Protein 5NDX (pdb70)

Nearest PDB structures (foldseek):
  5ndx-assembly1_A  TM=1.002E+00  e=0.000E+00  Rhizobium leguminosarum bv. trifolii
  4obr-assembly1_A  TM=8.827E-01  e=1.283E-56  Homo sapiens
  3w82-assembly1_A  TM=8.785E-01  e=1.145E-56  Homo sapiens
  4obr-assembly2_B  TM=8.800E-01  e=7.925E-56  Homo sapiens
  4kgl-assembly2_B  TM=8.768E-01  e=6.681E-56  Homo sapiens

Sequence (606 aa):
MRERTRINVDASEAVRPFNRFWRGTGFSPAELLLEPEMRQMMLAYIGGLPNEGIKFLRVHYLYNLLSAKGGAGYDWSLLDRALDVMIEHRLKPFFELMGNPSGLFTDYEDMDQVRRWRDLVTATVDRYGARYGMDELRTWYFETTNQADSGWWTYGIKGYTNYYDACVAGLDAIDPSLPMGGPGTARTLSPIFRALMAHCDSGTSCLTGDGPPRIDYISIHEKGVNGSKEDLTPKTNAIVDRTLLVVDYLKEHHPRLAGLPIVNDECDPQLGWSDHHSWHGKAYYAGIIARIIEQHDRRIIAPKAANFTFLSSDHAFIGGWSQRTIFAYFGSRNFTDVDRTPPFDIIKKPGLTSMELLATLGDTVCKVTAEPPLDPDQDGLAILPTRLPGGGVSISLIHSVDAINNRSGRTAVRLEVSGLVPGRHAICLLRIDEEFTNPMEVWEAQRDESNPRGPFEPVGAPPAPTEAQFAELRRAQEPALLHPISVVACDEGRISVDLDVPLPSLTQVLVVPDVGVPPAAPTGLVVERYLGLGGREERMLFWAAGDIISPAIFYDVLVSTDGGTFEKVSSAPLISTAFLHMMSPPEGVRYAVCARDAFGRRSELCLLSRS

Structure (mmCIF, N/CA/C/O backbone):
data_5NDX
#
_entry.id   5NDX
#
_cell.length_a   173.028
_cell.length_b   173.028
_cell.length_c   156.687
_cell.angle_alpha   90.00
_cell.angle_beta   90.00
_cell.angle_gamma   120.00
#
_symmetry.space_group_name_H-M   'P 62 2 2'
#
loop_
_entity.id
_entity.type
_entity.pdbx_description
1 polymer 'Glycosyl hydrolase'
2 non-polymer 'SULFATE ION'
3 non-polymer '(2~{R},3~{S},4~{S},5~{R},6~{S})-6-(4-methyl-2-oxidanylidene-chromen-7-yl)oxy-3,4,5-tris(oxidanyl)oxane-2-carboxylic acid'
4 water water
#
loop_
_atom_site.group_PDB
_atom_site.id
_atom_site.type_symbol
_atom_site.label_atom_id
_atom_site.label_alt_id
_atom_site.label_comp_id
_atom_site.label_asym_id
_atom_site.label_entity_id
_atom_site.label_seq_id
_atom_site.pdbx_PDB_ins_code
_atom_site.Cartn_x
_atom_site.Cartn_y
_atom_site.Cartn_z
_atom_site.occupancy
_atom_site.B_iso_or_equiv
_atom_site.auth_seq_id
_atom_site.auth_comp_id
_atom_site.auth_asym_id
_atom_site.auth_atom_id
_atom_site.pdbx_PDB_model_num
ATOM 1 N N . MET A 1 1 ? 38.632 68.929 -21.390 1.00 106.59 1 MET A N 1
ATOM 2 C CA . MET A 1 1 ? 38.696 67.925 -22.486 1.00 104.69 1 MET A CA 1
ATOM 3 C C . MET A 1 1 ? 37.514 68.048 -23.523 1.00 100.91 1 MET A C 1
ATOM 4 O O . MET A 1 1 ? 37.135 67.048 -24.141 1.00 106.18 1 MET A O 1
ATOM 9 N N . ARG A 1 2 ? 36.940 69.255 -23.712 1.00 90.69 2 ARG A N 1
ATOM 10 C CA . ARG A 1 2 ? 36.069 69.591 -24.906 1.00 82.90 2 ARG A CA 1
ATOM 11 C C . ARG A 1 2 ? 36.212 71.091 -25.318 1.00 80.63 2 ARG A C 1
ATOM 12 O O . ARG A 1 2 ? 36.403 71.953 -24.440 1.00 74.50 2 ARG A O 1
ATOM 20 N N . GLU A 1 3 ? 36.179 71.429 -26.620 1.00 74.01 3 GLU A N 1
ATOM 21 C CA . GLU A 1 3 ? 36.290 72.879 -26.995 1.00 67.71 3 GLU A CA 1
ATOM 22 C C . GLU A 1 3 ? 34.968 73.628 -27.222 1.00 56.87 3 GLU A C 1
ATOM 23 O O . GLU A 1 3 ? 34.844 74.771 -26.748 1.00 48.40 3 GLU A O 1
ATOM 29 N N . ARG A 1 4 ? 34.042 73.022 -27.972 1.00 47.70 4 ARG A N 1
ATOM 30 C CA . ARG A 1 4 ? 32.729 73.616 -28.207 1.00 46.19 4 ARG A CA 1
ATOM 31 C C . ARG A 1 4 ? 31.684 72.544 -28.287 1.00 41.27 4 ARG A C 1
ATOM 32 O O . ARG A 1 4 ? 31.861 71.597 -28.989 1.00 43.74 4 ARG A O 1
ATOM 40 N N . THR A 1 5 ? 30.597 72.721 -27.583 1.00 36.73 5 THR A N 1
ATOM 41 C CA . THR A 1 5 ? 29.494 71.797 -27.644 1.00 36.90 5 THR A CA 1
ATOM 42 C C . THR A 1 5 ? 28.214 72.500 -28.054 1.00 36.19 5 THR A C 1
ATOM 43 O O . THR A 1 5 ? 27.884 73.539 -27.478 1.00 34.53 5 THR A O 1
ATOM 47 N N . ARG A 1 6 ? 27.500 71.940 -29.028 1.00 36.02 6 ARG A N 1
ATOM 48 C CA . ARG A 1 6 ? 26.165 72.443 -29.410 1.00 39.72 6 ARG A CA 1
ATOM 49 C C . ARG A 1 6 ? 25.183 71.614 -28.603 1.00 38.21 6 ARG A C 1
ATOM 50 O O . ARG A 1 6 ? 25.237 70.385 -28.643 1.00 38.49 6 ARG A O 1
ATOM 58 N N . ILE A 1 7 ? 24.355 72.271 -27.784 1.00 36.42 7 ILE A N 1
ATOM 59 C CA . ILE A 1 7 ? 23.341 71.586 -26.977 1.00 35.86 7 ILE A CA 1
ATOM 60 C C . ILE A 1 7 ? 21.957 72.066 -27.435 1.00 36.85 7 ILE A C 1
ATOM 61 O O . ILE A 1 7 ? 21.728 73.270 -27.482 1.00 37.24 7 ILE A O 1
ATOM 66 N N . ASN A 1 8 ? 21.073 71.134 -27.796 1.00 37.13 8 ASN A N 1
ATOM 67 C CA . ASN A 1 8 ? 19.703 71.427 -28.125 1.00 39.51 8 ASN A CA 1
ATOM 68 C C . ASN A 1 8 ? 18.821 70.807 -27.067 1.00 37.99 8 ASN A C 1
ATOM 69 O O . ASN A 1 8 ? 18.877 69.593 -26.804 1.00 38.39 8 ASN A O 1
ATOM 74 N N . VAL A 1 9 ? 17.994 71.649 -26.471 1.00 36.40 9 VAL A N 1
ATOM 75 C CA . VAL A 1 9 ? 17.010 71.236 -25.500 1.00 36.74 9 VAL A CA 1
ATOM 76 C C . VAL A 1 9 ? 15.641 71.392 -26.157 1.00 37.82 9 VAL A C 1
ATOM 77 O O . VAL A 1 9 ? 15.278 72.501 -26.590 1.00 37.45 9 VAL A O 1
ATOM 81 N N . ASP A 1 10 ? 14.888 70.305 -26.210 1.00 37.32 10 ASP A N 1
ATOM 82 C CA . ASP A 1 10 ? 13.567 70.368 -26.819 1.00 40.49 10 ASP A CA 1
ATOM 83 C C . ASP A 1 10 ? 12.471 70.415 -25.780 1.00 38.38 10 ASP A C 1
ATOM 84 O O . ASP A 1 10 ? 12.112 69.419 -25.187 1.00 40.45 10 ASP A O 1
ATOM 89 N N . ALA A 1 11 ? 11.951 71.605 -25.572 1.00 39.15 11 ALA A N 1
ATOM 90 C CA . ALA A 1 11 ? 10.919 71.833 -24.559 1.00 41.00 11 ALA A CA 1
ATOM 91 C C . ALA A 1 11 ? 9.578 71.151 -24.869 1.00 43.11 11 ALA A C 1
ATOM 92 O O . ALA A 1 11 ? 8.751 70.998 -23.953 1.00 44.02 11 ALA A O 1
ATOM 94 N N . SER A 1 12 ? 9.348 70.778 -26.135 1.00 43.40 12 SER A N 1
ATOM 95 C CA . SER A 1 12 ? 8.090 70.116 -26.519 1.00 45.85 12 SER A CA 1
ATOM 96 C C . SER A 1 12 ? 8.181 68.631 -26.240 1.00 48.83 12 SER A C 1
ATOM 97 O O . SER A 1 12 ? 7.197 67.939 -26.393 1.00 51.58 12 SER A O 1
ATOM 100 N N . GLU A 1 13 ? 9.344 68.112 -25.856 1.00 48.04 13 GLU A N 1
ATOM 101 C CA . GLU A 1 13 ? 9.420 66.713 -25.577 1.00 50.64 13 GLU A CA 1
ATOM 102 C C . GLU A 1 13 ? 9.780 66.333 -24.116 1.00 48.66 13 GLU A C 1
ATOM 103 O O . GLU A 1 13 ? 10.970 66.328 -23.729 1.00 46.79 13 GLU A O 1
ATOM 109 N N . ALA A 1 14 ? 8.757 65.951 -23.357 1.00 44.92 14 ALA A N 1
ATOM 110 C CA . ALA A 1 14 ? 8.854 65.504 -21.971 1.00 46.42 14 ALA A CA 1
ATOM 111 C C . ALA A 1 14 ? 9.428 64.107 -21.900 1.00 48.05 14 ALA A C 1
ATOM 112 O O . ALA A 1 14 ? 9.011 63.235 -22.638 1.00 49.18 14 ALA A O 1
ATOM 114 N N . VAL A 1 15 ? 10.433 63.909 -21.052 1.00 47.33 15 VAL A N 1
ATOM 115 C CA . VAL A 1 15 ? 11.081 62.619 -20.878 1.00 47.41 15 VAL A CA 1
ATOM 116 C C . VAL A 1 15 ? 10.548 61.900 -19.631 1.00 47.15 15 VAL A C 1
ATOM 117 O O . VAL A 1 15 ? 10.304 60.710 -19.682 1.00 49.75 15 VAL A O 1
ATOM 121 N N . ARG A 1 16 ? 10.412 62.625 -18.512 1.00 44.83 16 ARG A N 1
ATOM 122 C CA . ARG A 1 16 ? 9.985 62.102 -17.232 1.00 42.08 16 ARG A CA 1
ATOM 123 C C . ARG A 1 16 ? 9.718 63.275 -16.252 1.00 42.74 16 ARG A C 1
ATOM 124 O O . ARG A 1 16 ? 10.134 64.408 -16.505 1.00 40.15 16 ARG A O 1
ATOM 132 N N . PRO A 1 17 ? 9.027 63.010 -15.138 1.00 40.81 17 PRO A N 1
ATOM 133 C CA . PRO A 1 17 ? 8.939 64.033 -14.109 1.00 41.68 17 PRO A CA 1
ATOM 134 C C . PRO A 1 17 ? 10.317 64.366 -13.510 1.00 40.77 17 PRO A C 1
ATOM 135 O O . PRO A 1 17 ? 11.248 63.578 -13.602 1.00 39.93 17 PRO A O 1
ATOM 139 N N . PHE A 1 18 ? 10.435 65.565 -12.963 1.00 38.05 18 PHE A N 1
ATOM 140 C CA . PHE A 1 18 ? 11.656 66.012 -12.317 1.00 37.36 18 PHE A CA 1
ATOM 141 C C . PHE A 1 18 ? 11.278 66.499 -10.941 1.00 37.05 18 PHE A C 1
ATOM 142 O O . PHE A 1 18 ? 10.391 67.333 -10.819 1.00 36.58 18 PHE A O 1
ATOM 150 N N . ASN A 1 19 ? 11.948 65.987 -9.923 1.00 37.44 19 ASN A N 1
ATOM 151 C CA . ASN A 1 19 ? 11.814 66.499 -8.587 1.00 37.12 19 ASN A CA 1
ATOM 152 C C . ASN A 1 19 ? 13.079 67.209 -8.141 1.00 35.21 19 ASN A C 1
ATOM 153 O O . ASN A 1 19 ? 14.205 66.751 -8.424 1.00 32.01 19 ASN A O 1
ATOM 157 N N . ARG A 1 20 ? 12.874 68.306 -7.422 1.00 31.90 20 ARG A N 1
ATOM 158 C CA . ARG A 1 20 ? 13.966 69.023 -6.760 1.00 31.73 20 ARG A CA 1
ATOM 159 C C . ARG A 1 20 ? 14.130 68.360 -5.420 1.00 31.37 20 ARG A C 1
ATOM 160 O O . ARG A 1 20 ? 13.517 68.746 -4.438 1.00 31.24 20 ARG A O 1
ATOM 168 N N . PHE A 1 21 ? 14.981 67.333 -5.387 1.00 30.07 21 PHE A N 1
ATOM 169 C CA . PHE A 1 21 ? 15.069 66.425 -4.275 1.00 29.71 21 PHE A CA 1
ATOM 170 C C . PHE A 1 21 ? 16.108 66.786 -3.184 1.00 30.77 21 PHE A C 1
ATOM 171 O O . PHE A 1 21 ? 16.361 65.978 -2.291 1.00 32.82 21 PHE A O 1
ATOM 179 N N . TRP A 1 22 ? 16.706 67.971 -3.269 1.00 29.40 22 TRP A N 1
ATOM 180 C CA . TRP A 1 22 ? 17.860 68.390 -2.487 1.00 30.28 22 TRP A CA 1
ATOM 181 C C . TRP A 1 22 ? 17.522 69.565 -1.578 1.00 30.63 22 TRP A C 1
ATOM 182 O O . TRP A 1 22 ? 18.436 70.294 -1.152 1.00 30.01 22 TRP A O 1
ATOM 193 N N . ARG A 1 23 ? 16.248 69.750 -1.250 1.00 30.29 23 ARG A N 1
ATOM 194 C CA . ARG A 1 23 ? 15.797 71.035 -0.685 1.00 31.37 23 ARG A CA 1
ATOM 195 C C . ARG A 1 23 ? 15.831 70.989 0.839 1.00 31.39 23 ARG A C 1
ATOM 196 O O . ARG A 1 23 ? 14.819 71.082 1.535 1.00 30.06 23 ARG A O 1
ATOM 204 N N . GLY A 1 24 ? 17.035 70.862 1.348 1.00 30.61 24 GLY A N 1
ATOM 205 C CA . GLY A 1 24 ? 17.268 70.706 2.777 1.00 32.12 24 GLY A CA 1
ATOM 206 C C . GLY A 1 24 ? 18.656 71.083 3.166 1.00 32.57 24 GLY A C 1
ATOM 207 O O . GLY A 1 24 ? 19.602 70.938 2.379 1.00 35.07 24 GLY A O 1
ATOM 208 N N . THR A 1 25 ? 18.800 71.567 4.381 1.00 32.06 25 THR A N 1
ATOM 209 C CA . THR A 1 25 ? 20.106 71.773 4.969 1.00 32.85 25 THR A CA 1
ATOM 210 C C . THR A 1 25 ? 19.992 71.434 6.462 1.00 33.88 25 THR A C 1
ATOM 211 O O . THR A 1 25 ? 18.953 70.975 6.949 1.00 34.93 25 THR A O 1
ATOM 215 N N . GLY A 1 26 ? 21.073 71.625 7.170 1.00 33.24 26 GLY A N 1
ATOM 216 C CA . GLY A 1 26 ? 21.101 71.282 8.550 1.00 36.15 26 GLY A CA 1
ATOM 217 C C . GLY A 1 26 ? 22.315 71.836 9.260 1.00 35.80 26 GLY A C 1
ATOM 218 O O . GLY A 1 26 ? 23.221 72.416 8.637 1.00 34.06 26 GLY A O 1
ATOM 219 N N . PHE A 1 27 ? 22.280 71.696 10.585 1.00 36.66 27 PHE A N 1
ATOM 220 C CA . PHE A 1 27 ? 23.352 72.139 11.477 1.00 37.03 27 PHE A CA 1
ATOM 221 C C . PHE A 1 27 ? 23.155 71.525 12.878 1.00 39.03 27 PHE A C 1
ATOM 222 O O . PHE A 1 27 ? 22.184 70.793 13.126 1.00 35.38 27 PHE A O 1
ATOM 230 N N . SER A 1 28 ? 24.133 71.811 13.743 1.00 39.42 28 SER A N 1
ATOM 231 C CA . SER A 1 28 ? 24.176 71.371 15.112 1.00 40.88 28 SER A CA 1
ATOM 232 C C . SER A 1 28 ? 24.882 72.480 15.910 1.00 40.89 28 SER A C 1
ATOM 233 O O . SER A 1 28 ? 25.761 73.133 15.362 1.00 39.99 28 SER A O 1
ATOM 236 N N . PRO A 1 29 ? 24.512 72.735 17.167 1.00 41.01 29 PRO A N 1
ATOM 237 C CA . PRO A 1 29 ? 23.387 72.141 17.867 1.00 41.57 29 PRO A CA 1
ATOM 238 C C . PRO A 1 29 ? 22.150 73.014 17.790 1.00 40.36 29 PRO A C 1
ATOM 239 O O . PRO A 1 29 ? 22.186 74.163 17.301 1.00 40.36 29 PRO A O 1
ATOM 243 N N . ALA A 1 30 ? 21.071 72.472 18.339 1.00 40.62 30 ALA A N 1
ATOM 244 C CA . ALA A 1 30 ? 19.747 73.085 18.283 1.00 41.17 30 ALA A CA 1
ATOM 245 C C . ALA A 1 30 ? 19.678 74.457 18.925 1.00 42.19 30 ALA A C 1
ATOM 246 O O . ALA A 1 30 ? 18.878 75.296 18.505 1.00 40.43 30 ALA A O 1
ATOM 248 N N . GLU A 1 31 ? 20.533 74.697 19.908 1.00 41.73 31 GLU A N 1
ATOM 249 C CA . GLU A 1 31 ? 20.586 75.993 20.592 1.00 44.77 31 GLU A CA 1
ATOM 250 C C . GLU A 1 31 ? 20.861 77.153 19.646 1.00 42.67 31 GLU A C 1
ATOM 251 O O . GLU A 1 31 ? 20.432 78.277 19.933 1.00 42.16 31 GLU A O 1
ATOM 257 N N . LEU A 1 32 ? 21.550 76.917 18.521 1.00 41.27 32 LEU A N 1
ATOM 258 C CA . LEU A 1 32 ? 21.743 78.005 17.536 1.00 41.23 32 LEU A CA 1
ATOM 259 C C . LEU A 1 32 ? 20.457 78.567 17.056 1.00 39.35 32 LEU A C 1
ATOM 260 O O . LEU A 1 32 ? 20.416 79.748 16.714 1.00 41.70 32 LEU A O 1
ATOM 265 N N . LEU A 1 33 ? 19.368 77.791 17.087 1.00 39.08 33 LEU A N 1
ATOM 266 C CA . LEU A 1 33 ? 18.066 78.330 16.657 1.00 40.05 33 LEU A CA 1
ATOM 267 C C . LEU A 1 33 ? 17.571 79.483 17.544 1.00 41.80 33 LEU A C 1
ATOM 268 O O . LEU A 1 33 ? 16.741 80.266 17.129 1.00 40.24 33 LEU A O 1
ATOM 273 N N . LEU A 1 34 ? 18.092 79.599 18.750 1.00 43.75 34 LEU A N 1
ATOM 274 C CA . LEU A 1 34 ? 17.726 80.702 19.645 1.00 45.83 34 LEU A CA 1
ATOM 275 C C . LEU A 1 34 ? 18.610 81.929 19.458 1.00 45.88 34 LEU A C 1
ATOM 276 O O . LEU A 1 34 ? 18.306 82.937 20.026 1.00 46.77 34 LEU A O 1
ATOM 281 N N . GLU A 1 35 ? 19.679 81.853 18.675 1.00 45.04 35 GLU A N 1
ATOM 282 C CA . GLU A 1 35 ? 20.607 82.986 18.510 1.00 46.64 35 GLU A CA 1
ATOM 283 C C . GLU A 1 35 ? 20.143 83.948 17.408 1.00 45.82 35 GLU A C 1
ATOM 284 O O . GLU A 1 35 ? 19.599 83.519 16.406 1.00 43.55 35 GLU A O 1
ATOM 290 N N . PRO A 1 36 ? 20.413 85.251 17.555 1.00 45.04 36 PRO A N 1
ATOM 291 C CA . PRO A 1 36 ? 19.991 86.185 16.490 1.00 44.74 36 PRO A CA 1
ATOM 292 C C . PRO A 1 36 ? 20.659 85.993 15.118 1.00 43.33 36 PRO A C 1
ATOM 293 O O . PRO A 1 36 ? 20.049 86.300 14.086 1.00 41.70 36 PRO A O 1
ATOM 297 N N . GLU A 1 37 ? 21.883 85.490 15.104 1.00 40.78 37 GLU A N 1
ATOM 298 C CA . GLU A 1 37 ? 22.544 85.200 13.863 1.00 41.89 37 GLU A CA 1
ATOM 299 C C . GLU A 1 37 ? 21.741 84.175 13.018 1.00 41.39 37 GLU A C 1
ATOM 300 O O . GLU A 1 37 ? 21.506 84.399 11.841 1.00 39.38 37 GLU A O 1
ATOM 306 N N . MET A 1 38 ? 21.337 83.068 13.626 1.00 39.62 38 MET A N 1
ATOM 307 C CA . MET A 1 38 ? 20.531 82.067 12.951 1.00 38.25 38 MET A CA 1
ATOM 308 C C . MET A 1 38 ? 19.186 82.604 12.567 1.00 39.29 38 MET A C 1
ATOM 309 O O . MET A 1 38 ? 18.668 82.239 11.487 1.00 35.74 38 MET A O 1
ATOM 314 N N . ARG A 1 39 ? 18.607 83.467 13.422 1.00 39.09 39 ARG A N 1
ATOM 315 C CA . ARG A 1 39 ? 17.308 84.076 13.081 1.00 41.30 39 ARG A CA 1
ATOM 316 C C . ARG A 1 39 ? 17.409 84.855 11.740 1.00 38.54 39 ARG A C 1
ATOM 317 O O . ARG A 1 39 ? 16.576 84.704 10.851 1.00 35.93 39 ARG A O 1
ATOM 325 N N . GLN A 1 40 ? 18.464 85.643 11.586 1.00 35.96 40 GLN A N 1
ATOM 326 C CA . GLN A 1 40 ? 18.695 86.364 10.334 1.00 36.95 40 GLN A CA 1
ATOM 327 C C . GLN A 1 40 ? 18.915 85.378 9.181 1.00 35.09 40 GLN A C 1
ATOM 328 O O . GLN A 1 40 ? 18.336 85.558 8.120 1.00 33.68 40 GLN A O 1
ATOM 334 N N . MET A 1 41 ? 19.703 84.338 9.428 1.00 33.94 41 MET A N 1
ATOM 335 C CA A MET A 1 41 ? 19.985 83.341 8.400 0.50 33.85 41 MET A CA 1
ATOM 336 C CA B MET A 1 41 ? 19.989 83.303 8.414 0.50 33.77 41 MET A CA 1
ATOM 337 C C . MET A 1 41 ? 18.720 82.660 7.869 1.00 34.05 41 MET A C 1
ATOM 338 O O . MET A 1 41 ? 18.631 82.383 6.678 1.00 32.97 41 MET A O 1
ATOM 347 N N . LEU A 1 42 ? 17.757 82.382 8.758 1.00 34.40 42 LEU A N 1
ATOM 348 C CA . LEU A 1 42 ? 16.529 81.710 8.355 1.00 35.47 42 LEU A CA 1
ATOM 349 C C . LEU A 1 42 ? 15.668 82.505 7.373 1.00 33.94 42 LEU A C 1
ATOM 350 O O . LEU A 1 42 ? 14.924 81.913 6.624 1.00 34.09 42 LEU A O 1
ATOM 355 N N . ALA A 1 43 ? 15.757 83.825 7.401 1.00 34.93 43 ALA A N 1
ATOM 356 C CA . ALA A 1 43 ? 15.111 84.666 6.402 1.00 35.13 43 ALA A CA 1
ATOM 357 C C . ALA A 1 43 ? 15.683 84.395 5.026 1.00 35.32 43 ALA A C 1
ATOM 358 O O . ALA A 1 43 ? 14.928 84.277 4.061 1.00 34.55 43 ALA A O 1
ATOM 360 N N . TYR A 1 44 ? 17.027 84.322 4.909 1.00 34.44 44 TYR A N 1
ATOM 361 C CA . TYR A 1 44 ? 17.598 83.979 3.585 1.00 33.33 44 TYR A CA 1
ATOM 362 C C . TYR A 1 44 ? 17.275 82.556 3.190 1.00 32.30 44 TYR A C 1
ATOM 363 O O . TYR A 1 44 ? 16.932 82.309 2.037 1.00 32.60 44 TYR A O 1
ATOM 372 N N . ILE A 1 45 ? 17.351 81.624 4.153 1.00 31.93 45 ILE A N 1
ATOM 373 C CA . ILE A 1 45 ? 17.131 80.200 3.882 1.00 32.54 45 ILE A CA 1
ATOM 374 C C . ILE A 1 45 ? 15.673 79.924 3.471 1.00 34.27 45 ILE A C 1
ATOM 375 O O . ILE A 1 45 ? 15.426 79.158 2.549 1.00 35.54 45 ILE A O 1
ATOM 380 N N . GLY A 1 46 ? 14.721 80.601 4.100 1.00 33.43 46 GLY A N 1
ATOM 381 C CA . GLY A 1 46 ? 13.312 80.468 3.721 1.00 33.34 46 GLY A CA 1
ATOM 382 C C . GLY A 1 46 ? 12.869 81.287 2.527 1.00 33.14 46 GLY A C 1
ATOM 383 O O . GLY A 1 46 ? 11.718 81.244 2.164 1.00 34.92 46 GLY A O 1
ATOM 384 N N . GLY A 1 47 ? 13.729 82.114 1.996 1.00 35.42 47 GLY A N 1
ATOM 385 C CA . GLY A 1 47 ? 13.385 82.978 0.879 1.00 35.39 47 GLY A CA 1
ATOM 386 C C . GLY A 1 47 ? 13.710 82.523 -0.534 1.00 35.35 47 GLY A C 1
ATOM 387 O O . GLY A 1 47 ? 13.536 83.311 -1.445 1.00 34.14 47 GLY A O 1
ATOM 388 N N . LEU A 1 48 ? 14.163 81.284 -0.727 1.00 36.81 48 LEU A N 1
ATOM 389 C CA . LEU A 1 48 ? 14.555 80.779 -2.043 1.00 36.31 48 LEU A CA 1
ATOM 390 C C . LEU A 1 48 ? 13.326 80.564 -2.891 1.00 38.74 48 LEU A C 1
ATOM 391 O O . LEU A 1 48 ? 12.283 80.264 -2.387 1.00 38.10 48 LEU A O 1
ATOM 396 N N . PRO A 1 49 ? 13.458 80.686 -4.213 1.00 39.66 49 PRO A N 1
ATOM 397 C CA . PRO A 1 49 ? 12.277 80.499 -5.069 1.00 39.25 49 PRO A CA 1
ATOM 398 C C . PRO A 1 49 ? 11.635 79.159 -4.829 1.00 38.25 49 PRO A C 1
ATOM 399 O O . PRO A 1 49 ? 12.349 78.154 -4.722 1.00 34.06 49 PRO A O 1
ATOM 403 N N . ASN A 1 50 ? 10.308 79.138 -4.715 1.00 36.30 50 ASN A N 1
ATOM 404 C CA . ASN A 1 50 ? 9.557 77.897 -4.730 1.00 37.09 50 ASN A CA 1
ATOM 405 C C . ASN A 1 50 ? 9.997 76.892 -3.663 1.00 35.15 50 ASN A C 1
ATOM 406 O O . ASN A 1 50 ? 10.246 75.723 -3.953 1.00 34.73 50 ASN A O 1
ATOM 411 N N . GLU A 1 51 ? 10.134 77.368 -2.437 1.00 35.17 51 GLU A N 1
ATOM 412 C CA . GLU A 1 51 ? 10.604 76.546 -1.332 1.00 34.48 51 GLU A CA 1
ATOM 413 C C . GLU A 1 51 ? 11.937 75.838 -1.666 1.00 31.50 51 GLU A C 1
ATOM 414 O O . GLU A 1 51 ? 12.122 74.649 -1.405 1.00 31.10 51 GLU A O 1
ATOM 420 N N . GLY A 1 52 ? 12.871 76.598 -2.222 1.00 32.42 52 GLY A N 1
ATOM 421 C CA . GLY A 1 52 ? 14.188 76.066 -2.687 1.00 30.51 52 GLY A CA 1
ATOM 422 C C . GLY A 1 52 ? 14.984 75.396 -1.581 1.00 30.91 52 GLY A C 1
ATOM 423 O O . GLY A 1 52 ? 15.752 74.467 -1.841 1.00 28.47 52 GLY A O 1
ATOM 424 N N . ILE A 1 53 ? 14.801 75.866 -0.345 1.00 31.47 53 ILE A N 1
ATOM 425 C CA . ILE A 1 53 ? 15.116 75.047 0.835 1.00 32.35 53 ILE A CA 1
ATOM 426 C C . ILE A 1 53 ? 13.859 74.966 1.685 1.00 32.70 53 ILE A C 1
ATOM 427 O O . ILE A 1 53 ? 13.261 75.994 2.025 1.00 33.17 53 ILE A O 1
ATOM 432 N N . LYS A 1 54 ? 13.503 73.744 2.041 1.00 31.84 54 LYS A N 1
ATOM 433 C CA . LYS A 1 54 ? 12.231 73.457 2.711 1.00 32.69 54 LYS A CA 1
ATOM 434 C C . LYS A 1 54 ? 12.395 72.818 4.088 1.00 33.24 54 LYS A C 1
ATOM 435 O O . LYS A 1 54 ? 11.584 73.110 4.967 1.00 32.14 54 LYS A O 1
ATOM 441 N N . PHE A 1 55 ? 13.407 71.954 4.257 1.00 32.11 55 PHE A N 1
ATOM 442 C CA . PHE A 1 55 ? 13.635 71.204 5.489 1.00 33.28 55 PHE A CA 1
ATOM 443 C C . PHE A 1 55 ? 14.930 71.590 6.180 1.00 33.85 55 PHE A C 1
ATOM 444 O O . PHE A 1 55 ? 15.938 71.826 5.511 1.00 33.12 55 PHE A O 1
ATOM 452 N N . LEU A 1 56 ? 14.885 71.686 7.508 1.00 33.66 56 LEU A N 1
ATOM 453 C CA . LEU A 1 56 ? 16.061 71.844 8.341 1.00 34.85 56 LEU A CA 1
ATOM 454 C C . LEU A 1 56 ? 16.214 70.619 9.212 1.00 34.49 56 LEU A C 1
ATOM 455 O O . LEU A 1 56 ? 15.254 70.231 9.893 1.00 35.40 56 LEU A O 1
ATOM 460 N N . ARG A 1 57 ? 17.396 70.047 9.210 1.00 33.16 57 ARG A N 1
ATOM 461 C CA . ARG A 1 57 ? 17.717 68.853 9.966 1.00 36.99 57 ARG A CA 1
ATOM 462 C C . ARG A 1 57 ? 18.658 69.312 11.078 1.00 38.04 57 ARG A C 1
ATOM 463 O O . ARG A 1 57 ? 19.862 69.503 10.865 1.00 38.70 57 ARG A O 1
ATOM 471 N N . VAL A 1 58 ? 18.086 69.594 12.234 1.00 36.69 58 VAL A N 1
ATOM 472 C CA . VAL A 1 58 ? 18.852 70.192 13.333 1.00 39.26 58 VAL A CA 1
ATOM 473 C C . VAL A 1 58 ? 19.060 69.151 14.459 1.00 40.45 58 VAL A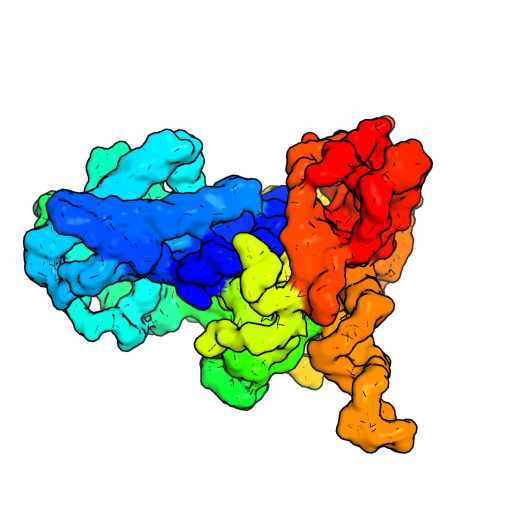 C 1
ATOM 474 O O . VAL A 1 58 ? 18.060 68.604 14.989 1.00 39.62 58 VAL A O 1
ATOM 478 N N . HIS A 1 59 ? 20.326 68.930 14.838 1.00 38.39 59 HIS A N 1
ATOM 479 C CA . HIS A 1 59 ? 20.684 67.926 15.848 1.00 42.31 59 HIS A CA 1
ATOM 480 C C . HIS A 1 59 ? 20.316 68.350 17.267 1.00 40.61 59 HIS A C 1
ATOM 481 O O . HIS A 1 59 ? 20.465 69.523 17.629 1.00 42.42 59 HIS A O 1
ATOM 488 N N . TYR A 1 60 ? 19.906 67.383 18.069 1.00 40.87 60 TYR A N 1
ATOM 489 C CA . TYR A 1 60 ? 19.692 67.558 19.526 1.00 42.52 60 TYR A CA 1
ATOM 490 C C . TYR A 1 60 ? 18.553 68.514 19.867 1.00 42.43 60 TYR A C 1
ATOM 491 O O . TYR A 1 60 ? 18.639 69.270 20.831 1.00 42.17 60 TYR A O 1
ATOM 500 N N . LEU A 1 61 ? 17.457 68.466 19.103 1.00 40.77 61 LEU A N 1
ATOM 501 C CA . LEU A 1 61 ? 16.286 69.250 19.470 1.00 40.49 61 LEU A CA 1
ATOM 502 C C . LEU A 1 61 ? 15.831 68.950 20.922 1.00 41.80 61 LEU A C 1
ATOM 503 O O . LEU A 1 61 ? 15.463 69.868 21.635 1.00 42.32 61 LEU A O 1
ATOM 508 N N . TYR A 1 62 ? 15.900 67.697 21.362 1.00 40.54 62 TYR A N 1
ATOM 509 C CA . TYR A 1 62 ? 15.444 67.375 22.740 1.00 42.15 62 TYR A CA 1
ATOM 510 C C . TYR A 1 62 ? 16.375 67.865 23.878 1.00 43.60 62 TYR A C 1
ATOM 511 O O . TYR A 1 6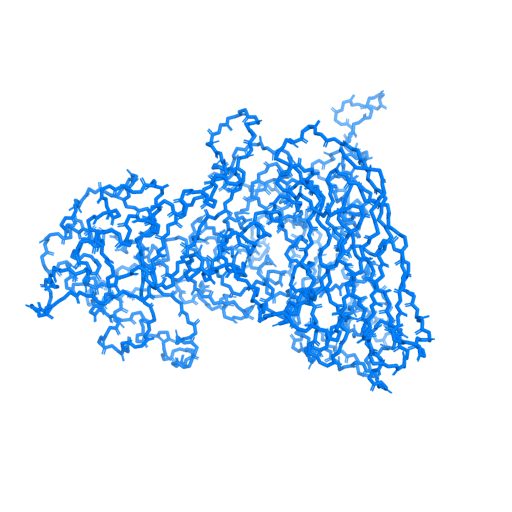2 ? 15.924 67.946 25.022 1.00 45.64 62 TYR A O 1
ATOM 520 N N . ASN A 1 63 ? 17.622 68.258 23.580 1.00 42.43 63 ASN A N 1
ATOM 521 C CA . ASN A 1 63 ? 18.446 68.979 24.580 1.00 44.99 63 ASN A CA 1
ATOM 522 C C . ASN A 1 63 ? 17.879 70.335 24.908 1.00 45.45 63 ASN A C 1
ATOM 523 O O . ASN A 1 63 ? 18.272 70.905 25.885 1.00 46.30 63 ASN A O 1
ATOM 528 N N . LEU A 1 64 ? 16.974 70.858 24.086 1.00 44.39 64 LEU A N 1
ATOM 529 C CA . LEU A 1 64 ? 16.266 72.077 24.413 1.00 45.87 64 LEU A CA 1
ATOM 530 C C . LEU A 1 64 ? 15.218 71.880 25.529 1.00 47.00 64 LEU A C 1
ATOM 531 O O . LEU A 1 64 ? 14.784 72.855 26.120 1.00 47.56 64 LEU A O 1
ATOM 536 N N . LEU A 1 65 ? 14.797 70.647 25.778 1.00 46.45 65 LEU A N 1
ATOM 537 C CA . LEU A 1 65 ? 13.831 70.371 26.837 1.00 48.17 65 LEU A CA 1
ATOM 538 C C . LEU A 1 65 ? 14.550 70.199 28.165 1.00 50.16 65 LEU A C 1
ATOM 539 O O . LEU A 1 65 ? 15.715 69.863 28.208 1.00 52.24 65 LEU A O 1
ATOM 544 N N . SER A 1 66 ? 13.834 70.418 29.251 1.00 53.52 66 SER A N 1
ATOM 545 C CA . SER A 1 66 ? 14.335 69.996 30.569 1.00 56.68 66 SER A CA 1
ATOM 546 C C . SER A 1 66 ? 13.170 69.427 31.383 1.00 56.71 66 SER A C 1
ATOM 547 O O . SER A 1 66 ? 11.997 69.754 31.125 1.00 54.50 66 SER A O 1
ATOM 550 N N . ALA A 1 67 ? 13.499 68.498 32.283 1.00 59.91 67 ALA A N 1
ATOM 551 C CA . ALA A 1 67 ? 12.500 67.862 33.168 1.00 66.09 67 ALA A CA 1
ATOM 552 C C . ALA A 1 67 ? 11.970 68.915 34.098 1.00 72.16 67 ALA A C 1
ATOM 553 O O . ALA A 1 67 ? 12.753 69.587 34.759 1.00 73.47 67 ALA A O 1
ATOM 555 N N . LYS A 1 68 ? 10.652 69.077 34.110 1.00 81.69 68 LYS A N 1
ATOM 556 C CA . LYS A 1 68 ? 9.963 69.684 35.238 1.00 95.38 68 LYS A CA 1
ATOM 557 C C . LYS A 1 68 ? 9.448 68.489 36.056 1.00 102.00 68 LYS A C 1
ATOM 558 O O . LYS A 1 68 ? 8.537 67.781 35.595 1.00 106.47 68 LYS A O 1
ATOM 564 N N . GLY A 1 69 ? 10.077 68.243 37.221 1.00 103.17 69 GLY A N 1
ATOM 565 C CA . GLY A 1 69 ? 9.683 67.177 38.156 1.00 102.17 69 GLY A CA 1
ATOM 566 C C . GLY A 1 69 ? 8.190 66.897 38.071 1.00 102.75 69 GLY A C 1
ATOM 567 O O . GLY A 1 69 ? 7.366 67.800 38.264 1.00 103.23 69 GLY A O 1
ATOM 568 N N . GLY A 1 70 ? 7.847 65.658 37.736 1.00 101.36 70 GLY A N 1
ATOM 569 C CA . GLY A 1 70 ? 6.470 65.265 37.432 1.00 99.51 70 GLY A CA 1
ATOM 570 C C . GLY A 1 70 ? 6.494 64.370 36.210 1.00 100.19 70 GLY A C 1
ATOM 571 O O . GLY A 1 70 ? 7.484 63.665 35.966 1.00 95.28 70 GLY A O 1
ATOM 572 N N . ALA A 1 71 ? 5.405 64.401 35.442 1.00 102.67 71 ALA A N 1
ATOM 573 C CA . ALA A 1 71 ? 5.333 63.717 34.130 1.00 101.29 71 ALA A CA 1
ATOM 574 C C . ALA A 1 71 ? 6.248 64.378 33.073 1.00 96.85 71 ALA A C 1
ATOM 575 O O . ALA A 1 71 ? 6.981 63.694 32.325 1.00 90.90 71 ALA A O 1
ATOM 577 N N . GLY A 1 72 ? 6.218 65.713 33.065 1.00 89.30 72 GLY A N 1
ATOM 578 C CA . GLY A 1 72 ? 6.516 66.499 31.880 1.00 81.57 72 GLY A CA 1
ATOM 579 C C . GLY A 1 72 ? 7.753 67.374 31.903 1.00 72.52 72 GLY A C 1
ATOM 580 O O . GLY A 1 72 ? 8.659 67.211 32.722 1.00 75.73 72 GLY A O 1
ATOM 581 N N . TYR A 1 73 ? 7.761 68.324 30.979 1.00 62.27 73 TYR A N 1
ATOM 582 C CA . TYR A 1 73 ? 8.976 69.003 30.579 1.00 55.64 73 TYR A CA 1
ATOM 583 C C . TYR A 1 73 ? 8.730 70.465 30.479 1.00 52.94 73 TYR A C 1
ATOM 584 O O . TYR A 1 73 ? 7.594 70.891 30.357 1.00 52.26 73 TYR A O 1
ATOM 593 N N . ASP A 1 74 ? 9.787 71.244 30.570 1.00 51.81 74 ASP A N 1
ATOM 594 C CA . ASP A 1 74 ? 9.711 72.638 30.167 1.00 53.23 74 ASP A CA 1
ATOM 595 C C . ASP A 1 74 ? 9.955 72.656 28.637 1.00 50.82 74 ASP A C 1
ATOM 596 O O . ASP A 1 74 ? 11.059 72.391 28.207 1.00 47.55 74 ASP A O 1
ATOM 601 N N . TRP A 1 75 ? 8.919 73.008 27.865 1.00 50.32 75 TRP A N 1
ATOM 602 C CA . TRP A 1 75 ? 8.957 73.033 26.400 1.00 49.86 75 TRP A CA 1
ATOM 603 C C . TRP A 1 75 ? 9.353 74.397 25.812 1.00 50.52 75 TRP A C 1
ATOM 604 O O . TRP A 1 75 ? 9.360 74.551 24.577 1.00 49.24 75 TRP A O 1
ATOM 615 N N . SER A 1 76 ? 9.615 75.402 26.647 1.00 47.32 76 SER A N 1
ATOM 616 C CA . SER A 1 76 ? 9.644 76.768 26.149 1.00 47.15 76 SER A CA 1
ATOM 617 C C . SER A 1 76 ? 10.791 77.042 25.148 1.00 44.92 76 SER A C 1
ATOM 618 O O . SER A 1 76 ? 10.585 77.830 24.246 1.00 44.01 76 SER A O 1
ATOM 621 N N . LEU A 1 77 ? 11.961 76.412 25.297 1.00 42.77 77 LEU A N 1
ATOM 622 C CA . LEU A 1 77 ? 13.049 76.568 24.330 1.00 42.03 77 LEU A CA 1
ATOM 623 C C . LEU A 1 77 ? 12.766 75.859 23.007 1.00 42.21 77 LEU A C 1
ATOM 624 O O . LEU A 1 77 ? 13.045 76.422 21.936 1.00 41.66 77 LEU A O 1
ATOM 629 N N . LEU A 1 78 ? 12.186 74.658 23.084 1.00 41.41 78 LEU A N 1
ATOM 630 C CA . LEU A 1 78 ? 11.800 73.926 21.894 1.00 41.53 78 LEU A CA 1
ATOM 631 C C . LEU A 1 78 ? 10.721 74.666 21.117 1.00 40.70 78 LEU A C 1
ATOM 632 O O . LEU A 1 78 ? 10.782 74.726 19.887 1.00 39.02 78 LEU A O 1
ATOM 637 N N . ASP A 1 79 ? 9.765 75.262 21.821 1.00 40.92 79 ASP A N 1
ATOM 638 C CA . ASP A 1 79 ? 8.752 76.106 21.206 1.00 41.37 79 ASP A CA 1
ATOM 639 C C . ASP A 1 79 ? 9.358 77.264 20.397 1.00 40.63 79 ASP A C 1
ATOM 640 O O . ASP A 1 79 ? 8.911 77.531 19.304 1.00 38.10 79 ASP A O 1
ATOM 645 N N . ARG A 1 80 ? 10.323 77.963 20.978 1.00 41.54 80 ARG A N 1
ATOM 646 C CA . ARG A 1 80 ? 10.978 79.054 20.294 1.00 44.77 80 ARG A CA 1
ATOM 647 C C . ARG A 1 80 ? 11.731 78.568 19.059 1.00 40.52 80 ARG A C 1
ATOM 648 O O . ARG A 1 80 ? 11.686 79.210 18.044 1.00 38.80 80 ARG A O 1
ATOM 656 N N . ALA A 1 81 ? 12.370 77.417 19.164 1.00 39.09 81 ALA A N 1
ATOM 657 C CA . ALA A 1 81 ? 13.181 76.869 18.099 1.00 39.27 81 ALA A CA 1
ATOM 658 C C . ALA A 1 81 ? 12.315 76.424 16.907 1.00 40.78 81 ALA A C 1
ATOM 659 O O . ALA A 1 81 ? 12.624 76.750 15.760 1.00 38.69 81 ALA A O 1
ATOM 661 N N . LEU A 1 82 ? 11.241 75.695 17.185 1.00 38.08 82 LEU A N 1
ATOM 662 C CA . LEU A 1 82 ? 10.297 75.313 16.138 1.00 37.89 82 LEU A CA 1
ATOM 663 C C . LEU A 1 82 ? 9.548 76.502 15.594 1.00 38.81 82 LEU A C 1
ATOM 664 O O . LEU A 1 82 ? 9.324 76.563 14.373 1.00 37.19 82 LEU A O 1
ATOM 669 N N . ASP A 1 83 ? 9.170 77.457 16.449 1.00 39.07 83 ASP A N 1
ATOM 670 C CA . ASP A 1 83 ? 8.434 78.617 15.960 1.00 39.08 83 ASP A CA 1
ATOM 671 C C . ASP A 1 83 ? 9.254 79.406 14.929 1.00 38.29 83 ASP A C 1
ATOM 672 O O . ASP A 1 83 ? 8.696 79.879 13.954 1.00 36.51 83 ASP A O 1
ATOM 677 N N . VAL A 1 84 ? 10.558 79.581 15.146 1.00 39.91 84 VAL A N 1
ATOM 678 C CA . VAL A 1 84 ? 11.359 80.295 14.140 1.00 40.72 84 VAL A CA 1
ATOM 679 C C . VAL A 1 84 ? 11.423 79.589 12.808 1.00 37.80 84 VAL A C 1
ATOM 680 O O . VAL A 1 84 ? 11.491 80.266 11.799 1.00 38.01 84 VAL A O 1
ATOM 684 N N . MET A 1 85 ? 11.484 78.264 12.812 1.00 37.05 85 MET A N 1
ATOM 685 C CA . MET A 1 85 ? 11.420 77.528 11.555 1.00 37.94 85 MET A CA 1
ATOM 686 C C . MET A 1 85 ? 10.098 77.777 10.829 1.00 37.13 85 MET A C 1
ATOM 687 O O . MET A 1 85 ? 10.110 78.229 9.692 1.00 36.59 85 MET A O 1
ATOM 692 N N . ILE A 1 86 ? 8.983 77.533 11.512 1.00 36.20 86 ILE A N 1
ATOM 693 C CA . ILE A 1 86 ? 7.624 77.678 10.939 1.00 38.01 86 ILE A CA 1
ATOM 694 C C . ILE A 1 86 ? 7.372 79.093 10.396 1.00 36.16 86 ILE A C 1
ATOM 695 O O . ILE A 1 86 ? 6.892 79.270 9.301 1.00 35.68 86 ILE A O 1
ATOM 700 N N . GLU A 1 87 ? 7.772 80.080 11.153 1.00 36.44 87 GLU A N 1
ATOM 701 C CA . GLU A 1 87 ? 7.669 81.469 10.763 1.00 39.11 87 GLU A CA 1
ATOM 702 C C . GLU A 1 87 ? 8.462 81.803 9.469 1.00 39.36 87 GLU A C 1
ATOM 703 O O . GLU A 1 87 ? 8.071 82.681 8.726 1.00 38.83 87 GLU A O 1
ATOM 709 N N . HIS A 1 88 ? 9.544 81.076 9.165 1.00 35.60 88 HIS A N 1
ATOM 710 C CA . HIS A 1 88 ? 10.280 81.301 7.896 1.00 36.49 88 HIS A CA 1
ATOM 711 C C . HIS A 1 88 ? 9.991 80.254 6.821 1.00 36.62 88 HIS A C 1
ATOM 712 O O . HIS A 1 88 ? 10.801 80.068 5.914 1.00 34.79 88 HIS A O 1
ATOM 719 N N . ARG A 1 89 ? 8.836 79.579 6.940 1.00 34.75 89 ARG A N 1
ATOM 720 C CA . ARG A 1 89 ? 8.368 78.603 5.979 1.00 36.25 89 ARG A CA 1
ATOM 721 C C . ARG A 1 89 ? 9.332 77.452 5.833 1.00 35.30 89 ARG A C 1
ATOM 722 O O . ARG A 1 89 ? 9.584 76.984 4.750 1.00 36.99 89 ARG A O 1
ATOM 730 N N . LEU A 1 90 ? 9.887 77.002 6.941 1.00 35.30 90 LEU A N 1
ATOM 731 C CA . LEU A 1 90 ? 10.761 75.854 6.968 1.00 35.01 90 LEU A CA 1
ATOM 732 C C . LEU A 1 90 ? 10.090 74.779 7.820 1.00 34.82 90 LEU A C 1
ATOM 733 O O . LEU A 1 90 ? 9.331 75.095 8.726 1.00 35.11 90 LEU A O 1
ATOM 738 N N . LYS A 1 91 ? 10.375 73.526 7.504 1.00 33.41 91 LYS A N 1
ATOM 739 C CA . LYS A 1 91 ? 9.867 72.383 8.223 1.00 34.17 91 LYS A CA 1
ATOM 740 C C . LYS A 1 91 ? 10.988 71.609 8.836 1.00 35.15 91 LYS A C 1
ATOM 741 O O . LYS A 1 91 ? 12.017 71.444 8.221 1.00 33.57 91 LYS A O 1
ATOM 747 N N . PRO A 1 92 ? 10.772 71.046 10.031 1.00 37.00 92 PRO A N 1
ATOM 748 C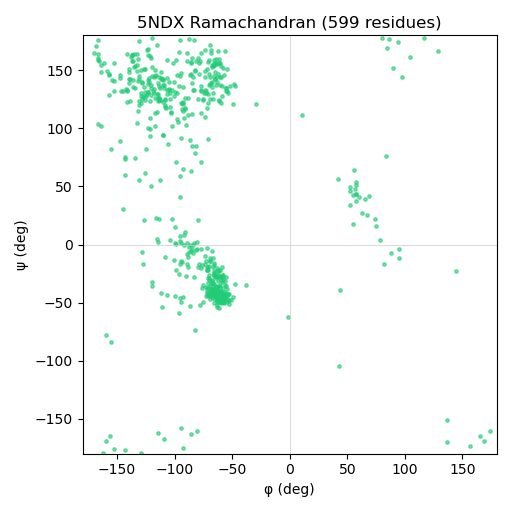 CA . PRO A 1 92 ? 11.832 70.221 10.557 1.00 35.63 92 PRO A CA 1
ATOM 749 C C . PRO A 1 92 ? 11.914 68.822 9.918 1.00 35.50 92 PRO A C 1
ATOM 750 O O . PRO A 1 92 ? 10.901 68.138 9.705 1.00 33.76 92 PRO A O 1
ATOM 754 N N . PHE A 1 93 ? 13.141 68.424 9.624 1.00 34.28 93 PHE A N 1
ATOM 755 C CA . PHE A 1 93 ? 13.485 67.035 9.387 1.00 36.62 93 PHE A CA 1
ATOM 756 C C . PHE A 1 93 ? 13.956 66.644 10.788 1.00 36.59 93 PHE A C 1
ATOM 757 O O . PHE A 1 93 ? 15.096 66.895 11.160 1.00 36.82 93 PHE A O 1
ATOM 765 N N . PHE A 1 94 ? 12.989 66.144 11.575 1.00 35.32 94 PHE A N 1
ATOM 766 C CA . PHE A 1 94 ? 13.019 66.143 13.036 1.00 37.21 94 PHE A CA 1
ATOM 767 C C . PHE A 1 94 ? 13.687 64.857 13.510 1.00 37.08 94 PHE A C 1
ATOM 768 O O . PHE A 1 94 ? 13.067 63.788 13.480 1.00 37.05 94 PHE A O 1
ATOM 776 N N . GLU A 1 95 ? 14.936 64.966 13.929 1.00 35.76 95 GLU A N 1
ATOM 777 C CA . GLU A 1 95 ? 15.639 63.845 14.506 1.00 38.20 95 GLU A CA 1
ATOM 778 C C . GLU A 1 95 ? 15.184 63.725 15.947 1.00 38.34 95 GLU A C 1
ATOM 779 O O . GLU A 1 95 ? 15.264 64.710 16.718 1.00 37.20 95 GLU A O 1
ATOM 785 N N . LEU A 1 96 ? 14.707 62.540 16.296 1.00 39.84 96 LEU A N 1
ATOM 786 C CA . LEU A 1 96 ? 14.218 62.286 17.660 1.00 42.57 96 LEU A CA 1
ATOM 787 C C . LEU A 1 96 ? 15.447 62.001 18.535 1.00 44.15 96 LEU A C 1
ATOM 788 O O . LEU A 1 96 ? 15.828 60.861 18.757 1.00 45.25 96 LEU A O 1
ATOM 793 N N . MET A 1 97 ? 16.060 63.068 19.029 1.00 43.95 97 MET A N 1
ATOM 794 C CA . MET A 1 97 ? 17.418 63.026 19.451 1.00 44.84 97 MET A CA 1
ATOM 795 C C . MET A 1 97 ? 17.684 64.081 20.489 1.00 45.82 97 MET A C 1
ATOM 796 O O . MET A 1 97 ? 17.221 65.227 20.387 1.00 45.16 97 MET A O 1
ATOM 801 N N . GLY A 1 98 ? 18.504 63.697 21.458 1.00 46.93 98 GLY A N 1
ATOM 802 C CA . GLY A 1 98 ? 18.833 64.532 22.606 1.00 48.97 98 GLY A CA 1
ATOM 803 C C . GLY A 1 98 ? 18.336 63.846 23.871 1.00 50.61 98 GLY A C 1
ATOM 804 O O . GLY A 1 98 ? 17.684 62.792 23.807 1.00 50.49 98 GLY A O 1
ATOM 805 N N . ASN A 1 99 ? 18.612 64.462 25.016 1.00 51.38 99 ASN A N 1
ATOM 806 C CA . ASN A 1 99 ? 18.404 63.784 26.307 1.00 52.88 99 ASN A CA 1
ATOM 807 C C . ASN A 1 99 ? 18.008 64.806 27.359 1.00 51.12 99 ASN A C 1
ATOM 808 O O . ASN A 1 99 ? 18.871 65.378 28.028 1.00 51.99 99 ASN A O 1
ATOM 813 N N . PRO A 1 100 ? 16.717 65.062 27.487 1.00 51.18 100 PRO A N 1
ATOM 814 C CA . PRO A 1 100 ? 16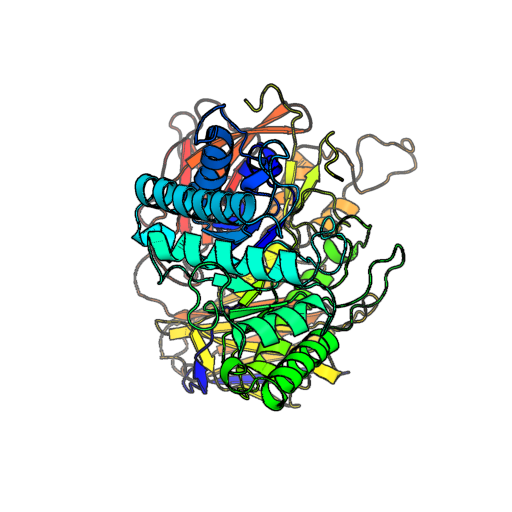.311 66.163 28.363 1.00 54.51 100 PRO A CA 1
ATOM 815 C C . PRO A 1 100 ? 16.744 65.948 29.830 1.00 57.14 100 PRO A C 1
ATOM 816 O O . PRO A 1 100 ? 16.407 64.929 30.413 1.00 53.69 100 PRO A O 1
ATOM 820 N N . SER A 1 101 ? 17.501 66.908 30.359 1.00 58.87 101 SER A N 1
ATOM 821 C CA . SER A 1 101 ? 18.074 66.868 31.701 1.00 61.97 101 SER A CA 1
ATOM 822 C C . SER A 1 101 ? 18.861 65.579 31.967 1.00 64.20 101 SER A C 1
ATOM 823 O O . SER A 1 101 ? 18.813 65.078 33.068 1.00 66.46 101 SER A O 1
ATOM 826 N N . GLY A 1 102 ? 19.535 65.016 30.965 1.00 62.16 102 GLY A N 1
ATOM 827 C CA . GLY A 1 102 ? 20.222 63.724 31.123 1.00 64.05 102 GLY A CA 1
ATOM 828 C C . GLY A 1 102 ? 19.387 62.536 31.623 1.00 65.12 102 GLY A C 1
ATOM 829 O O . GLY A 1 102 ? 19.927 61.549 32.052 1.00 70.49 102 GLY A O 1
ATOM 830 N N . LEU A 1 103 ? 18.073 62.607 31.546 1.00 66.15 103 LEU A N 1
ATOM 831 C CA . LEU A 1 103 ? 17.200 61.579 32.134 1.00 67.27 103 LEU A CA 1
ATOM 832 C C . LEU A 1 103 ? 17.327 60.191 31.560 1.00 66.17 103 LEU A C 1
ATOM 833 O O . LEU A 1 103 ? 16.977 59.243 32.239 1.00 69.49 103 LEU A O 1
ATOM 838 N N . PHE A 1 104 ? 17.724 60.059 30.303 1.00 62.21 104 PHE A N 1
ATOM 839 C CA . PHE A 1 104 ? 17.770 58.754 29.654 1.00 60.94 104 PHE A CA 1
ATOM 840 C C . PHE A 1 104 ? 19.185 58.190 29.789 1.00 63.91 104 PHE A C 1
ATOM 841 O O . PHE A 1 104 ? 20.143 58.854 29.450 1.00 64.06 104 PHE A O 1
ATOM 849 N N . THR A 1 105 ? 19.314 57.011 30.396 1.00 69.11 105 THR A N 1
ATOM 850 C CA . THR A 1 105 ? 20.623 56.354 30.626 1.00 69.06 105 THR A CA 1
ATOM 851 C C . THR A 1 105 ? 20.736 54.898 30.147 1.00 69.27 105 THR A C 1
ATOM 852 O O . THR A 1 105 ? 21.826 54.368 30.112 1.00 72.54 105 THR A O 1
ATOM 856 N N . ASP A 1 106 ? 19.643 54.291 29.688 1.00 70.11 106 ASP A N 1
ATOM 857 C CA . ASP A 1 106 ? 19.601 52.855 29.422 1.00 73.33 106 ASP A CA 1
ATOM 858 C C . ASP A 1 106 ? 18.364 52.476 28.615 1.00 68.93 106 ASP A C 1
ATOM 859 O O . ASP A 1 106 ? 17.261 52.385 29.161 1.00 68.53 106 ASP A O 1
ATOM 864 N N . TYR A 1 107 ? 18.560 52.216 27.322 1.00 69.07 107 TYR A N 1
ATOM 865 C CA . TYR A 1 107 ? 17.427 51.901 26.428 1.00 70.05 107 TYR A CA 1
ATOM 866 C C . TYR A 1 107 ? 17.017 50.431 26.465 1.00 70.00 107 TYR A C 1
ATOM 867 O O . TYR A 1 107 ? 16.061 50.045 25.800 1.00 67.81 107 TYR A O 1
ATOM 876 N N . GLU A 1 108 ? 17.714 49.629 27.277 1.00 72.23 108 GLU A N 1
ATOM 877 C CA . GLU A 1 108 ? 17.288 48.261 27.602 1.00 74.28 108 GLU A CA 1
ATOM 878 C C . GLU A 1 108 ? 16.369 48.221 28.811 1.00 75.21 108 GLU A C 1
ATOM 879 O O . GLU A 1 108 ? 15.637 47.259 28.995 1.00 75.15 108 GLU A O 1
ATOM 885 N N . ASP A 1 109 ? 16.394 49.276 29.619 1.00 73.54 109 ASP A N 1
ATOM 886 C CA . ASP A 1 109 ? 15.441 49.439 30.691 1.00 72.09 109 ASP A CA 1
ATOM 887 C C . ASP A 1 109 ? 14.090 49.826 30.094 1.00 71.68 109 ASP A C 1
ATOM 888 O O . ASP A 1 109 ? 13.918 50.949 29.640 1.00 70.65 109 ASP A O 1
ATOM 893 N N . MET A 1 110 ? 13.124 48.918 30.147 1.00 70.52 110 MET A N 1
ATOM 894 C CA . MET A 1 110 ? 11.823 49.140 29.527 1.00 71.81 110 MET A CA 1
ATOM 895 C C . MET A 1 110 ? 10.955 50.271 30.118 1.00 73.69 110 MET A C 1
ATOM 896 O O . MET A 1 110 ? 9.994 50.716 29.463 1.00 68.12 110 MET A O 1
ATOM 901 N N . ASP A 1 111 ? 11.255 50.732 31.334 1.00 73.32 111 ASP A N 1
ATOM 902 C CA . ASP A 1 111 ? 10.557 51.921 31.844 1.00 73.88 111 ASP A CA 1
ATOM 903 C C . ASP A 1 111 ? 11.041 53.189 31.146 1.00 68.15 111 ASP A C 1
ATOM 904 O O . ASP A 1 111 ? 10.264 54.100 30.916 1.00 67.70 111 ASP A O 1
ATOM 909 N N . GLN A 1 112 ? 12.324 53.234 30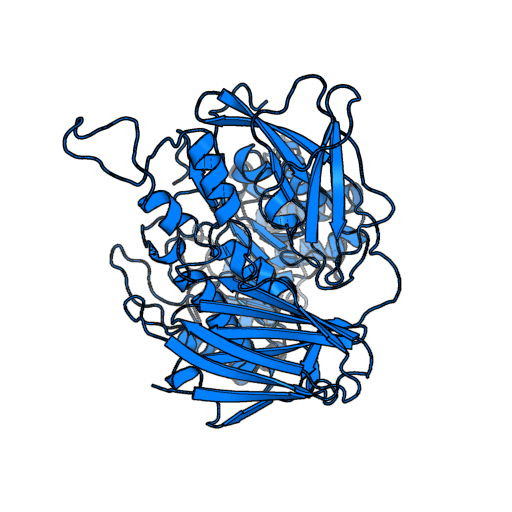.847 1.00 66.83 112 GLN A N 1
ATOM 910 C CA . GLN A 1 112 ? 12.894 54.323 30.073 1.00 68.14 112 GLN A CA 1
ATOM 911 C C . GLN A 1 112 ? 12.412 54.299 28.616 1.00 66.14 112 GLN A C 1
ATOM 912 O O . GLN A 1 112 ? 12.024 55.332 28.077 1.00 63.36 112 GLN A O 1
ATOM 918 N N . VAL A 1 113 ? 12.389 53.109 28.020 1.00 63.77 113 VAL A N 1
ATOM 919 C CA . VAL A 1 113 ? 11.856 52.913 26.674 1.00 61.54 113 VAL A CA 1
ATOM 920 C C . VAL A 1 113 ? 10.459 53.485 26.586 1.00 61.72 113 VAL A C 1
ATOM 921 O O . VAL A 1 113 ? 10.157 54.222 25.635 1.00 56.40 113 VAL A O 1
ATOM 925 N N . ARG A 1 114 ? 9.622 53.150 27.569 1.00 60.13 114 ARG A N 1
ATOM 926 C CA . ARG A 1 114 ? 8.241 53.662 27.647 1.00 60.69 114 ARG A CA 1
ATOM 927 C C . ARG A 1 114 ? 8.137 55.176 27.913 1.00 57.33 114 ARG A C 1
ATOM 928 O O . ARG A 1 114 ? 7.218 55.832 27.429 1.00 55.95 114 ARG A O 1
ATOM 936 N N . ARG A 1 115 ? 9.053 55.696 28.714 1.00 56.14 115 ARG A N 1
ATOM 937 C CA . ARG A 1 115 ? 9.169 57.121 28.961 1.00 58.70 115 ARG A CA 1
ATOM 938 C C . ARG A 1 115 ? 9.570 57.903 27.644 1.00 55.50 115 ARG A C 1
ATOM 939 O O . ARG A 1 115 ? 9.027 58.975 27.359 1.00 52.18 115 ARG A O 1
ATOM 947 N N . TRP A 1 116 ? 10.482 57.328 26.858 1.00 50.57 116 TRP A N 1
ATOM 948 C CA . TRP A 1 116 ? 10.874 57.857 25.551 1.00 52.20 116 TRP A CA 1
ATOM 949 C C . TRP A 1 116 ? 9.687 57.877 24.588 1.00 52.88 116 TRP A C 1
ATOM 950 O O . TRP A 1 116 ? 9.415 58.911 23.979 1.00 50.85 116 TRP A O 1
ATOM 961 N N . ARG A 1 117 ? 8.971 56.753 24.494 1.00 52.44 117 ARG A N 1
ATOM 962 C CA . ARG A 1 117 ? 7.724 56.683 23.740 1.00 52.40 117 ARG A CA 1
ATOM 963 C C . ARG A 1 117 ? 6.793 57.835 24.133 1.00 52.76 117 ARG A C 1
ATOM 964 O O . ARG A 1 117 ? 6.218 58.540 23.259 1.00 51.50 117 ARG A O 1
ATOM 972 N N . ASP A 1 118 ? 6.679 58.062 25.431 1.00 51.62 118 ASP A N 1
ATOM 973 C CA . ASP A 1 118 ? 5.758 59.086 25.914 1.00 52.40 118 ASP A CA 1
ATOM 974 C C . ASP A 1 118 ? 6.243 60.492 25.563 1.00 48.56 118 ASP A C 1
ATOM 975 O O . ASP A 1 118 ? 5.432 61.344 25.298 1.00 47.70 118 ASP A O 1
ATOM 980 N N . LEU A 1 119 ? 7.555 60.719 25.585 1.00 46.88 119 LEU A N 1
ATOM 981 C CA . LEU A 1 119 ? 8.143 61.992 25.135 1.00 47.14 119 LEU A CA 1
ATOM 982 C C . LEU A 1 119 ? 7.785 62.290 23.648 1.00 45.35 119 LEU A C 1
ATOM 983 O O . LEU A 1 119 ? 7.296 63.367 23.309 1.00 43.22 119 LEU A O 1
ATOM 988 N N . VAL A 1 120 ? 7.926 61.278 22.799 1.00 45.44 120 VAL A N 1
ATOM 989 C CA . VAL A 1 120 ? 7.627 61.404 21.375 1.00 45.49 120 VAL A CA 1
ATOM 990 C C . VAL A 1 120 ? 6.141 61.717 21.205 1.00 47.27 120 VAL A C 1
ATOM 991 O O . VAL A 1 120 ? 5.740 62.656 20.482 1.00 46.56 120 VAL A O 1
ATOM 995 N N . THR A 1 121 ? 5.305 60.966 21.907 1.00 45.93 121 THR A N 1
ATOM 996 C CA . THR A 1 121 ? 3.864 61.209 21.875 1.00 43.89 121 THR A CA 1
ATOM 997 C C . THR A 1 121 ? 3.537 62.616 22.338 1.00 43.38 121 THR A C 1
ATOM 998 O O . THR A 1 121 ? 2.785 63.311 21.660 1.00 43.93 121 THR A O 1
ATOM 1002 N N . ALA A 1 122 ? 4.113 63.046 23.465 1.00 42.49 122 ALA A N 1
ATOM 1003 C CA . ALA A 1 122 ? 3.862 64.401 23.962 1.00 44.40 122 ALA A CA 1
ATOM 1004 C C . ALA A 1 122 ? 4.304 65.517 22.946 1.00 43.52 122 ALA A C 1
ATOM 1005 O O . ALA A 1 122 ? 3.641 66.581 22.812 1.00 43.69 122 ALA A O 1
ATOM 1007 N N . THR A 1 123 ? 5.384 65.246 22.227 1.00 41.52 123 THR A N 1
ATOM 1008 C CA . THR A 1 123 ? 5.920 66.177 21.228 1.00 41.76 123 THR A CA 1
ATOM 1009 C C . THR A 1 123 ? 4.915 66.390 20.123 1.00 41.82 123 THR A C 1
ATOM 1010 O O . THR A 1 123 ? 4.535 67.523 19.803 1.00 40.97 123 THR A O 1
ATOM 1014 N N . VAL A 1 124 ? 4.457 65.274 19.574 1.00 41.47 124 VAL A N 1
ATOM 1015 C CA . VAL A 1 124 ? 3.516 65.268 18.499 1.00 43.80 124 VAL A CA 1
ATOM 1016 C C . VAL A 1 124 ? 2.177 65.868 18.941 1.00 44.03 124 VAL A C 1
ATOM 1017 O O . VAL A 1 124 ? 1.548 66.668 18.229 1.00 40.65 124 VAL A O 1
ATOM 1021 N N . ASP A 1 125 ? 1.761 65.508 20.142 1.00 45.67 125 ASP A N 1
ATOM 1022 C CA . ASP A 1 125 ? 0.569 66.119 20.715 1.00 47.57 125 ASP A CA 1
ATOM 1023 C C . ASP A 1 125 ? 0.674 67.644 20.862 1.00 42.23 125 ASP A C 1
ATOM 1024 O O . ASP A 1 125 ? -0.193 68.376 20.451 1.00 40.89 125 ASP A O 1
ATOM 1029 N N . ARG A 1 126 ? 1.760 68.121 21.421 1.00 41.29 126 ARG A N 1
ATOM 1030 C CA . ARG A 1 126 ? 1.917 69.540 21.592 1.00 40.75 126 ARG A CA 1
ATOM 1031 C C . ARG A 1 126 ? 2.001 70.332 20.261 1.00 40.82 126 ARG A C 1
ATOM 1032 O O . ARG A 1 126 ? 1.345 71.385 20.123 1.00 40.88 126 ARG A O 1
ATOM 1040 N N . TYR A 1 127 ? 2.790 69.846 19.296 1.00 39.29 127 TYR A N 1
ATOM 1041 C CA . TYR A 1 127 ? 3.077 70.667 18.124 1.00 38.65 127 TYR A CA 1
ATOM 1042 C C . TYR A 1 127 ? 1.950 70.538 17.125 1.00 38.98 127 TYR A C 1
ATOM 1043 O O . TYR A 1 127 ? 1.635 71.489 16.435 1.00 37.39 127 TYR A O 1
ATOM 1052 N N . GLY A 1 128 ? 1.269 69.391 17.135 1.00 41.80 128 GLY A N 1
ATOM 1053 C CA . GLY A 1 128 ? 0.022 69.218 16.384 1.00 40.51 128 GLY A CA 1
ATOM 1054 C C . GLY A 1 128 ? -1.055 70.198 16.832 1.00 39.77 128 GLY A C 1
ATOM 1055 O O . GLY A 1 128 ? -1.729 70.794 16.002 1.00 37.61 128 GLY A O 1
ATOM 1056 N N . ALA A 1 129 ? -1.161 70.405 18.140 1.00 40.16 129 ALA A N 1
ATOM 1057 C CA . ALA A 1 129 ? -2.047 71.435 18.693 1.00 40.48 129 ALA A CA 1
ATOM 1058 C C . ALA A 1 129 ? -1.592 72.858 18.381 1.00 41.60 129 ALA A C 1
ATOM 1059 O O . ALA A 1 129 ? -2.413 73.728 18.081 1.00 39.61 129 ALA A O 1
ATOM 1061 N N . ARG A 1 130 ? -0.283 73.106 18.501 1.00 39.98 130 ARG A N 1
ATOM 1062 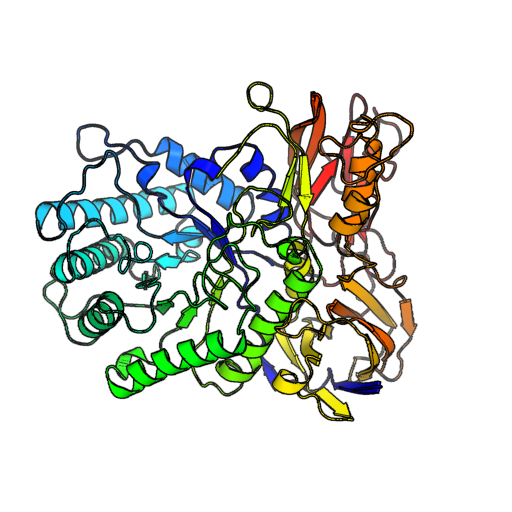C CA . ARG A 1 130 ? 0.244 74.469 18.360 1.00 40.06 130 ARG A CA 1
ATOM 1063 C C . ARG A 1 130 ? 0.176 74.952 16.917 1.00 39.14 130 ARG A C 1
ATOM 1064 O O . ARG A 1 130 ? -0.179 76.100 16.666 1.00 41.94 130 ARG A O 1
ATOM 1072 N N . TYR A 1 131 ? 0.523 74.089 15.969 1.00 37.43 131 TYR A N 1
ATOM 1073 C CA . TYR A 1 131 ? 0.587 74.464 14.559 1.00 37.68 131 TYR A CA 1
ATOM 1074 C C . TYR A 1 131 ? -0.498 73.892 13.673 1.00 38.57 131 TYR A C 1
ATOM 1075 O O . TYR A 1 131 ? -0.614 74.314 12.542 1.00 39.73 131 TYR A O 1
ATOM 1084 N N . GLY A 1 132 ? -1.279 72.937 14.161 1.00 41.91 132 GLY A N 1
ATOM 1085 C CA . GLY A 1 132 ? -2.235 72.201 13.315 1.00 42.10 132 GLY A CA 1
ATOM 1086 C C . GLY A 1 132 ? -1.624 70.886 12.872 1.00 45.70 132 GLY A C 1
ATOM 1087 O O . GLY A 1 132 ? -0.377 70.787 12.617 1.00 40.36 132 GLY A O 1
ATOM 1088 N N . MET A 1 133 ? -2.474 69.871 12.794 1.00 44.72 133 MET A N 1
ATOM 1089 C CA . MET A 1 133 ? -2.029 68.553 12.378 1.00 48.35 133 MET A CA 1
ATOM 1090 C C . MET A 1 133 ? -1.655 68.512 10.881 1.00 44.01 133 MET A C 1
ATOM 1091 O O . MET A 1 133 ? -0.799 67.726 10.504 1.00 45.77 133 MET A O 1
ATOM 1096 N N . ASP A 1 134 ? -2.257 69.339 10.047 1.00 42.58 134 ASP A N 1
ATOM 1097 C CA . ASP A 1 134 ? -1.810 69.466 8.671 1.00 47.15 134 ASP A CA 1
ATOM 1098 C C . ASP A 1 134 ? -0.293 69.837 8.629 1.00 46.72 134 ASP A C 1
ATOM 1099 O O . ASP A 1 134 ? 0.449 69.166 7.915 1.00 45.86 134 ASP A O 1
ATOM 1104 N N . GLU A 1 135 ? 0.143 70.806 9.460 1.00 43.37 135 GLU A N 1
ATOM 1105 C CA . GLU A 1 135 ? 1.563 71.199 9.533 1.00 45.23 135 GLU A CA 1
ATOM 1106 C C . GLU A 1 135 ? 2.406 70.024 9.945 1.00 43.24 135 GLU A C 1
ATOM 1107 O O . GLU A 1 135 ? 3.372 69.716 9.247 1.00 40.46 135 GLU A O 1
ATOM 1113 N N . LEU A 1 136 ? 2.021 69.342 11.025 1.00 41.89 136 LEU A N 1
ATOM 1114 C CA . LEU A 1 136 ? 2.786 68.181 11.505 1.00 44.32 136 LEU A CA 1
ATOM 1115 C C . LEU A 1 136 ? 3.015 67.084 10.472 1.00 41.81 136 LEU A C 1
ATOM 1116 O O . LEU A 1 136 ? 4.096 66.471 10.387 1.00 39.97 136 LEU A O 1
ATOM 1121 N N . ARG A 1 137 ? 1.970 66.817 9.722 1.00 40.67 137 ARG A N 1
ATOM 1122 C CA . ARG A 1 137 ? 2.004 65.790 8.735 1.00 44.08 137 ARG A CA 1
ATOM 1123 C C . ARG A 1 137 ? 2.910 66.132 7.555 1.00 41.30 137 ARG A C 1
ATOM 1124 O O . ARG A 1 137 ? 3.133 65.260 6.773 1.00 41.00 137 ARG A O 1
ATOM 1132 N N . THR A 1 138 ? 3.337 67.385 7.392 1.00 39.37 138 THR A N 1
ATOM 1133 C CA . THR A 1 138 ? 4.321 67.752 6.356 1.00 39.24 138 THR A CA 1
ATOM 1134 C C . THR A 1 138 ? 5.773 67.526 6.836 1.00 38.89 138 THR A C 1
ATOM 1135 O O . THR A 1 138 ? 6.718 67.700 6.031 1.00 37.85 138 THR A O 1
ATOM 1139 N N . TRP A 1 139 ? 5.960 67.120 8.107 1.00 37.21 139 TRP A N 1
ATOM 1140 C CA . TRP A 1 139 ? 7.291 66.925 8.657 1.00 35.42 139 TRP A CA 1
ATOM 1141 C C . TRP A 1 139 ? 7.745 65.503 8.391 1.00 36.19 139 TRP A C 1
ATOM 1142 O O . TRP A 1 139 ? 6.937 64.691 7.954 1.00 34.88 139 TRP A O 1
ATOM 1153 N N . TYR A 1 140 ? 9.050 65.242 8.554 1.00 34.97 140 TYR A N 1
ATOM 1154 C CA . TYR A 1 140 ? 9.588 63.874 8.582 1.00 36.45 140 TYR A CA 1
ATOM 1155 C C . TYR A 1 140 ? 10.295 63.705 9.908 1.00 36.90 140 TYR A C 1
ATOM 1156 O O . TYR A 1 140 ? 10.938 64.620 10.367 1.00 38.15 140 TYR A O 1
ATOM 1165 N N . PHE A 1 141 ? 10.136 62.533 10.522 1.00 37.27 141 PHE A N 1
ATOM 1166 C CA . PHE A 1 141 ? 10.798 62.196 11.769 1.00 37.99 141 PHE A CA 1
ATOM 1167 C C . PHE A 1 141 ? 11.826 61.145 11.488 1.00 37.46 141 PHE A C 1
ATOM 1168 O O . PHE A 1 141 ? 11.592 60.263 10.671 1.00 38.22 141 PHE A O 1
ATOM 1176 N N . GLU A 1 142 ? 12.951 61.255 12.181 1.00 37.06 142 GLU A N 1
ATOM 1177 C CA . GLU A 1 142 ? 14.104 60.386 11.966 1.00 41.52 142 GLU A CA 1
ATOM 1178 C C . GLU A 1 142 ? 14.681 59.917 13.273 1.00 40.48 142 GLU A C 1
ATOM 1179 O O . GLU A 1 142 ? 14.620 60.624 14.283 1.00 40.12 142 GLU A O 1
ATOM 1185 N N . THR A 1 143 ? 15.306 58.761 13.229 1.00 41.91 143 THR A N 1
ATOM 1186 C CA . THR A 1 143 ? 16.149 58.324 14.345 1.00 48.20 143 THR A CA 1
ATOM 1187 C C . THR A 1 143 ? 17.318 59.273 14.588 1.00 56.49 143 THR A C 1
ATOM 1188 O O . THR A 1 143 ? 17.774 60.025 13.703 1.00 57.24 143 THR A O 1
ATOM 1192 N N . THR A 1 144 ? 17.807 59.141 15.809 1.00 65.28 144 THR A N 1
ATOM 1193 C CA . THR A 1 144 ? 18.899 59.890 16.374 1.00 69.39 144 THR A CA 1
ATOM 1194 C C . THR A 1 144 ? 20.066 59.606 15.509 1.00 66.79 144 THR A C 1
ATOM 1195 O O . THR A 1 144 ? 20.291 58.468 15.038 1.00 67.35 144 THR A O 1
ATOM 1199 N N . ASN A 1 145 ? 20.837 60.656 15.370 1.00 74.30 145 ASN A N 1
ATOM 1200 C CA . ASN A 1 145 ? 21.901 60.716 14.406 1.00 79.76 145 ASN A CA 1
ATOM 1201 C C . ASN A 1 145 ? 22.974 59.654 14.718 1.00 84.46 145 ASN A C 1
ATOM 1202 O O . ASN A 1 145 ? 23.115 59.170 15.879 1.00 83.54 145 ASN A O 1
ATOM 1207 N N . GLN A 1 146 ? 23.686 59.287 13.650 1.00 86.88 146 GLN A N 1
ATOM 1208 C CA . GLN A 1 146 ? 24.651 58.235 13.673 1.00 92.02 146 GLN A CA 1
ATOM 1209 C C . GLN A 1 146 ? 24.005 57.120 14.487 1.00 95.12 146 GLN A C 1
ATOM 1210 O O . GLN A 1 146 ? 23.018 56.517 14.041 1.00 100.50 146 GLN A O 1
ATOM 1216 N N . ALA A 1 147 ? 24.459 56.976 15.723 1.00 88.10 147 ALA A N 1
ATOM 1217 C CA . ALA A 1 147 ? 24.385 55.732 16.455 1.00 90.24 147 ALA A CA 1
ATOM 1218 C C . ALA A 1 147 ? 25.512 54.700 16.123 1.00 89.62 147 ALA A C 1
ATOM 1219 O O . ALA A 1 147 ? 25.758 53.776 16.904 1.00 97.99 147 ALA A O 1
ATOM 1221 N N . ASP A 1 148 ? 26.209 54.876 15.003 1.00 84.11 148 ASP A N 1
ATOM 1222 C CA . ASP A 1 148 ? 27.414 54.098 14.681 1.00 83.29 148 ASP A CA 1
ATOM 1223 C C . ASP A 1 148 ? 28.634 55.048 14.704 1.00 89.79 148 ASP A C 1
ATOM 1224 O O . ASP A 1 148 ? 29.359 55.163 13.722 1.00 96.17 148 ASP A O 1
ATOM 1229 N N . SER A 1 149 ? 28.806 55.738 15.841 1.00 100.19 149 SER A N 1
ATOM 1230 C CA . SER A 1 149 ? 29.984 56.575 16.152 1.00 102.81 149 SER A CA 1
ATOM 1231 C C . SER A 1 149 ? 30.158 56.710 17.695 1.00 105.45 149 SER A C 1
ATOM 1232 O O . SER A 1 149 ? 30.910 55.937 18.296 1.00 106.62 149 SER A O 1
ATOM 1235 N N . GLY A 1 150 ? 29.446 57.650 18.329 1.00 105.61 150 GLY A N 1
ATOM 1236 C CA . GLY A 1 150 ? 29.434 57.797 19.790 1.00 102.85 150 GLY A CA 1
ATOM 1237 C C . GLY A 1 150 ? 28.029 57.638 20.353 1.00 106.35 150 GLY A C 1
ATOM 1238 O O . GLY A 1 150 ? 27.585 58.493 21.107 1.00 112.82 150 GLY A O 1
ATOM 1239 N N . TRP A 1 151 ? 27.328 56.558 19.970 1.00 105.70 151 TRP A N 1
ATOM 1240 C CA . TRP A 1 151 ? 25.972 56.212 20.496 1.00 101.47 151 TRP A CA 1
ATOM 1241 C C . TRP A 1 151 ? 26.129 55.763 21.930 1.00 108.16 151 TRP A C 1
ATOM 1242 O O . TRP A 1 151 ? 26.339 54.570 22.191 1.00 99.63 151 TRP A O 1
ATOM 1253 N N . TRP A 1 152 ? 26.015 56.762 22.826 1.00 122.00 152 TRP A N 1
ATOM 1254 C CA . TRP A 1 152 ? 26.385 56.731 24.274 1.00 128.24 152 TRP A CA 1
ATOM 1255 C C . TRP A 1 152 ? 26.931 55.407 24.804 1.00 122.36 152 TRP A C 1
ATOM 1256 O O . TRP A 1 152 ? 28.058 55.341 25.266 1.00 121.66 152 TRP A O 1
ATOM 1267 N N . THR A 1 153 ? 26.102 54.377 24.750 1.00 119.24 153 THR A N 1
ATOM 1268 C CA . THR A 1 153 ? 26.556 52.986 24.787 1.00 117.04 153 THR A CA 1
ATOM 1269 C C . THR A 1 153 ? 25.382 52.217 24.189 1.00 111.49 153 THR A C 1
ATOM 1270 O O . THR A 1 153 ? 25.405 51.862 23.004 1.00 107.95 153 THR A O 1
ATOM 1274 N N . TYR A 1 154 ? 24.353 52.032 25.029 1.00 105.28 154 TYR A N 1
ATOM 1275 C CA . TYR A 1 154 ? 23.050 51.395 24.756 1.00 92.14 154 TYR A CA 1
ATOM 1276 C C . TYR A 1 154 ? 23.021 50.089 23.939 1.00 87.92 154 TYR A C 1
ATOM 1277 O O . TYR A 1 154 ? 22.213 49.202 24.250 1.00 91.62 154 TYR A O 1
ATOM 1286 N N . GLY A 1 155 ? 23.857 49.976 22.903 1.00 80.86 155 GLY A N 1
ATOM 1287 C CA . GLY A 1 155 ? 24.032 48.732 22.148 1.00 77.37 155 GLY A CA 1
ATOM 1288 C C . GLY A 1 155 ? 23.005 48.595 21.037 1.00 73.24 155 GLY A C 1
ATOM 1289 O O . GLY A 1 155 ? 22.114 49.446 20.883 1.00 69.81 155 GLY A O 1
ATOM 1290 N N . ILE A 1 156 ? 23.139 47.516 20.268 1.00 70.52 156 ILE A N 1
ATOM 1291 C CA . ILE A 1 156 ? 22.219 47.199 19.186 1.00 69.40 156 ILE A CA 1
ATOM 1292 C C . ILE A 1 156 ? 20.800 47.073 19.732 1.00 68.66 156 ILE A C 1
ATOM 1293 O O . ILE A 1 156 ? 19.863 47.574 19.120 1.00 66.01 156 ILE A O 1
ATOM 1298 N N . LYS A 1 157 ? 20.649 46.418 20.873 1.00 66.61 157 LYS A N 1
ATOM 1299 C CA . LYS A 1 157 ? 19.326 46.146 21.420 1.00 72.02 157 LYS A CA 1
ATOM 1300 C C . LYS A 1 157 ? 18.692 47.431 21.932 1.00 65.23 157 LYS A C 1
ATOM 1301 O O . LYS A 1 157 ? 17.523 47.655 21.706 1.00 62.84 157 LYS A O 1
ATOM 1307 N N . GLY A 1 158 ? 19.476 48.239 22.648 1.00 61.53 158 GLY A N 1
ATOM 1308 C CA . GLY A 1 158 ? 19.061 49.577 23.071 1.00 61.60 158 GLY A CA 1
ATOM 1309 C C . GLY A 1 158 ? 18.523 50.404 21.893 1.00 57.62 158 GLY A C 1
ATOM 1310 O O . GLY A 1 158 ? 17.439 50.963 21.995 1.00 55.52 158 GLY A O 1
ATOM 1311 N N . TYR A 1 159 ? 19.274 50.394 20.784 1.00 56.65 159 TYR A N 1
ATOM 1312 C CA . TYR A 1 159 ? 18.961 51.140 19.558 1.00 58.29 159 TYR A CA 1
ATOM 1313 C C . TYR A 1 159 ? 17.639 50.692 18.977 1.00 59.21 159 TYR A C 1
ATOM 1314 O O . TYR A 1 159 ? 16.771 51.502 18.680 1.00 58.30 159 TYR A O 1
ATOM 1323 N N . THR A 1 160 ? 17.494 49.385 18.869 1.00 59.05 160 THR A N 1
ATOM 1324 C CA . THR A 1 160 ? 16.318 48.778 18.297 1.00 58.89 160 THR A CA 1
ATOM 1325 C C . THR A 1 160 ? 15.058 49.013 19.168 1.00 57.20 160 THR A C 1
ATOM 1326 O O . THR A 1 160 ? 13.950 49.171 18.652 1.00 56.80 160 THR A O 1
ATOM 1330 N N . ASN A 1 161 ? 15.224 49.081 20.489 1.00 57.44 161 ASN A N 1
ATOM 1331 C CA . ASN A 1 161 ? 14.120 49.444 21.409 1.00 57.55 161 ASN A CA 1
ATOM 1332 C C . ASN A 1 161 ? 13.763 50.937 21.310 1.00 52.56 161 ASN A C 1
ATOM 1333 O O . ASN A 1 161 ? 12.611 51.322 21.449 1.00 51.76 161 ASN A O 1
ATOM 1338 N N . TYR A 1 162 ? 14.802 51.754 21.217 1.00 51.77 162 TYR A N 1
ATOM 1339 C CA . TYR A 1 162 ? 14.674 53.190 20.938 1.00 52.10 162 TYR A CA 1
ATOM 1340 C C . TYR A 1 162 ? 13.843 53.450 19.664 1.00 48.69 162 TYR A C 1
ATOM 1341 O O . TYR A 1 162 ? 12.904 54.261 19.697 1.00 49.61 162 TYR A O 1
ATOM 1350 N N . TYR A 1 163 ? 14.150 52.736 18.580 1.00 47.43 163 TYR A N 1
ATOM 1351 C CA . TYR A 1 163 ? 13.367 52.815 17.316 1.00 46.93 163 TYR A CA 1
ATOM 1352 C C . TYR A 1 163 ? 11.893 52.456 17.563 1.00 48.82 163 TYR A C 1
ATOM 1353 O O . TYR A 1 163 ? 10.962 53.197 17.186 1.00 48.06 163 TYR A O 1
ATOM 1362 N N . ASP A 1 164 ? 11.685 51.340 18.264 1.00 51.67 164 ASP A N 1
ATOM 1363 C CA . ASP A 1 164 ? 10.343 50.875 18.650 1.00 50.10 164 ASP A CA 1
ATOM 1364 C C . ASP A 1 164 ? 9.556 51.930 19.376 1.00 46.14 164 ASP A C 1
ATOM 1365 O O . ASP A 1 164 ? 8.379 52.097 19.134 1.00 47.84 164 ASP A O 1
ATOM 1370 N N . ALA A 1 165 ? 10.232 52.617 20.286 1.00 46.02 165 ALA A N 1
ATOM 1371 C CA . ALA A 1 165 ? 9.626 53.656 21.127 1.00 46.17 165 ALA A CA 1
ATOM 1372 C C . ALA A 1 165 ? 9.273 54.900 20.307 1.00 46.36 165 ALA A C 1
ATOM 1373 O O . ALA A 1 165 ? 8.184 55.487 20.488 1.00 45.50 165 ALA A O 1
ATOM 1375 N N . CYS A 1 166 ? 10.204 55.312 19.426 1.00 44.06 166 CYS A N 1
ATOM 1376 C CA . CYS A 1 166 ? 9.898 56.378 18.450 1.00 44.91 166 CYS A CA 1
ATOM 1377 C C . CYS A 1 166 ? 8.631 56.064 17.659 1.00 44.04 166 CYS A C 1
ATOM 1378 O O . CYS A 1 166 ? 7.752 56.900 17.583 1.00 43.41 166 CYS A O 1
ATOM 1381 N N . VAL A 1 167 ? 8.556 54.860 17.082 1.00 45.53 167 VAL A N 1
ATOM 1382 C CA . VAL A 1 167 ? 7.423 54.470 16.236 1.00 46.23 167 VAL A CA 1
ATOM 1383 C C . VAL A 1 167 ? 6.142 54.379 17.053 1.00 49.11 167 VAL A C 1
ATOM 1384 O O . VAL A 1 167 ? 5.073 54.885 16.615 1.00 47.29 167 VAL A O 1
ATOM 1388 N N . ALA A 1 168 ? 6.213 53.723 18.217 1.00 49.94 168 ALA A N 1
ATOM 1389 C CA . ALA A 1 168 ? 4.983 53.645 19.080 1.00 51.03 168 ALA A CA 1
ATOM 1390 C C . ALA A 1 168 ? 4.576 55.053 19.536 1.00 49.41 168 ALA A C 1
ATOM 1391 O O . ALA A 1 168 ? 3.386 55.364 19.629 1.00 48.69 168 ALA A O 1
ATOM 1393 N N . GLY A 1 169 ? 5.573 55.904 19.808 1.00 48.76 169 GLY A N 1
ATOM 1394 C CA . GLY A 1 169 ? 5.286 57.277 20.237 1.00 49.87 169 GLY A CA 1
ATOM 1395 C C . GLY A 1 169 ? 4.525 58.099 19.206 1.00 48.85 169 GLY A C 1
ATOM 1396 O O . GLY A 1 169 ? 3.596 58.860 19.533 1.00 49.79 169 GLY A O 1
ATOM 1397 N N . LEU A 1 170 ? 4.917 57.951 17.948 1.00 47.64 170 LEU A N 1
ATOM 1398 C CA . LEU A 1 170 ? 4.196 58.642 16.867 1.00 47.27 170 LEU A CA 1
ATOM 1399 C C . LEU A 1 170 ? 2.829 57.971 16.650 1.00 48.42 170 LEU A C 1
ATOM 1400 O O . LEU A 1 170 ? 1.844 58.665 16.402 1.00 44.48 170 LEU A O 1
ATOM 1405 N N . ASP A 1 171 ? 2.807 56.640 16.637 1.00 49.84 171 ASP A N 1
ATOM 1406 C CA . ASP A 1 171 ? 1.548 55.890 16.385 1.00 55.14 171 ASP A CA 1
ATOM 1407 C C . ASP A 1 171 ? 0.444 56.224 17.405 1.00 56.30 171 ASP A C 1
ATOM 1408 O O . ASP A 1 171 ? -0.710 56.272 17.018 1.00 59.51 171 ASP A O 1
ATOM 1413 N N . ALA A 1 172 ? 0.798 56.535 18.664 1.00 55.72 172 ALA A N 1
ATOM 1414 C CA . ALA A 1 172 ? -0.227 56.931 19.655 1.00 57.52 172 ALA A CA 1
ATOM 1415 C C . ALA A 1 172 ? -1.068 58.120 19.199 1.00 57.52 172 ALA A C 1
ATOM 1416 O O . ALA A 1 172 ? -2.202 58.214 19.564 1.00 61.26 172 ALA A O 1
ATOM 1418 N N . ILE A 1 173 ? -0.518 59.032 18.419 1.00 54.62 173 ILE A N 1
ATOM 1419 C CA . ILE A 1 173 ? -1.282 60.172 17.944 1.00 54.84 173 ILE A CA 1
ATOM 1420 C C . ILE A 1 173 ? -1.602 60.004 16.469 1.00 53.25 173 ILE A C 1
ATOM 1421 O O . ILE A 1 173 ? -2.708 60.344 16.064 1.00 50.07 173 ILE A O 1
ATOM 1426 N N . ASP A 1 174 ? -0.640 59.561 15.637 1.00 49.73 174 ASP A N 1
ATOM 1427 C CA . ASP A 1 174 ? -0.875 59.566 14.182 1.00 50.25 174 ASP A CA 1
ATOM 1428 C C . ASP A 1 174 ? 0.118 58.707 13.422 1.00 51.13 174 ASP A C 1
ATOM 1429 O O . ASP A 1 174 ? 1.260 59.144 13.199 1.00 53.48 174 ASP A O 1
ATOM 1434 N N . PRO A 1 175 ? -0.300 57.499 13.002 1.00 52.51 175 PRO A N 1
ATOM 1435 C CA . PRO A 1 175 ? 0.622 56.605 12.306 1.00 52.65 175 PRO A CA 1
ATOM 1436 C C . PRO A 1 175 ? 1.052 57.036 10.910 1.00 50.77 175 PRO A C 1
ATOM 1437 O O . PRO A 1 175 ? 1.972 56.431 10.338 1.00 50.10 175 PRO A O 1
ATOM 1441 N N . SER A 1 176 ? 0.394 58.043 10.353 1.00 49.04 176 SER A N 1
ATOM 1442 C CA . SER A 1 176 ? 0.840 58.587 9.100 1.00 48.40 176 SER A CA 1
ATOM 1443 C C . SER A 1 176 ? 1.995 59.634 9.263 1.00 46.13 176 SER A C 1
ATOM 1444 O O . SER A 1 176 ? 2.437 60.196 8.278 1.00 46.78 176 SER A O 1
ATOM 1447 N N . LEU A 1 177 ? 2.473 59.917 10.476 1.00 44.63 177 LEU A N 1
ATOM 1448 C CA . LEU A 1 177 ? 3.660 60.764 10.625 1.00 43.60 177 LEU A CA 1
ATOM 1449 C C . LEU A 1 177 ? 4.871 59.933 10.167 1.00 45.09 177 LEU A C 1
ATOM 1450 O O . LEU A 1 177 ? 5.164 58.870 10.771 1.00 46.56 177 LEU A O 1
ATOM 1455 N N . PRO A 1 178 ? 5.564 60.373 9.111 1.00 42.85 178 PRO A N 1
ATOM 1456 C CA . PRO A 1 178 ? 6.614 59.456 8.608 1.00 43.29 178 PRO A CA 1
ATOM 1457 C C . PRO A 1 178 ? 7.813 59.276 9.559 1.00 41.48 178 PRO A C 1
ATOM 1458 O O . PRO A 1 178 ? 8.204 60.211 10.250 1.00 41.40 178 PRO A O 1
ATOM 1462 N N . MET A 1 179 ? 8.282 58.043 9.668 1.00 40.58 179 MET A N 1
ATOM 1463 C CA . MET A 1 179 ? 9.385 57.686 10.524 1.00 42.82 179 MET A CA 1
ATOM 1464 C C . MET A 1 179 ? 10.404 56.917 9.710 1.00 41.79 179 MET A C 1
ATOM 1465 O O . MET A 1 179 ? 10.044 56.075 8.889 1.00 43.90 179 MET A O 1
ATOM 1470 N N . GLY A 1 180 ? 11.669 57.189 9.956 1.00 41.38 180 GLY A N 1
ATOM 1471 C CA . GLY A 1 180 ? 12.724 56.480 9.252 1.00 40.90 180 GLY A CA 1
ATOM 1472 C C . GLY A 1 180 ? 14.047 56.591 9.932 1.00 40.48 180 GLY A C 1
ATOM 1473 O O . GLY A 1 180 ? 14.168 57.187 11.004 1.00 42.54 180 GLY A O 1
ATOM 1474 N N . GLY A 1 181 ? 15.041 55.971 9.309 1.00 40.22 181 GLY A N 1
ATOM 1475 C CA . GLY A 1 181 ? 16.349 55.872 9.891 1.00 41.45 181 GLY A CA 1
ATOM 1476 C C . GLY A 1 181 ? 17.188 54.899 9.116 1.00 40.20 181 GLY A C 1
ATOM 1477 O O . GLY A 1 181 ? 16.790 54.475 8.028 1.00 40.99 181 GLY A O 1
ATOM 1478 N N . PRO A 1 182 ? 18.335 54.525 9.639 1.00 39.94 182 PRO A N 1
ATOM 1479 C CA . PRO A 1 182 ? 18.895 54.948 10.931 1.00 41.18 182 PRO A CA 1
ATOM 1480 C C . PRO A 1 182 ? 19.771 56.213 10.929 1.00 43.23 182 PRO A C 1
ATOM 1481 O O . PRO A 1 182 ? 20.271 56.602 11.984 1.00 44.82 182 PRO A O 1
ATOM 1485 N N . GLY A 1 183 ? 19.950 56.873 9.790 1.00 45.21 183 GLY A N 1
ATOM 1486 C CA . GLY A 1 183 ? 20.884 58.009 9.722 1.00 47.71 183 GLY A CA 1
ATOM 1487 C C . GLY A 1 183 ? 22.322 57.672 10.131 1.00 48.12 183 GLY A C 1
ATOM 1488 O O . GLY A 1 183 ? 22.969 58.430 10.870 1.00 49.25 183 GLY A O 1
ATOM 1489 N N . THR A 1 184 ? 22.804 56.530 9.653 1.00 47.20 184 THR A N 1
ATOM 1490 C CA . THR A 1 184 ? 24.132 56.032 9.981 1.00 46.84 184 THR A CA 1
ATOM 1491 C C . THR A 1 184 ? 25.226 56.674 9.121 1.00 46.82 184 THR A C 1
ATOM 1492 O O . THR A 1 184 ? 24.990 57.025 7.950 1.00 45.17 184 THR A O 1
ATOM 1496 N N . ALA A 1 185 ? 26.416 56.805 9.710 1.00 44.93 185 ALA A N 1
ATOM 1497 C CA . ALA A 1 185 ? 27.532 57.494 9.068 1.00 48.72 185 ALA A CA 1
ATOM 1498 C C . ALA A 1 185 ? 28.424 56.579 8.218 1.00 48.68 185 ALA A C 1
ATOM 1499 O O . ALA A 1 185 ? 29.067 57.049 7.292 1.00 49.52 185 ALA A O 1
ATOM 1501 N N . ARG A 1 186 ? 28.486 55.303 8.558 1.00 47.65 186 ARG A N 1
ATOM 1502 C CA . ARG A 1 186 ? 29.352 54.380 7.863 1.00 48.97 186 ARG A CA 1
ATOM 1503 C C . ARG A 1 186 ? 28.584 53.344 7.088 1.00 44.27 186 ARG A C 1
ATOM 1504 O O . ARG A 1 186 ? 27.622 52.746 7.588 1.00 45.58 186 ARG A O 1
ATOM 1512 N N . THR A 1 187 ? 29.030 53.124 5.860 1.00 43.92 187 THR A N 1
ATOM 1513 C CA . THR A 1 187 ? 28.338 52.287 4.913 1.00 44.16 187 THR A CA 1
ATOM 1514 C C . THR A 1 187 ? 28.193 50.854 5.472 1.00 46.35 187 THR A C 1
ATOM 1515 O O . THR A 1 187 ? 29.189 50.211 5.851 1.00 45.48 187 THR A O 1
ATOM 1519 N N . LEU A 1 188 ? 26.950 50.402 5.581 1.00 45.48 188 LEU A N 1
ATOM 1520 C CA . LEU A 1 188 ? 26.635 49.065 6.042 1.00 48.28 188 LEU A CA 1
ATOM 1521 C C . LEU A 1 188 ? 27.194 48.764 7.434 1.00 50.99 188 LEU A C 1
ATOM 1522 O O . LEU A 1 188 ? 27.559 47.635 7.728 1.00 51.19 188 LEU A O 1
ATOM 1527 N N . SER A 1 189 ? 27.181 49.758 8.317 1.00 51.05 189 SER A N 1
ATOM 1528 C CA . SER A 1 189 ? 27.600 49.551 9.697 1.00 51.56 189 SER A CA 1
ATOM 1529 C C . SER A 1 189 ? 26.702 48.543 10.441 1.00 53.76 189 SER A C 1
ATOM 1530 O O . SER A 1 189 ? 25.603 48.193 9.948 1.00 51.94 189 SER A O 1
ATOM 1533 N N . PRO A 1 190 ? 27.172 48.071 11.622 1.00 54.83 190 PRO A N 1
ATOM 1534 C CA . PRO A 1 190 ? 26.402 47.146 12.425 1.00 55.71 190 PRO A CA 1
ATOM 1535 C C . PRO A 1 190 ? 25.022 47.651 12.799 1.00 54.34 190 PRO A C 1
ATOM 1536 O O . PRO A 1 190 ? 24.047 46.911 12.641 1.00 56.35 190 PRO A O 1
ATOM 1540 N N . ILE A 1 191 ? 24.947 48.899 13.275 1.00 52.04 191 ILE A N 1
ATOM 1541 C CA . ILE A 1 191 ? 23.683 49.533 13.546 1.00 52.22 191 ILE A CA 1
ATOM 1542 C C . ILE A 1 191 ? 22.751 49.520 12.321 1.00 49.53 191 ILE A C 1
ATOM 1543 O O . ILE A 1 191 ? 21.575 49.265 12.448 1.00 47.80 191 ILE A O 1
ATOM 1548 N N . PHE A 1 192 ? 23.287 49.827 11.146 1.00 47.78 192 PHE A N 1
ATOM 1549 C CA . PHE A 1 192 ? 22.470 49.884 9.952 1.00 48.04 192 PHE A CA 1
ATOM 1550 C C . PHE A 1 192 ? 21.901 48.504 9.678 1.00 47.30 192 PHE A C 1
ATOM 1551 O O . PHE A 1 192 ? 20.717 48.363 9.536 1.00 45.18 192 PHE A O 1
ATOM 1559 N N . ARG A 1 193 ? 22.767 47.506 9.611 1.00 50.84 193 ARG A N 1
ATOM 1560 C CA . ARG A 1 193 ? 22.336 46.129 9.329 1.00 53.31 193 ARG A CA 1
ATOM 1561 C C . ARG A 1 193 ? 21.352 45.636 10.346 1.00 51.85 193 ARG A C 1
ATOM 1562 O O . ARG A 1 193 ? 20.346 45.021 9.985 1.00 51.62 193 ARG A O 1
ATOM 1570 N N . ALA A 1 194 ? 21.607 45.969 11.604 1.00 51.14 194 ALA A N 1
ATOM 1571 C CA . ALA A 1 194 ? 20.697 45.584 12.682 1.00 52.19 194 ALA A CA 1
ATOM 1572 C C . ALA A 1 194 ? 19.315 46.200 12.551 1.00 51.58 194 ALA A C 1
ATOM 1573 O O . ALA A 1 194 ? 18.309 45.527 12.799 1.00 52.09 194 ALA A O 1
ATOM 1575 N N . LEU A 1 195 ? 19.218 47.469 12.147 1.00 50.05 195 LEU A N 1
ATOM 1576 C CA . LEU A 1 195 ? 17.894 48.104 12.106 1.00 49.47 195 LEU A CA 1
ATOM 1577 C C . LEU A 1 195 ? 17.082 47.530 10.953 1.00 49.92 195 LEU A C 1
ATOM 1578 O O . LEU A 1 195 ? 15.869 47.343 11.040 1.00 51.09 195 LEU A O 1
ATOM 1583 N N . MET A 1 196 ? 17.771 47.264 9.858 1.00 50.10 196 MET A N 1
ATOM 1584 C CA . MET A 1 196 ? 17.143 46.684 8.693 1.00 51.04 196 MET A CA 1
ATOM 1585 C C . MET A 1 196 ? 16.598 45.281 9.015 1.00 52.35 196 MET A C 1
ATOM 1586 O O . MET A 1 196 ? 15.466 44.979 8.649 1.00 49.61 196 MET A O 1
ATOM 1591 N N . ALA A 1 197 ? 17.412 44.454 9.690 1.00 51.59 197 ALA A N 1
ATOM 1592 C CA . ALA A 1 197 ? 16.962 43.131 10.171 1.00 55.65 197 ALA A CA 1
ATOM 1593 C C . ALA A 1 197 ? 15.746 43.288 11.085 1.00 54.95 197 ALA A C 1
ATOM 1594 O O . ALA A 1 197 ? 14.709 42.668 10.860 1.00 54.87 197 ALA A O 1
ATOM 1596 N N . HIS A 1 198 ? 15.861 44.182 12.063 1.00 54.70 198 HIS A N 1
ATOM 1597 C CA . HIS A 1 198 ? 14.744 44.465 12.967 1.00 53.56 198 HIS A CA 1
ATOM 1598 C C . HIS A 1 198 ? 13.471 44.909 12.287 1.00 52.83 198 HIS A C 1
ATOM 1599 O O . HIS A 1 198 ? 12.380 44.485 12.679 1.00 53.88 198 HIS A O 1
ATOM 1606 N N . CYS A 1 199 ? 13.576 45.779 11.287 1.00 52.01 199 CYS A N 1
ATOM 1607 C CA . CYS A 1 199 ? 12.377 46.279 10.584 1.00 49.78 199 CYS A CA 1
ATOM 1608 C C . CYS A 1 199 ? 11.841 45.300 9.543 1.00 50.51 199 CYS A C 1
ATOM 1609 O O . CYS A 1 199 ? 10.700 45.408 9.142 1.00 51.34 199 CYS A O 1
ATOM 1612 N N . ASP A 1 200 ? 12.665 44.362 9.099 1.00 53.40 200 ASP A N 1
ATOM 1613 C CA . ASP A 1 200 ? 12.249 43.359 8.133 1.00 57.85 200 ASP A CA 1
ATOM 1614 C C . ASP A 1 200 ? 11.503 42.151 8.771 1.00 60.62 200 ASP A C 1
ATOM 1615 O O . ASP A 1 200 ? 10.325 42.000 8.580 1.00 60.29 200 ASP A O 1
ATOM 1620 N N . SER A 1 201 ? 12.223 41.272 9.461 1.00 66.75 201 SER A N 1
ATOM 1621 C CA . SER A 1 201 ? 11.644 40.265 10.353 1.00 71.14 201 SER A CA 1
ATOM 1622 C C . SER A 1 201 ? 11.750 41.047 11.647 1.00 74.47 201 SER A C 1
ATOM 1623 O O . SER A 1 201 ? 11.840 42.264 11.577 1.00 89.70 201 SER A O 1
ATOM 1626 N N . GLY A 1 202 ? 11.763 40.442 12.814 1.00 69.39 202 GLY A N 1
ATOM 1627 C CA . GLY A 1 202 ? 11.968 41.269 14.012 1.00 65.89 202 GLY A CA 1
ATOM 1628 C C . GLY A 1 202 ? 10.640 41.765 14.545 1.00 63.38 202 GLY A C 1
ATOM 1629 O O . GLY A 1 202 ? 9.672 41.911 13.796 1.00 58.96 202 GLY A O 1
ATOM 1630 N N . THR A 1 203 ? 10.575 42.002 15.854 1.00 62.05 203 THR A N 1
ATOM 1631 C CA . THR A 1 203 ? 9.296 42.365 16.479 1.00 61.54 203 THR A CA 1
ATOM 1632 C C . THR A 1 203 ? 9.502 43.468 17.513 1.00 56.53 203 THR A C 1
ATOM 1633 O O . THR A 1 203 ? 10.508 43.506 18.218 1.00 53.11 203 THR A O 1
ATOM 1637 N N . SER A 1 204 ? 8.547 44.376 17.572 1.00 58.10 204 SER A N 1
ATOM 1638 C CA . SER A 1 204 ? 8.648 45.527 18.457 1.00 59.70 204 SER A CA 1
ATOM 1639 C C . SER A 1 204 ? 8.586 45.063 19.900 1.00 64.25 204 SER A C 1
ATOM 1640 O O . SER A 1 204 ? 7.718 44.283 20.251 1.00 64.52 204 SER A O 1
ATOM 1643 N N . CYS A 1 205 ? 9.465 45.596 20.735 1.00 66.60 205 CYS A N 1
ATOM 1644 C CA . CYS A 1 205 ? 9.443 45.333 22.155 1.00 67.78 205 CYS A CA 1
ATOM 1645 C C . CYS A 1 205 ? 8.295 46.000 22.906 1.00 68.94 205 CYS A C 1
ATOM 1646 O O . CYS A 1 205 ? 8.208 45.807 24.108 1.00 71.20 205 CYS A O 1
ATOM 1649 N N . LEU A 1 206 ? 7.446 46.799 22.251 1.00 69.61 206 LEU A N 1
ATOM 1650 C CA . LEU A 1 206 ? 6.347 47.513 22.933 1.00 71.60 206 LEU A CA 1
ATOM 1651 C C . LEU A 1 206 ? 4.954 47.027 22.564 1.00 74.87 206 LEU A C 1
ATOM 1652 O O . LEU A 1 206 ? 4.070 46.960 23.417 1.00 77.81 206 LEU A O 1
ATOM 1657 N N . THR A 1 207 ? 4.747 46.762 21.280 1.00 75.32 207 THR A N 1
ATOM 1658 C CA . THR A 1 207 ? 3.666 45.902 20.837 1.00 75.97 207 THR A CA 1
ATOM 1659 C C . THR A 1 207 ? 4.335 44.551 21.108 1.00 81.70 207 THR A C 1
ATOM 1660 O O . THR A 1 207 ? 5.307 44.483 21.869 1.00 84.58 207 THR A O 1
ATOM 1664 N N . GLY A 1 208 ? 3.880 43.471 20.510 1.00 80.41 208 GLY A N 1
ATOM 1665 C CA . GLY A 1 208 ? 4.740 42.271 20.498 1.00 82.06 208 GLY A CA 1
ATOM 1666 C C . GLY A 1 208 ? 4.539 41.553 19.204 1.00 83.87 208 GLY A C 1
ATOM 1667 O O . GLY A 1 208 ? 4.725 40.345 19.113 1.00 87.63 208 GLY A O 1
ATOM 1668 N N . ASP A 1 209 ? 4.241 42.341 18.188 1.00 84.89 209 ASP A N 1
ATOM 1669 C CA . ASP A 1 209 ? 3.350 41.930 17.139 1.00 86.64 209 ASP A CA 1
ATOM 1670 C C . ASP A 1 209 ? 3.881 42.503 15.841 1.00 82.88 209 ASP A C 1
ATOM 1671 O O . ASP A 1 209 ? 3.358 43.478 15.315 1.00 78.75 209 ASP A O 1
ATOM 1676 N N . GLY A 1 210 ? 4.948 41.892 15.346 1.00 78.30 210 GLY A N 1
ATOM 1677 C CA . GLY A 1 210 ? 5.518 42.295 14.080 1.00 75.22 210 GLY A CA 1
ATOM 1678 C C . GLY A 1 210 ? 6.475 43.468 14.222 1.00 69.78 210 GLY A C 1
ATOM 1679 O O . GLY A 1 210 ? 6.572 44.099 15.289 1.00 63.52 210 GLY A O 1
ATOM 1680 N N . PRO A 1 211 ? 7.208 43.753 13.139 1.00 68.22 211 PRO A N 1
ATOM 1681 C CA . PRO A 1 211 ? 8.264 44.767 13.193 1.00 64.05 211 PRO A CA 1
ATOM 1682 C C . PRO A 1 211 ? 7.700 46.185 13.235 1.00 57.99 211 PRO A C 1
ATOM 1683 O O . PRO A 1 211 ? 6.630 46.431 12.686 1.00 53.86 211 PRO A O 1
ATOM 1687 N N . PRO A 1 212 ? 8.411 47.121 13.891 1.00 56.89 212 PRO A N 1
ATOM 1688 C CA . PRO A 1 212 ? 8.000 48.528 13.773 1.00 53.85 212 PRO A CA 1
ATOM 1689 C C . PRO A 1 212 ? 8.097 49.005 12.316 1.00 49.75 212 PRO A C 1
ATOM 1690 O O . PRO A 1 212 ? 8.921 48.502 11.546 1.00 48.48 212 PRO A O 1
ATOM 1694 N N . ARG A 1 213 ? 7.199 49.894 11.932 1.00 48.71 213 ARG A N 1
ATOM 1695 C CA . ARG A 1 213 ? 7.179 50.419 10.569 1.00 50.38 213 ARG A CA 1
ATOM 1696 C C . ARG A 1 213 ? 8.445 51.248 10.273 1.00 48.83 213 ARG A C 1
ATOM 1697 O O . ARG A 1 213 ? 9.100 51.776 11.194 1.00 44.95 213 ARG A O 1
ATOM 1705 N N . ILE A 1 214 ? 8.785 51.309 8.994 1.00 48.58 214 ILE A N 1
ATOM 1706 C CA . ILE A 1 214 ? 9.834 52.196 8.502 1.00 47.01 214 ILE A CA 1
ATOM 1707 C C . ILE A 1 214 ? 9.362 52.738 7.159 1.00 46.06 214 ILE A C 1
ATOM 1708 O O . ILE A 1 214 ? 9.014 51.978 6.253 1.00 46.60 214 ILE A O 1
ATOM 1713 N N . ASP A 1 215 ? 9.291 54.062 7.062 1.00 43.74 215 ASP A N 1
ATOM 1714 C CA . ASP A 1 215 ? 8.764 54.723 5.880 1.00 43.46 215 ASP A CA 1
ATOM 1715 C C . ASP A 1 215 ? 9.863 55.136 4.917 1.00 42.78 215 ASP A C 1
ATOM 1716 O O . ASP A 1 215 ? 9.572 55.401 3.782 1.00 43.12 215 ASP A O 1
ATOM 1721 N N . TYR A 1 216 ? 11.112 55.184 5.371 1.00 39.72 216 TYR A N 1
ATOM 1722 C CA . TYR A 1 216 ? 12.253 55.524 4.479 1.00 39.57 216 TYR A CA 1
ATOM 1723 C C . TYR A 1 216 ? 13.538 55.064 5.137 1.00 38.43 216 TYR A C 1
ATOM 1724 O O . TYR A 1 216 ? 13.619 54.955 6.361 1.00 37.69 216 TYR A O 1
ATOM 1733 N N . ILE A 1 217 ? 14.555 54.838 4.317 1.00 40.68 217 ILE A N 1
ATOM 1734 C CA . ILE A 1 217 ? 15.856 54.462 4.782 1.00 41.29 217 ILE A CA 1
ATOM 1735 C C . ILE A 1 217 ? 16.834 55.622 4.596 1.00 40.59 217 ILE A C 1
ATOM 1736 O O . ILE A 1 217 ? 17.010 56.111 3.484 1.00 39.13 217 ILE A O 1
ATOM 1741 N N . SER A 1 218 ? 17.492 56.038 5.679 1.00 39.27 218 SER A N 1
ATOM 1742 C CA . SER A 1 218 ? 18.415 57.146 5.615 1.00 40.48 218 SER A CA 1
ATOM 1743 C C . SER A 1 218 ? 19.825 56.759 6.021 1.00 41.33 218 SER A C 1
ATOM 1744 O O . SER A 1 218 ? 20.024 56.044 7.015 1.00 42.62 218 SER A O 1
ATOM 1747 N N . ILE A 1 219 ? 20.785 57.265 5.255 1.00 40.12 219 ILE A N 1
ATOM 1748 C CA . ILE A 1 219 ? 22.207 57.163 5.539 1.00 40.86 219 ILE A CA 1
ATOM 1749 C C . ILE A 1 219 ? 22.897 58.499 5.259 1.00 41.58 219 ILE A C 1
ATOM 1750 O O . ILE A 1 219 ? 22.292 59.346 4.591 1.00 40.48 219 ILE A O 1
ATOM 1755 N N . HIS A 1 220 ? 24.119 58.700 5.780 1.00 39.88 220 HIS A N 1
ATOM 1756 C CA . HIS A 1 220 ? 24.987 59.770 5.310 1.00 42.97 220 HIS A CA 1
ATOM 1757 C C . HIS A 1 220 ? 26.093 59.166 4.443 1.00 39.72 220 HIS A C 1
ATOM 1758 O O . HIS A 1 220 ? 26.775 58.237 4.857 1.00 38.84 220 HIS A O 1
ATOM 1765 N N . GLU A 1 221 ? 26.310 59.781 3.314 1.00 37.42 221 GLU A N 1
ATOM 1766 C CA . GLU A 1 221 ? 27.424 59.443 2.431 1.00 38.17 221 GLU A CA 1
ATOM 1767 C C . GLU A 1 221 ? 28.006 60.752 1.913 1.00 36.95 221 GLU A C 1
ATOM 1768 O O . GLU A 1 221 ? 27.295 61.575 1.315 1.00 37.41 221 GLU A O 1
ATOM 1774 N N . LYS A 1 222 ? 29.289 60.926 2.154 1.00 37.25 222 LYS A N 1
ATOM 1775 C CA . LYS A 1 222 ? 30.034 62.132 1.846 1.00 37.69 222 LYS A CA 1
ATOM 1776 C C . LYS A 1 222 ? 31.170 61.866 0.905 1.00 35.75 222 LYS A C 1
ATOM 1777 O O . LYS A 1 222 ? 31.609 60.732 0.719 1.00 36.26 222 LYS A O 1
ATOM 1783 N N . GLY A 1 223 ? 31.637 62.927 0.276 1.00 33.34 223 GLY A N 1
ATOM 1784 C CA . GLY A 1 223 ? 32.586 62.780 -0.823 1.00 35.70 223 GLY A CA 1
ATOM 1785 C C . GLY A 1 223 ? 34.004 62.343 -0.470 1.00 35.14 223 GLY A C 1
ATOM 1786 O O . GLY A 1 223 ? 34.660 61.670 -1.244 1.00 35.17 223 GLY A O 1
ATOM 1787 N N . VAL A 1 224 ? 34.483 62.744 0.685 1.00 36.16 224 VAL A N 1
ATOM 1788 C CA . VAL A 1 224 ? 35.852 62.408 1.089 1.00 37.19 224 VAL A CA 1
ATOM 1789 C C . VAL A 1 224 ? 35.995 62.647 2.593 1.00 38.79 224 VAL A C 1
ATOM 1790 O O . VAL A 1 224 ? 35.247 63.408 3.209 1.00 37.90 224 VAL A O 1
ATOM 1794 N N . ASN A 1 225 ? 36.941 61.926 3.158 1.00 38.14 225 ASN A N 1
ATOM 1795 C CA . ASN A 1 225 ? 37.248 61.951 4.555 1.00 39.44 225 ASN A CA 1
ATOM 1796 C C . ASN A 1 225 ? 37.661 63.329 5.068 1.00 37.05 225 ASN A C 1
ATOM 1797 O O . ASN A 1 225 ? 38.176 64.142 4.318 1.00 36.04 225 ASN A O 1
ATOM 1802 N N . GLY A 1 226 ? 37.421 63.549 6.355 1.00 37.57 226 GLY A N 1
ATOM 1803 C CA . GLY A 1 226 ? 37.837 64.742 7.085 1.00 39.41 226 GLY A CA 1
ATOM 1804 C C . GLY A 1 226 ? 39.352 64.827 7.117 1.00 39.56 226 GLY A C 1
ATOM 1805 O O . GLY A 1 226 ? 39.979 63.811 7.226 1.00 37.42 226 GLY A O 1
ATOM 1806 N N . SER A 1 227 ? 39.922 66.031 6.947 1.00 38.05 227 SER A N 1
ATOM 1807 C CA . SER A 1 227 ? 41.357 66.224 7.027 1.00 37.84 227 SER A CA 1
ATOM 1808 C C . SER A 1 227 ? 41.656 67.707 7.117 1.00 38.36 227 SER A C 1
ATOM 1809 O O . SER A 1 227 ? 40.874 68.525 6.666 1.00 36.42 227 SER A O 1
ATOM 1812 N N . LYS A 1 228 ? 42.847 68.041 7.592 1.00 38.35 228 LYS A N 1
ATOM 1813 C CA . LYS A 1 228 ? 43.394 69.386 7.453 1.00 38.86 228 LYS A CA 1
ATOM 1814 C C . LYS A 1 228 ? 43.922 69.620 6.060 1.00 35.82 228 LYS A C 1
ATOM 1815 O O . LYS A 1 228 ? 44.109 70.784 5.668 1.00 36.02 228 LYS A O 1
ATOM 1821 N N . GLU A 1 229 ? 44.198 68.540 5.336 1.00 33.43 229 GLU A N 1
ATOM 1822 C CA . GLU A 1 229 ? 44.608 68.641 3.936 1.00 35.64 229 GLU A CA 1
ATOM 1823 C C . GLU A 1 229 ? 43.390 68.795 3.062 1.00 34.73 229 GLU A C 1
ATOM 1824 O O . GLU A 1 229 ? 42.332 68.267 3.391 1.00 33.59 229 GLU A O 1
ATOM 1830 N N . ASP A 1 230 ? 43.560 69.472 1.943 1.00 33.86 230 ASP A N 1
ATOM 1831 C CA . ASP A 1 230 ? 42.517 69.538 0.906 1.00 35.56 230 ASP A CA 1
ATOM 1832 C C . ASP A 1 230 ? 42.415 68.292 0.059 1.00 35.05 230 ASP A C 1
ATOM 1833 O O . ASP A 1 230 ? 42.772 68.263 -1.120 1.00 36.38 230 ASP A O 1
ATOM 1838 N N . LEU A 1 231 ? 41.919 67.237 0.671 1.00 34.35 231 LEU A N 1
ATOM 1839 C CA . LEU A 1 231 ? 41.668 66.029 -0.045 1.00 34.81 231 LEU A CA 1
ATOM 1840 C C . LEU A 1 231 ? 40.546 66.292 -1.068 1.00 35.17 231 LEU A C 1
ATOM 1841 O O . LEU A 1 231 ? 39.721 67.215 -0.905 1.00 33.62 231 LEU A O 1
ATOM 1846 N N . THR A 1 232 ? 40.563 65.493 -2.125 1.00 34.39 232 THR A N 1
ATOM 1847 C CA . THR A 1 232 ? 39.710 65.693 -3.289 1.00 35.80 232 THR A CA 1
ATOM 1848 C C . THR A 1 232 ? 38.378 64.930 -3.124 1.00 34.29 232 THR A C 1
ATOM 1849 O O . THR A 1 232 ? 38.395 63.725 -3.003 1.00 35.83 232 THR A O 1
ATOM 1853 N N . PRO A 1 233 ? 37.236 65.620 -3.067 1.00 34.13 233 PRO A N 1
ATOM 1854 C CA . PRO A 1 233 ? 35.955 64.860 -3.062 1.00 34.91 233 PRO A CA 1
ATOM 1855 C C . PRO A 1 233 ? 35.825 63.828 -4.201 1.00 35.90 233 PRO A C 1
ATOM 1856 O O . PRO A 1 233 ? 36.195 64.125 -5.317 1.00 38.67 233 PRO A O 1
ATOM 1860 N N . LYS A 1 234 ? 35.344 62.628 -3.906 1.00 36.33 234 LYS A N 1
ATOM 1861 C CA . LYS A 1 234 ? 35.041 61.595 -4.923 1.00 39.34 234 LYS A CA 1
ATOM 1862 C C . LYS A 1 234 ? 33.507 61.515 -5.072 1.00 35.50 234 LYS A C 1
ATOM 1863 O O . LYS A 1 234 ? 32.854 60.755 -4.376 1.00 34.91 234 LYS A O 1
ATOM 1869 N N . THR A 1 235 ? 32.947 62.346 -5.921 1.00 34.62 235 THR A N 1
ATOM 1870 C CA . THR A 1 235 ? 31.505 62.545 -5.914 1.00 34.73 235 THR A CA 1
ATOM 1871 C C . THR A 1 235 ? 30.765 61.297 -6.420 1.00 34.15 235 THR A C 1
ATOM 1872 O O . THR A 1 235 ? 29.741 60.912 -5.835 1.00 32.20 235 THR A O 1
ATOM 1876 N N . ASN A 1 236 ? 31.245 60.696 -7.499 1.00 34.94 236 ASN A N 1
ATOM 1877 C CA . ASN A 1 236 ? 30.609 59.476 -8.012 1.00 37.95 236 ASN A CA 1
ATOM 1878 C C . ASN A 1 236 ? 30.586 58.333 -7.005 1.00 38.39 236 ASN A C 1
ATOM 1879 O O . ASN A 1 236 ? 29.636 57.505 -7.038 1.00 37.80 236 ASN A O 1
ATOM 1884 N N . ALA A 1 237 ? 31.534 58.312 -6.056 1.00 36.88 237 ALA A N 1
ATOM 1885 C CA . ALA A 1 237 ? 31.527 57.243 -5.061 1.00 38.48 237 ALA A CA 1
ATOM 1886 C C . ALA A 1 237 ? 30.393 57.383 -4.054 1.00 37.50 237 ALA A C 1
ATOM 1887 O O . ALA A 1 237 ? 29.999 56.408 -3.415 1.00 36.84 237 ALA A O 1
ATOM 1889 N N . ILE A 1 238 ? 29.867 58.592 -3.895 1.00 35.38 238 ILE A N 1
ATOM 1890 C CA . ILE A 1 238 ? 28.695 58.785 -3.058 1.00 35.09 238 ILE A CA 1
ATOM 1891 C C . ILE A 1 238 ? 27.542 57.963 -3.630 1.00 35.23 238 ILE A C 1
ATOM 1892 O O . ILE A 1 238 ? 26.894 57.231 -2.916 1.00 36.07 238 ILE A O 1
ATOM 1897 N N . VAL A 1 239 ? 27.302 58.102 -4.919 1.00 36.98 239 VAL A N 1
ATOM 1898 C CA . VAL A 1 239 ? 26.302 57.308 -5.618 1.00 36.63 239 VAL A CA 1
ATOM 1899 C C . VAL A 1 239 ? 26.668 55.795 -5.605 1.00 38.00 239 VAL A C 1
ATOM 1900 O O . VAL A 1 239 ? 25.787 54.955 -5.425 1.00 36.94 239 VAL A O 1
ATOM 1904 N N . ASP A 1 240 ? 27.939 55.462 -5.778 1.00 37.85 240 ASP A N 1
ATOM 1905 C CA . ASP A 1 240 ? 28.361 54.053 -5.742 1.00 39.98 240 ASP A CA 1
ATOM 1906 C C . ASP A 1 240 ? 28.025 53.425 -4.391 1.00 39.21 240 ASP A C 1
ATOM 1907 O O . ASP A 1 240 ? 27.448 52.322 -4.345 1.00 39.12 240 ASP A O 1
ATOM 1912 N N . ARG A 1 241 ? 28.361 54.106 -3.299 1.00 36.34 241 ARG A N 1
ATOM 1913 C CA . ARG A 1 241 ? 28.076 53.522 -2.000 1.00 38.23 241 ARG A CA 1
ATOM 1914 C C . ARG A 1 241 ? 26.587 53.445 -1.708 1.00 39.55 241 ARG A C 1
ATOM 1915 O O . ARG A 1 241 ? 26.151 52.493 -1.069 1.00 41.53 241 ARG A O 1
ATOM 1923 N N . THR A 1 242 ? 25.804 54.406 -2.202 1.00 38.22 242 THR A N 1
ATOM 1924 C CA . THR A 1 242 ? 24.348 54.377 -2.037 1.00 38.71 242 THR A CA 1
ATOM 1925 C C . THR A 1 242 ? 23.737 53.164 -2.756 1.00 38.95 242 THR A C 1
ATOM 1926 O O . THR A 1 242 ? 22.853 52.494 -2.214 1.00 38.56 242 THR A O 1
ATOM 1930 N N . LEU A 1 243 ? 24.213 52.896 -3.963 1.00 39.85 243 LEU A N 1
ATOM 1931 C CA . LEU A 1 243 ? 23.749 51.760 -4.743 1.00 42.60 243 LEU A CA 1
ATOM 1932 C C . LEU A 1 243 ? 24.215 50.420 -4.137 1.00 45.21 243 LEU A C 1
ATOM 1933 O O . LEU A 1 243 ? 23.499 49.437 -4.245 1.00 43.30 243 LEU A O 1
ATOM 1938 N N . LEU A 1 244 ? 25.378 50.412 -3.481 1.00 45.27 244 LEU A N 1
ATOM 1939 C CA . LEU A 1 244 ? 25.844 49.246 -2.731 1.00 46.60 244 LEU A CA 1
ATOM 1940 C C . LEU A 1 244 ? 24.878 48.945 -1.611 1.00 45.04 244 LEU A C 1
ATOM 1941 O O . LEU A 1 244 ? 24.566 47.798 -1.349 1.00 42.06 244 LEU A O 1
ATOM 1946 N N . VAL A 1 245 ? 24.423 49.978 -0.926 1.00 44.97 245 VAL A N 1
ATOM 1947 C CA . VAL A 1 245 ? 23.461 49.798 0.190 1.00 45.05 245 VAL A CA 1
ATOM 1948 C C . VAL A 1 245 ? 22.149 49.257 -0.367 1.00 44.22 245 VAL A C 1
ATOM 1949 O O . VAL A 1 245 ? 21.544 48.313 0.172 1.00 43.32 245 VAL A O 1
ATOM 1953 N N . VAL A 1 246 ? 21.709 49.834 -1.454 1.00 43.62 246 VAL A N 1
ATOM 1954 C CA . VAL A 1 246 ? 20.509 49.334 -2.110 1.00 44.79 246 VAL A CA 1
ATOM 1955 C C . VAL A 1 246 ? 20.692 47.834 -2.510 1.00 46.42 246 VAL A C 1
ATOM 1956 O O . VAL A 1 246 ? 19.803 47.035 -2.266 1.00 45.11 246 VAL A O 1
ATOM 1960 N N . ASP A 1 247 ? 21.833 47.457 -3.081 1.00 46.51 247 ASP A N 1
ATOM 1961 C CA . ASP A 1 247 ? 22.108 46.046 -3.404 1.00 50.05 247 ASP A CA 1
ATOM 1962 C C . ASP A 1 247 ? 22.032 45.127 -2.181 1.00 50.50 247 ASP A C 1
ATOM 1963 O O . ASP A 1 247 ? 21.510 44.031 -2.272 1.00 52.05 247 ASP A O 1
ATOM 1968 N N . TYR A 1 248 ? 22.562 45.590 -1.058 1.00 49.73 248 TYR A N 1
ATOM 1969 C CA . TYR A 1 248 ? 22.465 44.895 0.187 1.00 49.85 248 TYR A CA 1
ATOM 1970 C C . TYR A 1 248 ? 21.006 44.677 0.583 1.00 51.92 248 TYR A C 1
ATOM 1971 O O . TYR A 1 248 ? 20.646 43.585 1.030 1.00 52.81 248 TYR A O 1
ATOM 1980 N N . LEU A 1 249 ? 20.172 45.687 0.419 1.00 49.73 249 LEU A N 1
ATOM 1981 C CA . LEU A 1 249 ? 18.759 45.544 0.712 1.00 50.97 249 LEU A CA 1
ATOM 1982 C C . LEU A 1 249 ? 18.055 44.604 -0.256 1.00 52.34 249 LEU A C 1
ATOM 1983 O O . LEU A 1 249 ? 17.203 43.836 0.182 1.00 50.88 249 LEU A O 1
ATOM 1988 N N . LYS A 1 250 ? 18.367 44.689 -1.546 1.00 52.99 250 LYS A N 1
ATOM 1989 C CA . LYS A 1 250 ? 17.718 43.843 -2.531 1.00 59.04 250 LYS A CA 1
ATOM 1990 C C . LYS A 1 250 ? 17.998 42.357 -2.200 1.00 60.84 250 LYS A C 1
ATOM 1991 O O . LYS A 1 250 ? 17.098 41.556 -2.274 1.00 56.91 250 LYS A O 1
ATOM 1997 N N . GLU A 1 251 ? 19.228 42.040 -1.798 1.00 62.40 251 GLU A N 1
ATOM 1998 C CA . GLU A 1 251 ? 19.637 40.677 -1.508 1.00 65.77 251 GLU A CA 1
ATOM 1999 C C . GLU A 1 251 ? 19.095 40.183 -0.174 1.00 65.77 251 GLU A C 1
ATOM 2000 O O . GLU A 1 251 ? 18.535 39.100 -0.113 1.00 64.28 251 GLU A O 1
ATOM 2006 N N . HIS A 1 252 ? 19.258 40.972 0.884 1.00 62.65 252 HIS A N 1
ATOM 2007 C CA . HIS A 1 252 ? 18.923 40.540 2.249 1.00 61.03 252 HIS A CA 1
ATOM 2008 C C . HIS A 1 252 ? 17.571 40.928 2.794 1.00 58.61 252 HIS A C 1
ATOM 2009 O O . HIS A 1 252 ? 17.106 40.296 3.729 1.00 55.65 252 HIS A O 1
ATOM 2016 N N . HIS A 1 253 ? 16.985 42.014 2.297 1.00 55.95 253 HIS A N 1
ATOM 2017 C CA . HIS A 1 253 ? 15.725 42.520 2.834 1.00 54.66 253 HIS A CA 1
ATOM 2018 C C . HIS A 1 253 ? 14.876 43.055 1.692 1.00 54.87 253 HIS A C 1
ATOM 2019 O O . HIS A 1 253 ? 14.516 44.237 1.683 1.00 56.69 253 HIS A O 1
ATOM 2026 N N . PRO A 1 254 ? 14.543 42.188 0.715 1.00 56.86 254 PRO A N 1
ATOM 2027 C CA . PRO A 1 254 ? 13.845 42.642 -0.500 1.00 56.83 254 PRO A CA 1
ATOM 2028 C C . PRO A 1 254 ? 12.546 43.398 -0.243 1.00 57.07 254 PRO A C 1
ATOM 2029 O O . PRO A 1 254 ? 12.177 44.245 -1.039 1.00 56.41 254 PRO A O 1
ATOM 2033 N N . ARG A 1 255 ? 11.872 43.125 0.866 1.00 58.45 255 ARG A N 1
ATOM 2034 C CA . ARG A 1 255 ? 10.637 43.848 1.200 1.00 61.18 255 ARG A CA 1
ATOM 2035 C C . ARG A 1 255 ? 10.879 45.337 1.488 1.00 57.62 255 ARG A C 1
ATOM 2036 O O . ARG A 1 255 ? 9.967 46.120 1.377 1.00 54.48 255 ARG A O 1
ATOM 2044 N N . LEU A 1 256 ? 12.084 45.701 1.919 1.00 54.31 256 LEU A N 1
ATOM 2045 C CA . LEU A 1 256 ? 12.447 47.093 2.194 1.00 54.01 256 LEU A CA 1
ATOM 2046 C C . LEU A 1 256 ? 13.140 47.831 1.031 1.00 53.54 256 LEU A C 1
ATOM 2047 O O . LEU A 1 256 ? 13.225 49.048 1.054 1.00 53.66 256 LEU A O 1
ATOM 2052 N N . ALA A 1 257 ? 13.609 47.099 0.022 1.00 53.63 257 ALA A N 1
ATOM 2053 C CA . ALA A 1 257 ? 14.531 47.638 -0.988 1.00 51.95 257 ALA A CA 1
ATOM 2054 C C . ALA A 1 257 ? 13.936 48.738 -1.874 1.00 50.75 257 ALA A C 1
ATOM 2055 O O . ALA A 1 257 ? 14.692 49.548 -2.398 1.00 48.46 257 ALA A O 1
ATOM 2057 N N . GLY A 1 258 ? 12.617 48.729 -2.040 1.00 45.27 258 GLY A N 1
ATOM 2058 C CA . GLY A 1 258 ? 11.869 49.737 -2.772 1.00 46.92 258 GLY A CA 1
ATOM 2059 C C . GLY A 1 258 ? 11.447 50.976 -1.969 1.00 45.25 258 GLY A C 1
ATOM 2060 O O . GLY A 1 258 ? 10.860 51.891 -2.552 1.00 45.56 258 GLY A O 1
ATOM 2061 N N . LEU A 1 259 ? 11.778 51.033 -0.679 1.00 41.81 259 LEU A N 1
ATOM 2062 C CA . LEU A 1 259 ? 11.447 52.194 0.145 1.00 43.50 259 LEU A CA 1
ATOM 2063 C C . LEU A 1 259 ? 12.206 53.476 -0.298 1.00 42.14 259 LEU A C 1
ATOM 2064 O O . LEU A 1 259 ? 13.258 53.404 -0.933 1.00 41.77 259 LEU A O 1
ATOM 2069 N N . PRO A 1 260 ? 11.650 54.634 0.027 1.00 41.54 260 PRO A N 1
ATOM 2070 C CA . PRO A 1 260 ? 12.380 55.873 -0.211 1.00 41.69 260 PRO A CA 1
ATOM 2071 C C . PRO A 1 260 ? 13.767 55.845 0.445 1.00 39.51 260 PRO A C 1
ATOM 2072 O O . PRO A 1 260 ? 13.909 55.403 1.586 1.00 39.84 260 PRO A O 1
ATOM 2076 N N . ILE A 1 261 ? 14.773 56.221 -0.324 1.00 38.18 261 ILE A N 1
ATOM 2077 C CA . ILE A 1 261 ? 16.181 56.291 0.147 1.00 38.56 261 ILE A CA 1
ATOM 2078 C C . ILE A 1 261 ? 16.553 57.747 0.321 1.00 37.81 261 ILE A C 1
ATOM 2079 O O . ILE A 1 261 ? 16.287 58.579 -0.578 1.00 38.16 261 ILE A O 1
ATOM 2084 N N . VAL A 1 262 ? 17.174 58.055 1.456 1.00 35.78 262 VAL A N 1
ATOM 2085 C CA . VAL A 1 262 ? 17.513 59.424 1.814 1.00 35.61 262 VAL A CA 1
ATOM 2086 C C . VAL A 1 262 ? 18.994 59.475 2.194 1.00 35.10 262 VAL A C 1
ATOM 2087 O O . VAL A 1 262 ? 19.455 58.625 2.963 1.00 34.02 262 VAL A O 1
ATOM 2091 N N . ASN A 1 263 ? 19.749 60.387 1.591 1.00 33.33 263 ASN A N 1
ATOM 2092 C CA . ASN A 1 263 ? 21.068 60.765 2.092 1.00 33.80 263 ASN A CA 1
ATOM 2093 C C . ASN A 1 263 ? 20.845 62.042 2.906 1.00 36.22 263 ASN A C 1
ATOM 2094 O O . ASN A 1 263 ? 20.686 63.104 2.351 1.00 37.73 263 ASN A O 1
ATOM 2099 N N . ASP A 1 264 ? 20.884 61.917 4.223 1.00 36.03 264 ASP A N 1
ATOM 2100 C CA . ASP A 1 264 ? 20.504 62.991 5.128 1.00 39.72 264 ASP A CA 1
ATOM 2101 C C . ASP A 1 264 ? 21.656 63.950 5.469 1.00 39.15 264 ASP A C 1
ATOM 2102 O O . ASP A 1 264 ? 21.459 64.914 6.231 1.00 39.42 264 ASP A O 1
ATOM 2107 N N . GLU A 1 265 ? 22.849 63.678 4.943 1.00 38.25 265 GLU A N 1
ATOM 2108 C CA . GLU A 1 265 ? 24.000 64.557 5.133 1.00 39.52 265 GLU A CA 1
ATOM 2109 C C . GLU A 1 265 ? 24.983 64.369 4.010 1.00 38.61 265 GLU A C 1
ATOM 2110 O O . GLU A 1 265 ? 25.962 63.616 4.139 1.00 39.81 265 GLU A O 1
ATOM 2116 N N . CYS A 1 266 ? 24.739 65.016 2.901 1.00 36.48 266 CYS A N 1
ATOM 2117 C CA . CYS A 1 266 ? 25.513 64.733 1.743 1.00 40.14 266 CYS A CA 1
ATOM 2118 C C . CYS A 1 266 ? 26.412 65.949 1.482 1.00 42.98 266 CYS A C 1
ATOM 2119 O O . CYS A 1 266 ? 25.957 66.919 0.901 1.00 50.44 266 CYS A O 1
ATOM 2122 N N . ASP A 1 267 ? 27.639 65.906 1.983 1.00 37.15 267 ASP A N 1
ATOM 2123 C CA . ASP A 1 267 ? 28.588 66.996 1.822 1.00 38.61 267 ASP A CA 1
ATOM 2124 C C . ASP A 1 267 ? 29.824 66.490 1.061 1.00 37.11 267 ASP A C 1
ATOM 2125 O O . ASP A 1 267 ? 30.140 65.314 1.103 1.00 37.04 267 ASP A O 1
ATOM 2130 N N . PRO A 1 268 ? 30.510 67.377 0.361 1.00 36.49 268 PRO A N 1
ATOM 2131 C CA . PRO A 1 268 ? 31.674 66.905 -0.386 1.00 36.50 268 PRO A CA 1
ATOM 2132 C C . PRO A 1 268 ? 32.812 66.443 0.503 1.00 34.18 268 PRO A C 1
ATOM 2133 O O . PRO A 1 268 ? 33.563 65.547 0.123 1.00 36.01 268 PRO A O 1
ATOM 2137 N N . GLN A 1 269 ? 32.945 67.030 1.684 1.00 34.99 269 GLN A N 1
ATOM 2138 C CA . GLN A 1 269 ? 33.975 66.591 2.623 1.00 34.33 269 GLN A CA 1
ATOM 2139 C C . GLN A 1 269 ? 33.482 66.618 4.058 1.00 35.07 269 GLN A C 1
ATOM 2140 O O . GLN A 1 269 ? 32.859 67.610 4.516 1.00 34.25 269 GLN A O 1
ATOM 2146 N N . LEU A 1 270 ? 33.765 65.536 4.774 1.00 36.17 270 LEU A N 1
ATOM 2147 C CA . LEU A 1 270 ? 33.563 65.469 6.236 1.00 38.78 270 LEU A CA 1
ATOM 2148 C C . LEU A 1 270 ? 34.273 66.593 6.981 1.00 36.15 270 LEU A C 1
ATOM 2149 O O . LEU A 1 270 ? 35.299 67.113 6.518 1.00 35.57 270 LEU A O 1
ATOM 2154 N N . GLY A 1 271 ? 33.708 66.978 8.127 1.00 36.40 271 GLY A N 1
ATOM 2155 C CA . GLY A 1 271 ? 34.376 67.963 9.050 1.00 36.63 271 GLY A CA 1
ATOM 2156 C C . GLY A 1 271 ? 34.156 69.444 8.686 1.00 37.36 271 GLY A C 1
ATOM 2157 O O . GLY A 1 271 ? 35.042 70.108 8.158 1.00 35.46 271 GLY A O 1
ATOM 2158 N N . TRP A 1 272 ? 32.965 69.947 8.997 1.00 36.95 272 TRP A N 1
ATOM 2159 C CA . TRP A 1 272 ? 32.529 71.280 8.567 1.00 37.52 272 TRP A CA 1
ATOM 2160 C C . TRP A 1 272 ? 33.451 72.402 8.985 1.00 36.64 272 TRP A C 1
ATOM 2161 O O . TRP A 1 272 ? 33.561 73.440 8.289 1.00 34.76 272 TRP A O 1
ATOM 2172 N N . SER A 1 273 ? 34.039 72.252 10.167 1.00 34.69 273 SER A N 1
ATOM 2173 C CA . SER A 1 273 ? 34.824 73.330 10.745 1.00 35.83 273 SER A CA 1
ATOM 2174 C C . SER A 1 273 ? 36.303 73.350 10.317 1.00 35.49 273 SER A C 1
ATOM 2175 O O . SER A 1 273 ? 37.017 74.305 10.627 1.00 35.17 273 SER A O 1
ATOM 2178 N N . ASP A 1 274 ? 36.780 72.353 9.597 1.00 35.31 274 ASP A N 1
ATOM 2179 C CA . ASP A 1 274 ? 38.125 72.439 9.010 1.00 36.49 274 ASP A CA 1
ATOM 2180 C C . ASP A 1 274 ? 38.136 73.517 7.918 1.00 38.15 274 ASP A C 1
ATOM 2181 O O . ASP A 1 274 ? 37.077 73.853 7.396 1.00 35.90 274 ASP A O 1
ATOM 2186 N N . HIS A 1 275 ? 39.305 74.100 7.637 1.00 36.01 275 HIS A N 1
ATOM 2187 C CA . HIS A 1 275 ? 39.403 75.170 6.659 1.00 36.58 275 HIS A CA 1
ATOM 2188 C C . HIS A 1 275 ? 39.714 74.603 5.264 1.00 36.04 275 HIS A C 1
ATOM 2189 O O . HIS A 1 275 ? 40.759 73.998 5.051 1.00 33.89 275 HIS A O 1
ATOM 2196 N N . HIS A 1 276 ? 38.702 74.669 4.395 1.00 33.07 276 HIS A N 1
ATOM 2197 C CA . HIS A 1 276 ? 38.839 74.295 3.003 1.00 32.16 276 HIS A CA 1
ATOM 2198 C C . HIS A 1 276 ? 38.182 75.445 2.230 1.00 31.75 276 HIS A C 1
ATOM 2199 O O . HIS A 1 276 ? 36.936 75.570 2.199 1.00 31.70 276 HIS A O 1
ATOM 2206 N N . SER A 1 277 ? 39.023 76.276 1.634 1.00 30.65 277 SER A N 1
ATOM 2207 C CA . SER A 1 277 ? 38.647 77.542 1.047 1.00 31.37 277 SER A CA 1
ATOM 2208 C C . SER A 1 277 ? 37.683 77.492 -0.154 1.00 31.36 277 SER A C 1
ATOM 2209 O O . SER A 1 277 ? 36.957 78.447 -0.419 1.00 30.55 277 SER A O 1
ATOM 2212 N N . TRP A 1 278 ? 37.663 76.363 -0.827 1.00 31.37 278 TRP A N 1
ATOM 2213 C CA . TRP A 1 278 ? 36.726 76.130 -1.873 1.00 32.09 278 TRP A CA 1
ATOM 2214 C C . TRP A 1 278 ? 35.243 76.223 -1.445 1.00 31.66 278 TRP A C 1
ATOM 2215 O O . TRP A 1 278 ? 34.395 76.426 -2.304 1.00 31.19 278 TRP A O 1
ATOM 2226 N N . HIS A 1 279 ? 34.952 76.113 -0.151 1.00 29.90 279 HIS A N 1
ATOM 2227 C CA . HIS A 1 279 ? 33.595 76.366 0.331 1.00 30.33 279 HIS A CA 1
ATOM 2228 C C . HIS A 1 279 ? 33.126 77.795 0.070 1.00 30.07 279 HIS A C 1
ATOM 2229 O O . HIS A 1 279 ? 31.918 78.057 0.009 1.00 30.02 279 HIS A O 1
ATOM 2236 N N . GLY A 1 280 ? 34.058 78.713 -0.103 1.00 28.72 280 GLY A N 1
ATOM 2237 C CA . GLY A 1 280 ? 33.719 80.119 -0.366 1.00 29.94 280 GLY A CA 1
ATOM 2238 C C . GLY A 1 280 ? 33.688 80.501 -1.811 1.00 28.58 280 GLY A C 1
ATOM 2239 O O . GLY A 1 280 ? 33.471 81.677 -2.154 1.00 27.23 280 GLY A O 1
ATOM 2240 N N . LYS A 1 281 ? 33.902 79.520 -2.680 1.00 29.61 281 LYS A N 1
ATOM 2241 C CA . LYS A 1 281 ? 34.077 79.814 -4.114 1.00 31.39 281 LYS A CA 1
ATOM 2242 C C . LYS A 1 281 ? 33.229 78.947 -5.027 1.00 29.89 281 LYS A C 1
ATOM 2243 O O . LYS A 1 281 ? 32.562 78.027 -4.582 1.00 27.53 281 LYS A O 1
ATOM 2249 N N . ALA A 1 282 ? 33.276 79.252 -6.314 1.00 28.77 282 ALA A N 1
ATOM 2250 C CA . ALA A 1 282 ? 32.401 78.612 -7.256 1.00 29.80 282 ALA A CA 1
ATOM 2251 C C . ALA A 1 282 ? 32.585 77.098 -7.320 1.00 29.40 282 ALA A C 1
ATOM 2252 O O . ALA A 1 282 ? 31.629 76.396 -7.650 1.00 28.85 282 ALA A O 1
ATOM 2254 N N . TYR A 1 283 ? 33.740 76.581 -6.899 1.00 28.12 283 TYR A N 1
ATOM 2255 C CA . TYR A 1 283 ? 33.930 75.153 -6.860 1.00 27.59 283 TYR A CA 1
ATOM 2256 C C . TYR A 1 283 ? 32.830 74.465 -6.089 1.00 27.85 283 TYR A C 1
ATOM 2257 O O . TYR A 1 283 ? 32.350 73.421 -6.506 1.00 27.83 283 TYR A O 1
ATOM 2266 N N . TYR A 1 284 ? 32.440 75.041 -4.958 1.00 26.31 284 TYR A N 1
ATOM 2267 C CA . TYR A 1 284 ? 31.441 74.431 -4.121 1.00 27.96 284 TYR A CA 1
ATOM 2268 C C . TYR A 1 284 ? 30.052 74.481 -4.794 1.00 27.48 284 TYR A C 1
ATOM 2269 O O . TYR A 1 284 ? 29.332 73.533 -4.698 1.00 27.87 284 TYR A O 1
ATOM 2278 N N . ALA A 1 285 ? 29.732 75.566 -5.494 1.00 27.13 285 ALA A N 1
ATOM 2279 C CA . ALA A 1 285 ? 28.483 75.604 -6.229 1.00 28.60 285 ALA A CA 1
ATOM 2280 C C . ALA A 1 285 ? 28.456 74.521 -7.266 1.00 28.85 285 ALA A C 1
ATOM 2281 O O . ALA A 1 285 ? 27.436 73.843 -7.447 1.00 30.80 285 ALA A O 1
ATOM 2283 N N . GLY A 1 286 ? 29.575 74.387 -8.006 1.00 29.12 286 GLY A N 1
ATOM 2284 C CA . GLY A 1 286 ? 29.689 73.375 -9.053 1.00 28.80 286 GLY A CA 1
ATOM 2285 C C . GLY A 1 286 ? 29.522 71.971 -8.527 1.00 28.90 286 GLY A C 1
ATOM 2286 O O . GLY A 1 286 ? 28.737 71.168 -9.060 1.00 29.86 286 GLY A O 1
ATOM 2287 N N . ILE A 1 287 ? 30.220 71.699 -7.446 1.00 28.42 287 ILE A N 1
ATOM 2288 C CA . ILE A 1 287 ? 30.241 70.365 -6.872 1.00 29.87 287 ILE A CA 1
ATOM 2289 C C . ILE A 1 287 ? 28.909 69.947 -6.263 1.00 29.55 287 ILE A C 1
ATOM 2290 O O . ILE A 1 287 ? 28.527 68.788 -6.367 1.00 29.86 287 ILE A O 1
ATOM 2295 N N . ILE A 1 288 ? 28.193 70.854 -5.597 1.00 29.71 288 ILE A N 1
ATOM 2296 C CA . ILE A 1 288 ? 26.803 70.549 -5.151 1.00 28.62 288 ILE A CA 1
ATOM 2297 C C . ILE A 1 288 ? 25.909 70.158 -6.341 1.00 30.03 288 ILE A C 1
ATOM 2298 O O . ILE A 1 288 ? 25.164 69.153 -6.303 1.00 28.55 288 ILE A O 1
ATOM 2303 N N . ALA A 1 289 ? 25.990 70.946 -7.428 1.00 28.92 289 ALA A N 1
ATOM 2304 C CA . ALA A 1 289 ? 25.196 70.658 -8.578 1.00 28.98 289 ALA A CA 1
ATOM 2305 C C . ALA A 1 289 ? 25.622 69.332 -9.251 1.00 30.15 289 ALA A C 1
ATOM 2306 O O . ALA A 1 289 ? 24.773 68.551 -9.726 1.00 30.26 289 ALA A O 1
ATOM 2308 N N . ARG A 1 290 ? 26.926 69.081 -9.280 1.00 30.49 290 ARG A N 1
ATOM 2309 C CA . ARG A 1 290 ? 27.446 67.875 -9.849 1.00 31.70 290 ARG A CA 1
ATOM 2310 C C . ARG A 1 290 ? 26.972 66.626 -9.101 1.00 30.82 290 ARG A C 1
ATOM 2311 O O . ARG A 1 290 ? 26.583 65.648 -9.726 1.00 31.46 290 ARG A O 1
ATOM 2319 N N . ILE A 1 291 ? 27.017 66.665 -7.788 1.00 30.62 291 ILE A N 1
ATOM 2320 C CA . ILE A 1 291 ? 26.477 65.589 -6.945 1.00 31.75 291 ILE A CA 1
ATOM 2321 C C . ILE A 1 291 ? 24.966 65.340 -7.217 1.00 32.23 291 ILE A C 1
ATOM 2322 O O . ILE A 1 291 ? 24.502 64.187 -7.403 1.00 29.89 291 ILE A O 1
ATOM 2327 N N . ILE A 1 292 ? 24.219 66.427 -7.294 1.00 31.72 292 ILE A N 1
ATOM 2328 C CA . ILE A 1 292 ? 22.820 66.343 -7.651 1.00 30.84 292 ILE A CA 1
ATOM 2329 C C . ILE A 1 292 ? 22.615 65.708 -9.013 1.00 32.25 292 ILE A C 1
ATOM 2330 O O . ILE A 1 292 ? 21.800 64.767 -9.160 1.00 30.88 292 ILE A O 1
ATOM 2335 N N . GLU A 1 293 ? 23.352 66.184 -10.022 1.00 32.70 293 GLU A N 1
ATOM 2336 C CA . GLU A 1 293 ? 23.138 65.654 -11.353 1.00 32.19 293 GLU A CA 1
ATOM 2337 C C . GLU A 1 293 ? 23.485 64.153 -11.446 1.00 33.84 293 GLU A C 1
ATOM 2338 O O . GLU A 1 293 ? 22.804 63.394 -12.152 1.00 33.68 293 GLU A O 1
ATOM 2344 N N . GLN A 1 294 ? 24.534 63.734 -10.752 1.00 32.18 294 GLN A N 1
ATOM 2345 C CA . GLN A 1 294 ? 24.892 62.331 -10.686 1.00 33.55 294 GLN A CA 1
ATOM 2346 C C . GLN A 1 294 ? 23.778 61.468 -10.053 1.00 34.05 294 GLN A C 1
ATOM 2347 O O . GLN A 1 294 ? 23.501 60.357 -10.521 1.00 32.80 294 GLN A O 1
ATOM 2353 N N . HIS A 1 295 ? 23.181 61.943 -8.972 1.00 32.44 295 HIS A N 1
ATOM 2354 C CA . HIS A 1 295 ? 22.061 61.222 -8.387 1.00 32.82 295 HIS A CA 1
ATOM 2355 C C . HIS A 1 295 ? 20.873 61.143 -9.370 1.00 34.80 295 HIS A C 1
ATOM 2356 O O . HIS A 1 295 ? 20.238 60.095 -9.500 1.00 33.24 295 HIS A O 1
ATOM 2363 N N . ASP A 1 296 ? 20.583 62.239 -10.057 1.00 32.66 296 ASP A N 1
ATOM 2364 C CA . ASP A 1 296 ? 19.496 62.249 -11.013 1.00 34.50 296 ASP A CA 1
ATOM 2365 C C . ASP A 1 296 ? 19.757 61.268 -12.185 1.00 34.80 296 ASP A C 1
ATOM 2366 O O . ASP A 1 296 ? 18.881 60.466 -12.531 1.00 35.51 296 ASP A O 1
ATOM 2371 N N . ARG A 1 297 ? 20.946 61.324 -12.757 1.00 32.91 297 ARG A N 1
ATOM 2372 C CA . ARG A 1 297 ? 21.269 60.541 -13.930 1.00 34.62 297 ARG A CA 1
ATOM 2373 C C . ARG A 1 297 ? 21.539 59.037 -13.611 1.00 35.48 297 ARG A C 1
ATOM 2374 O O . ARG A 1 297 ? 21.166 58.180 -14.381 1.00 35.83 297 ARG A O 1
ATOM 2382 N N . ARG A 1 298 ? 22.169 58.731 -12.499 1.00 35.36 298 ARG A N 1
ATOM 2383 C CA . ARG A 1 298 ? 22.607 57.371 -12.185 1.00 36.57 298 ARG A CA 1
ATOM 2384 C C . ARG A 1 298 ? 21.672 56.613 -11.255 1.00 39.57 298 ARG A C 1
ATOM 2385 O O . ARG A 1 298 ? 21.738 55.373 -11.208 1.00 41.01 298 ARG A O 1
ATOM 2393 N N . ILE A 1 299 ? 20.844 57.321 -10.467 1.00 36.97 299 ILE A N 1
ATOM 2394 C CA . ILE A 1 299 ? 19.937 56.641 -9.573 1.00 37.11 299 ILE A CA 1
ATOM 2395 C C . ILE A 1 299 ? 18.457 56.803 -10.019 1.00 39.23 299 ILE A C 1
ATOM 2396 O O . ILE A 1 299 ? 17.754 55.801 -10.199 1.00 36.54 299 ILE A O 1
ATOM 2401 N N . ILE A 1 300 ? 18.010 58.038 -10.204 1.00 37.47 300 ILE A N 1
ATOM 2402 C CA . ILE A 1 300 ? 16.599 58.329 -10.380 1.00 37.95 300 ILE A CA 1
ATOM 2403 C C . ILE A 1 300 ? 16.141 57.994 -11.783 1.00 38.38 300 ILE A C 1
ATOM 2404 O O . ILE A 1 300 ? 15.179 57.276 -11.925 1.00 39.38 300 ILE A O 1
ATOM 2409 N N . ALA A 1 301 ? 16.831 58.493 -12.804 1.00 38.70 301 ALA A N 1
ATOM 2410 C CA . ALA A 1 301 ? 16.429 58.261 -14.161 1.00 40.02 301 ALA A CA 1
ATOM 2411 C C . ALA A 1 301 ? 16.315 56.776 -14.546 1.00 42.78 301 ALA A C 1
ATOM 2412 O O . ALA A 1 301 ? 15.310 56.410 -15.104 1.00 47.02 301 ALA A O 1
ATOM 2414 N N . PRO A 1 302 ? 17.326 55.944 -14.258 1.00 44.22 302 PRO A N 1
ATOM 2415 C CA . PRO A 1 302 ? 17.196 54.509 -14.559 1.00 45.15 302 PRO A CA 1
ATOM 2416 C C . PRO A 1 302 ? 16.398 53.755 -13.524 1.00 45.90 302 PRO A C 1
ATOM 2417 O O . PRO A 1 302 ? 16.334 52.554 -13.594 1.00 47.43 302 PRO A O 1
ATOM 2421 N N . LYS A 1 303 ? 15.868 54.435 -12.516 1.00 46.34 303 LYS A N 1
ATOM 2422 C CA . LYS A 1 303 ? 15.152 53.802 -11.447 1.00 47.93 303 LYS A CA 1
ATOM 2423 C C . LYS A 1 303 ? 15.937 52.714 -10.761 1.00 46.82 303 LYS A C 1
ATOM 2424 O O . LYS A 1 303 ? 15.377 51.692 -10.434 1.00 44.06 303 LYS A O 1
ATOM 2430 N N . ALA A 1 304 ? 17.217 52.951 -10.498 1.00 43.36 304 ALA A N 1
ATOM 2431 C CA . ALA A 1 304 ? 18.026 52.008 -9.756 1.00 43.39 304 ALA A CA 1
ATOM 2432 C C . ALA A 1 304 ? 17.627 51.969 -8.286 1.00 44.69 304 ALA A C 1
ATOM 2433 O O . ALA A 1 304 ? 17.916 51.020 -7.584 1.00 47.66 304 ALA A O 1
ATOM 2435 N N . ALA A 1 305 ? 16.939 52.994 -7.815 1.00 42.63 305 ALA A N 1
ATOM 2436 C CA . ALA A 1 305 ? 16.445 52.998 -6.465 1.00 39.80 305 ALA A CA 1
ATOM 2437 C C . ALA A 1 305 ? 15.444 54.105 -6.326 1.00 39.17 305 ALA A C 1
ATOM 2438 O O . ALA A 1 305 ? 15.403 55.004 -7.159 1.00 38.19 305 ALA A O 1
ATOM 2440 N N . ASN A 1 306 ? 14.647 54.074 -5.262 1.00 39.23 306 ASN A N 1
ATOM 2441 C CA . ASN A 1 306 ? 13.648 55.111 -5.027 1.00 39.80 306 ASN A CA 1
ATOM 2442 C C . ASN A 1 306 ? 14.308 56.300 -4.278 1.00 38.81 306 ASN A C 1
ATOM 2443 O O . ASN A 1 306 ? 13.929 56.647 -3.159 1.00 38.70 306 ASN A O 1
ATOM 2448 N N . PHE A 1 307 ? 15.274 56.959 -4.915 1.00 38.24 307 PHE A N 1
ATOM 2449 C CA . PHE A 1 307 ? 16.058 57.987 -4.220 1.00 37.12 307 PHE A CA 1
ATOM 2450 C C . PHE A 1 307 ? 15.185 59.229 -4.081 1.00 35.31 307 PHE A C 1
ATOM 2451 O O . PHE A 1 307 ? 14.703 59.734 -5.057 1.00 35.89 307 PHE A O 1
ATOM 2459 N N . THR A 1 308 ? 14.991 59.714 -2.866 1.00 34.33 308 THR A N 1
ATOM 2460 C CA . THR A 1 308 ? 13.955 60.700 -2.585 1.00 35.98 308 THR A CA 1
ATOM 2461 C C . THR A 1 308 ? 14.408 62.050 -2.023 1.00 33.80 308 THR A C 1
ATOM 2462 O O . THR A 1 308 ? 13.702 63.060 -2.235 1.00 35.26 308 THR A O 1
ATOM 2466 N N . PHE A 1 309 ? 15.480 62.080 -1.236 1.00 31.81 309 PHE A N 1
ATOM 2467 C CA . PHE A 1 309 ? 15.923 63.317 -0.625 1.00 32.32 309 PHE A CA 1
ATOM 2468 C C . PHE A 1 309 ? 17.429 63.289 -0.362 1.00 32.87 309 PHE A C 1
ATOM 2469 O O . PHE A 1 309 ? 17.986 62.273 0.006 1.00 31.90 309 PHE A O 1
ATOM 2477 N N . LEU A 1 310 ? 18.054 64.423 -0.601 1.00 33.50 310 LEU A N 1
ATOM 2478 C CA . LEU A 1 310 ? 19.490 64.619 -0.392 1.00 36.66 310 LEU A CA 1
ATOM 2479 C C . LEU A 1 310 ? 19.592 65.919 0.381 1.00 37.07 310 LEU A C 1
ATOM 2480 O O . LEU A 1 310 ? 19.155 66.967 -0.103 1.00 37.65 310 LEU A O 1
ATOM 2485 N N . SER A 1 311 ? 20.065 65.861 1.614 1.00 35.86 311 SER A N 1
ATOM 2486 C CA . SER A 1 311 ? 20.189 67.073 2.427 1.00 35.75 311 SER A CA 1
ATOM 2487 C C . SER A 1 311 ? 21.678 67.389 2.575 1.00 36.92 311 SER A C 1
ATOM 2488 O O . SER A 1 311 ? 22.472 66.516 2.878 1.00 36.43 311 SER A O 1
ATOM 2491 N N . SER A 1 312 ? 22.014 68.641 2.396 1.00 37.68 312 SER A N 1
ATOM 2492 C CA . SER A 1 312 ? 23.313 69.192 2.705 1.00 42.13 312 SER A CA 1
ATOM 2493 C C . SER A 1 312 ? 23.383 69.493 4.198 1.00 41.50 312 SER A C 1
ATOM 2494 O O . SER A 1 312 ? 22.373 69.531 4.863 1.00 55.04 312 SER A O 1
ATOM 2497 N N . ASP A 1 313 ? 24.555 69.580 4.764 1.00 39.04 313 ASP A N 1
ATOM 2498 C CA . ASP A 1 313 ? 24.673 69.883 6.187 1.00 37.24 313 ASP A CA 1
ATOM 2499 C C . ASP A 1 313 ? 25.587 71.089 6.373 1.00 34.31 313 ASP A C 1
ATOM 2500 O O . ASP A 1 313 ? 26.660 71.003 6.951 1.00 34.86 313 ASP A O 1
ATOM 2505 N N . HIS A 1 314 ? 25.152 72.206 5.795 1.00 31.74 314 HIS A N 1
ATOM 2506 C CA . HIS A 1 314 ? 25.996 73.357 5.546 1.00 31.57 314 HIS A CA 1
ATOM 2507 C C . HIS A 1 314 ? 25.468 74.667 6.082 1.00 31.53 314 HIS A C 1
ATOM 2508 O O . HIS A 1 314 ? 25.910 75.741 5.638 1.00 30.53 314 HIS A O 1
ATOM 2515 N N . ALA A 1 315 ? 24.556 74.579 7.061 1.00 30.93 315 ALA A N 1
ATOM 2516 C CA . ALA A 1 315 ? 24.013 75.784 7.696 1.00 31.79 315 ALA A CA 1
ATOM 2517 C C . ALA A 1 315 ? 24.660 76.116 9.028 1.00 31.40 315 ALA A C 1
ATOM 2518 O O . ALA A 1 315 ? 24.121 76.897 9.795 1.00 33.04 315 ALA A O 1
ATOM 2520 N N . PHE A 1 316 ? 25.806 75.506 9.309 1.00 33.37 316 PHE A N 1
ATOM 2521 C CA . PHE A 1 316 ? 26.656 75.835 10.459 1.00 34.06 316 PHE A CA 1
ATOM 2522 C C . PHE A 1 316 ? 27.067 77.278 10.292 1.00 35.43 316 PHE A C 1
ATOM 2523 O O . PHE A 1 316 ? 27.000 77.834 9.164 1.00 35.37 316 PHE A O 1
ATOM 2531 N N . ILE A 1 317 ? 27.403 77.912 11.418 1.00 35.41 317 ILE A N 1
ATOM 2532 C CA . ILE A 1 317 ? 27.853 79.312 11.437 1.00 36.11 317 ILE A CA 1
ATOM 2533 C C . ILE A 1 317 ? 29.378 79.334 11.492 1.00 35.98 317 ILE A C 1
ATOM 2534 O O . ILE A 1 317 ? 29.921 78.660 12.305 1.00 36.00 317 ILE A O 1
ATOM 2539 N N . GLY A 1 318 ? 30.040 80.100 10.616 1.00 36.06 318 GLY A N 1
ATOM 2540 C CA . GLY A 1 318 ? 31.494 80.169 10.576 1.00 35.50 318 GLY A CA 1
ATOM 2541 C C . GLY A 1 318 ? 32.011 80.992 9.413 1.00 35.76 318 GLY A C 1
ATOM 2542 O O . GLY A 1 318 ? 31.303 81.835 8.860 1.00 34.22 318 GLY A O 1
ATOM 2543 N N . GLY A 1 319 ? 33.274 80.764 9.074 1.00 34.83 319 GLY A N 1
ATOM 2544 C CA . GLY A 1 319 ? 33.999 81.622 8.143 1.00 33.08 319 GLY A CA 1
ATOM 2545 C C . GLY A 1 319 ? 33.949 81.191 6.690 1.00 31.62 319 GLY A C 1
ATOM 2546 O O . GLY A 1 319 ? 33.266 80.218 6.307 1.00 31.24 319 GLY A O 1
ATOM 2547 N N . TRP A 1 320 ? 34.686 81.916 5.881 1.00 32.64 320 TRP A N 1
ATOM 2548 C CA . TRP A 1 320 ? 34.734 81.685 4.420 1.00 32.27 320 TRP A CA 1
ATOM 2549 C C . TRP A 1 320 ? 35.112 80.266 4.018 1.00 33.79 320 TRP A C 1
ATOM 2550 O O . TRP A 1 320 ? 34.562 79.720 3.031 1.00 34.55 320 TRP A O 1
ATOM 2561 N N . SER A 1 321 ? 36.004 79.654 4.797 1.00 32.52 321 SER A N 1
ATOM 2562 C CA . SER A 1 321 ? 36.639 78.389 4.491 1.00 33.68 321 SER A CA 1
ATOM 2563 C C . SER A 1 321 ? 35.988 77.248 5.204 1.00 32.10 321 SER A C 1
ATOM 2564 O O . SER A 1 321 ? 36.391 76.102 5.038 1.00 34.97 321 SER A O 1
ATOM 2567 N N . GLN A 1 322 ? 34.959 77.509 5.968 1.00 31.76 322 GLN A N 1
ATOM 2568 C CA . GLN A 1 322 ? 34.218 76.405 6.592 1.00 31.46 322 GLN A CA 1
ATOM 2569 C C . GLN A 1 322 ? 33.000 76.016 5.773 1.00 32.17 322 GLN A C 1
ATOM 2570 O O . GLN A 1 322 ? 32.643 76.763 4.864 1.00 32.49 322 GLN A O 1
ATOM 2576 N N . ARG A 1 323 ? 32.390 74.857 6.052 1.00 31.68 323 ARG A N 1
ATOM 2577 C CA . ARG A 1 323 ? 31.219 74.395 5.293 1.00 33.22 323 ARG A CA 1
ATOM 2578 C C . ARG A 1 323 ? 29.970 75.056 5.827 1.00 31.95 323 ARG A C 1
ATOM 2579 O O . ARG A 1 323 ? 29.203 74.501 6.673 1.00 32.09 323 ARG A O 1
ATOM 2587 N N . THR A 1 324 ? 29.837 76.282 5.398 1.00 31.16 324 THR A N 1
ATOM 2588 C CA . THR A 1 324 ? 28.800 77.200 5.885 1.00 31.79 324 THR A CA 1
ATOM 2589 C C . THR A 1 324 ? 28.287 77.961 4.669 1.00 31.45 324 THR A C 1
ATOM 2590 O O . THR A 1 324 ? 29.041 78.215 3.692 1.00 30.73 324 THR A O 1
ATOM 2594 N N . ILE A 1 325 ? 27.013 78.318 4.716 1.00 30.48 325 ILE A N 1
ATOM 2595 C CA . ILE A 1 325 ? 26.382 79.034 3.654 1.00 31.02 325 ILE A CA 1
ATOM 2596 C C . ILE A 1 325 ? 26.536 80.556 3.808 1.00 31.21 325 ILE A C 1
ATOM 2597 O O . ILE A 1 325 ? 26.185 81.313 2.862 1.00 30.61 325 ILE A O 1
ATOM 2602 N N . PHE A 1 326 ? 27.004 81.014 4.961 1.00 29.73 326 PHE A N 1
ATOM 2603 C CA . PHE A 1 326 ? 27.367 82.431 5.117 1.00 31.51 326 PHE A CA 1
ATOM 2604 C C . PHE A 1 326 ? 28.763 82.535 5.695 1.00 31.89 326 PHE A C 1
ATOM 2605 O O . PHE A 1 326 ? 29.167 81.661 6.441 1.00 31.65 326 PHE A O 1
ATOM 2613 N N . ALA A 1 327 ? 29.457 83.615 5.344 1.00 32.42 327 ALA A N 1
ATOM 2614 C CA . ALA A 1 327 ? 30.648 84.050 6.045 1.00 33.10 327 ALA A CA 1
ATOM 2615 C C . ALA A 1 327 ? 30.241 85.038 7.157 1.00 33.24 327 ALA A C 1
ATOM 2616 O O . ALA A 1 327 ? 29.648 86.082 6.910 1.00 33.83 327 ALA A O 1
ATOM 2618 N N . TYR A 1 328 ? 30.509 84.647 8.384 1.00 34.52 328 TYR A N 1
ATOM 2619 C CA . TYR A 1 328 ? 30.177 85.396 9.585 1.00 36.59 328 TYR A CA 1
ATOM 2620 C C . TYR A 1 328 ? 31.350 86.349 9.872 1.00 36.54 328 TYR A C 1
ATOM 2621 O O . TYR A 1 328 ? 32.493 85.933 9.911 1.00 36.20 328 TYR A O 1
ATOM 2630 N N . PHE A 1 329 ? 31.045 87.628 10.005 1.00 36.34 329 PHE A N 1
ATOM 2631 C CA . PHE A 1 329 ? 31.967 88.641 10.482 1.00 36.82 329 PHE A CA 1
ATOM 2632 C C . PHE A 1 329 ? 31.455 89.121 11.828 1.00 38.46 329 PHE A C 1
ATOM 2633 O O . PHE A 1 329 ? 30.304 89.564 11.945 1.00 38.84 329 PHE A O 1
ATOM 2641 N N . GLY A 1 330 ? 32.304 89.040 12.833 1.00 40.64 330 GLY A N 1
ATOM 2642 C CA . GLY A 1 330 ? 31.979 89.459 14.211 1.00 44.33 330 GLY A CA 1
ATOM 2643 C C . GLY A 1 330 ? 32.897 88.724 15.196 1.00 44.85 330 GLY A C 1
ATOM 2644 O O . GLY A 1 330 ? 33.776 87.985 14.768 1.00 42.90 330 GLY A O 1
ATOM 2645 N N . SER A 1 331 ? 32.639 88.890 16.489 1.00 45.43 331 SER A N 1
ATOM 2646 C CA . SER A 1 331 ? 33.564 88.461 17.545 1.00 49.87 331 SER A CA 1
ATOM 2647 C C . SER A 1 331 ? 33.266 87.077 18.077 1.00 51.87 331 SER A C 1
ATOM 2648 O O . SER A 1 331 ? 34.140 86.490 18.676 1.00 52.72 331 SER A O 1
ATOM 2651 N N . ARG A 1 332 ? 32.095 86.508 17.808 1.00 49.09 332 ARG A N 1
ATOM 2652 C CA . ARG A 1 332 ? 31.775 85.197 18.371 1.00 51.62 332 ARG A CA 1
ATOM 2653 C C . ARG A 1 332 ? 32.463 84.090 17.586 1.00 53.26 332 ARG A C 1
ATOM 2654 O O . ARG A 1 332 ? 32.789 84.287 16.441 1.00 53.98 332 ARG A O 1
ATOM 2662 N N . ASN A 1 333 ? 32.676 82.937 18.214 1.00 57.75 333 ASN A N 1
ATOM 2663 C CA . ASN A 1 333 ? 33.180 81.739 17.537 1.00 60.89 333 ASN A CA 1
ATOM 2664 C C . ASN A 1 333 ? 32.264 80.573 17.863 1.00 62.98 333 ASN A C 1
ATOM 2665 O O . ASN A 1 333 ? 32.043 80.277 19.024 1.00 66.91 333 ASN A O 1
ATOM 2670 N N . PHE A 1 334 ? 31.743 79.894 16.852 1.00 58.99 334 PHE A N 1
ATOM 2671 C CA . PHE A 1 334 ? 30.769 78.836 17.077 1.00 59.03 334 PHE A CA 1
ATOM 2672 C C . PHE A 1 334 ? 31.350 77.425 16.919 1.00 63.42 334 PHE A C 1
ATOM 2673 O O . PHE A 1 334 ? 30.608 76.455 17.018 1.00 69.66 334 PHE A O 1
ATOM 2681 N N . THR A 1 335 ? 32.655 77.296 16.690 1.00 66.73 335 THR A N 1
ATOM 2682 C CA . THR A 1 335 ? 33.313 75.971 16.623 1.00 72.19 335 THR A CA 1
ATOM 2683 C C . THR A 1 335 ? 33.570 75.455 18.045 1.00 74.15 335 THR A C 1
ATOM 2684 O O . THR A 1 335 ? 32.780 74.715 18.617 1.00 81.31 335 THR A O 1
ATOM 2688 N N . ASP A 1 351 ? 17.169 90.248 22.391 1.00 90.29 351 ASP A N 1
ATOM 2689 C CA . ASP A 1 351 ? 17.671 91.601 22.267 1.00 89.87 351 ASP A CA 1
ATOM 2690 C C . ASP A 1 351 ? 19.078 91.614 21.614 1.00 91.23 351 ASP A C 1
ATOM 2691 O O . ASP A 1 351 ? 20.067 91.144 22.179 1.00 92.74 351 ASP A O 1
ATOM 2696 N N . VAL A 1 352 ? 19.132 92.145 20.395 1.00 87.25 352 VAL A N 1
ATOM 2697 C CA . VAL A 1 352 ? 20.379 92.303 19.638 1.00 81.60 352 VAL A CA 1
ATOM 2698 C C . VAL A 1 352 ? 21.314 93.390 20.222 1.00 79.52 352 VAL A C 1
ATOM 2699 O O . VAL A 1 352 ? 22.489 93.381 19.914 1.00 76.93 352 VAL A O 1
ATOM 2703 N N . ASP A 1 353 ? 20.809 94.302 21.058 1.00 76.99 353 ASP A N 1
ATOM 2704 C CA . ASP A 1 353 ? 21.686 95.246 21.794 1.00 77.05 353 ASP A CA 1
ATOM 2705 C C . ASP A 1 353 ? 22.568 94.593 22.888 1.00 74.89 353 ASP A C 1
ATOM 2706 O O . ASP A 1 353 ? 23.493 95.236 23.368 1.00 64.74 353 ASP A O 1
ATOM 2711 N N . ARG A 1 354 ? 22.272 93.343 23.282 1.00 80.89 354 ARG A N 1
ATOM 2712 C CA . ARG A 1 354 ? 23.094 92.595 24.276 1.00 84.28 354 ARG A CA 1
ATOM 2713 C C . ARG A 1 354 ? 24.240 91.864 23.587 1.00 80.20 354 ARG A C 1
ATOM 2714 O O . ARG A 1 354 ? 25.404 92.014 23.976 1.00 87.59 354 ARG A O 1
ATOM 2722 N N . THR A 1 355 ? 23.899 91.073 22.571 1.00 71.46 355 THR A N 1
ATOM 2723 C CA . THR A 1 355 ? 24.842 90.170 21.928 1.00 65.57 355 THR A CA 1
ATOM 2724 C C . THR A 1 355 ? 25.774 90.892 20.968 1.00 56.38 355 THR A C 1
ATOM 2725 O O . THR A 1 355 ? 25.498 91.997 20.487 1.00 51.57 355 THR A O 1
ATOM 2729 N N . PRO A 1 356 ? 26.910 90.274 20.701 1.00 54.91 356 PRO A N 1
ATOM 2730 C CA . PRO A 1 356 ? 27.845 90.931 19.789 1.00 53.40 356 PRO A CA 1
ATOM 2731 C C . PRO A 1 356 ? 27.229 91.213 18.397 1.00 49.81 356 PRO A C 1
ATOM 2732 O O . PRO A 1 356 ? 26.539 90.380 17.863 1.00 47.71 356 PRO A O 1
ATOM 2736 N N . PRO A 1 357 ? 27.456 92.401 17.850 1.00 47.30 357 PRO A N 1
ATOM 2737 C CA . PRO A 1 357 ? 26.962 92.705 16.521 1.00 46.06 357 PRO A CA 1
ATOM 2738 C C . PRO A 1 357 ? 27.705 91.866 15.411 1.00 44.08 357 PRO A C 1
ATOM 2739 O O . PRO A 1 357 ? 28.718 91.218 15.702 1.00 40.88 357 PRO A O 1
ATOM 2743 N N . PHE A 1 358 ? 27.149 91.816 14.194 1.00 40.34 358 PHE A N 1
ATOM 2744 C CA . PHE A 1 358 ? 27.665 90.901 13.174 1.00 39.60 358 PHE A CA 1
ATOM 2745 C C . PHE A 1 358 ? 27.117 91.258 11.836 1.00 37.70 358 PHE A C 1
ATOM 2746 O O . PHE A 1 358 ? 26.074 91.904 11.739 1.00 36.97 358 PHE A O 1
ATOM 2754 N N . ASP A 1 359 ? 27.833 90.807 10.816 1.00 35.74 359 ASP A N 1
ATOM 2755 C CA . ASP A 1 359 ? 27.383 90.805 9.454 1.00 36.50 359 ASP A CA 1
ATOM 2756 C C . ASP A 1 359 ? 27.632 89.413 8.890 1.00 36.42 359 ASP A C 1
ATOM 2757 O O . ASP A 1 359 ? 28.682 88.783 9.163 1.00 35.64 359 ASP A O 1
ATOM 2762 N N . ILE A 1 360 ? 26.694 88.971 8.064 1.00 33.91 360 ILE A N 1
ATOM 2763 C CA . ILE A 1 360 ? 26.846 87.737 7.316 1.00 34.04 360 ILE A CA 1
ATOM 2764 C C . ILE A 1 360 ? 26.710 88.000 5.826 1.00 34.34 360 ILE A C 1
ATOM 2765 O O . ILE A 1 360 ? 25.859 88.775 5.382 1.00 31.24 360 ILE A O 1
ATOM 2770 N N . ILE A 1 361 ? 27.600 87.342 5.072 1.00 32.94 361 ILE A N 1
ATOM 2771 C CA . ILE A 1 361 ? 27.634 87.421 3.660 1.00 32.16 361 ILE A CA 1
ATOM 2772 C C . ILE A 1 361 ? 27.366 86.025 3.056 1.00 31.57 361 ILE A C 1
ATOM 2773 O O . ILE A 1 361 ? 27.974 85.044 3.460 1.00 31.99 361 ILE A O 1
ATOM 2778 N N . LYS A 1 362 ? 26.452 85.947 2.113 1.00 31.34 362 LYS A N 1
ATOM 2779 C CA . LYS A 1 362 ? 26.143 84.698 1.369 1.00 32.02 362 LYS A CA 1
ATOM 2780 C C . LYS A 1 362 ? 27.269 84.119 0.593 1.00 29.70 362 LYS A C 1
ATOM 2781 O O . LYS A 1 362 ? 27.963 84.805 -0.129 1.00 29.20 362 LYS A O 1
ATOM 2787 N N . LYS A 1 363 ? 27.380 82.815 0.688 1.00 30.44 363 LYS A N 1
ATOM 2788 C CA . LYS A 1 363 ? 28.422 82.052 0.020 1.00 31.00 363 LYS A CA 1
ATOM 2789 C C . LYS A 1 363 ? 27.805 81.113 -1.032 1.00 31.45 363 LYS A C 1
ATOM 2790 O O . LYS A 1 363 ? 26.570 80.952 -1.069 1.00 29.43 363 LYS A O 1
ATOM 2796 N N . PRO A 1 364 ? 28.665 80.460 -1.855 1.00 32.09 364 PRO A N 1
ATOM 2797 C CA . PRO A 1 364 ? 28.175 79.626 -2.949 1.00 31.75 364 PRO A CA 1
ATOM 2798 C C . PRO A 1 364 ? 27.346 78.441 -2.586 1.00 31.74 364 PRO A C 1
ATOM 2799 O O . PRO A 1 364 ? 26.561 78.004 -3.422 1.00 31.22 364 PRO A O 1
ATOM 2803 N N . GLY A 1 365 ? 27.455 77.938 -1.363 1.00 31.30 365 GLY A N 1
ATOM 2804 C CA . GLY A 1 365 ? 26.605 76.860 -0.910 1.00 30.39 365 GLY A CA 1
ATOM 2805 C C . GLY A 1 365 ? 25.112 77.223 -0.962 1.00 32.48 365 GLY A C 1
ATOM 2806 O O . GLY A 1 365 ? 24.276 76.319 -1.097 1.00 33.11 365 GLY A O 1
ATOM 2807 N N . LEU A 1 366 ? 24.789 78.516 -0.781 1.00 31.22 366 LEU A N 1
ATOM 2808 C CA . LEU A 1 366 ? 23.416 79.013 -0.784 1.00 32.04 366 LEU A CA 1
ATOM 2809 C C . LEU A 1 366 ? 23.021 79.474 -2.171 1.00 29.91 366 LEU A C 1
ATOM 2810 O O . LEU A 1 366 ? 21.957 79.086 -2.648 1.00 28.12 366 LEU A O 1
ATOM 2815 N N . THR A 1 367 ? 23.891 80.225 -2.832 1.00 29.12 367 THR A N 1
ATOM 2816 C CA . THR A 1 367 ? 23.573 80.752 -4.150 1.00 28.56 367 THR A CA 1
ATOM 2817 C C . THR A 1 367 ? 23.383 79.653 -5.159 1.00 28.29 367 THR A C 1
ATOM 2818 O O . THR A 1 367 ? 22.512 79.741 -6.038 1.00 27.34 367 THR A O 1
ATOM 2822 N N . SER A 1 368 ? 24.145 78.583 -5.034 1.00 29.08 368 SER A N 1
ATOM 2823 C CA . SER A 1 368 ? 23.949 77.463 -5.926 1.00 30.30 368 SER A CA 1
ATOM 2824 C C . SER A 1 368 ? 22.503 76.920 -5.764 1.00 30.88 368 SER A C 1
ATOM 2825 O O . SER A 1 368 ? 21.872 76.573 -6.758 1.00 29.23 368 SER A O 1
ATOM 2828 N N . MET A 1 369 ? 22.035 76.822 -4.520 1.00 29.88 369 MET A N 1
ATOM 2829 C CA . MET A 1 369 ? 20.669 76.370 -4.236 1.00 31.91 369 MET A CA 1
ATOM 2830 C C . MET A 1 369 ? 19.590 77.335 -4.692 1.00 31.05 369 MET A C 1
ATOM 2831 O O . MET A 1 369 ? 18.498 76.885 -5.107 1.00 31.34 369 MET A O 1
ATOM 2836 N N . GLU A 1 370 ? 19.888 78.627 -4.681 1.00 30.82 370 GLU A N 1
ATOM 2837 C CA . GLU A 1 370 ? 19.015 79.619 -5.306 1.00 31.57 370 GLU A CA 1
ATOM 2838 C C . GLU A 1 370 ? 18.787 79.368 -6.796 1.00 30.77 370 GLU A C 1
ATOM 2839 O O . GLU A 1 370 ? 17.651 79.445 -7.260 1.00 30.47 370 GLU A O 1
ATOM 2845 N N . LEU A 1 371 ? 19.860 79.079 -7.530 1.00 29.10 371 LEU A N 1
ATOM 2846 C CA . LEU A 1 371 ? 19.762 78.756 -8.913 1.00 29.99 371 LEU A CA 1
ATOM 2847 C C . LEU A 1 371 ? 19.020 77.464 -9.142 1.00 29.06 371 LEU A C 1
ATOM 2848 O O . LEU A 1 371 ? 18.134 77.403 -9.989 1.00 29.06 371 LEU A O 1
ATOM 2853 N N . LEU A 1 372 ? 19.414 76.428 -8.435 1.00 27.59 372 LEU A N 1
ATOM 2854 C CA . LEU A 1 372 ? 18.780 75.112 -8.592 1.00 29.04 372 LEU A CA 1
ATOM 2855 C C . LEU A 1 372 ? 17.256 75.129 -8.229 1.00 29.55 372 LEU A C 1
ATOM 2856 O O . LEU A 1 372 ? 16.466 74.334 -8.777 1.00 29.96 372 LEU A O 1
ATOM 2861 N N . ALA A 1 373 ? 16.866 76.051 -7.350 1.00 28.47 373 ALA A N 1
ATOM 2862 C CA . ALA A 1 373 ? 15.497 76.159 -6.890 1.00 29.03 373 ALA A CA 1
ATOM 2863 C C . ALA A 1 373 ? 14.569 76.564 -8.026 1.00 30.25 373 ALA A C 1
ATOM 2864 O O . ALA A 1 373 ? 13.395 76.291 -7.924 1.00 29.67 373 ALA A O 1
ATOM 2866 N N . THR A 1 374 ? 15.105 77.197 -9.084 1.00 29.49 374 THR A N 1
ATOM 2867 C CA . THR A 1 374 ? 14.315 77.603 -10.249 1.00 30.19 374 THR A CA 1
ATOM 2868 C C . THR A 1 374 ? 13.958 76.515 -11.213 1.00 30.35 374 THR A C 1
ATOM 2869 O O . THR A 1 374 ? 13.285 76.799 -12.203 1.00 33.20 374 THR A O 1
ATOM 2873 N N . LEU A 1 375 ? 14.438 75.291 -10.999 1.00 30.29 375 LEU A N 1
ATOM 2874 C CA . LEU A 1 375 ? 14.178 74.236 -11.937 1.00 30.68 375 LEU A CA 1
ATOM 2875 C C . LEU A 1 375 ? 12.692 73.860 -11.953 1.00 33.06 375 LEU A C 1
ATOM 2876 O O . LEU A 1 375 ? 11.971 74.076 -10.996 1.00 31.66 375 LEU A O 1
ATOM 2881 N N . GLY A 1 376 ? 12.273 73.352 -13.098 1.00 33.75 376 GLY A N 1
ATOM 2882 C CA . GLY A 1 376 ? 10.911 72.950 -13.347 1.00 34.41 376 GLY A CA 1
ATOM 2883 C C . GLY A 1 376 ? 10.566 71.547 -12.911 1.00 34.52 376 GLY A C 1
ATOM 2884 O O . GLY A 1 376 ? 11.284 70.954 -12.124 1.00 33.12 376 GLY A O 1
ATOM 2885 N N . ASP A 1 377 ? 9.449 71.019 -13.435 1.00 34.13 377 ASP A N 1
ATOM 2886 C CA . ASP A 1 377 ? 8.888 69.771 -12.902 1.00 36.00 377 ASP A CA 1
ATOM 2887 C C . ASP A 1 377 ? 8.921 68.644 -13.935 1.00 34.96 377 ASP A C 1
ATOM 2888 O O . ASP A 1 377 ? 8.418 67.539 -13.680 1.00 33.91 377 ASP A O 1
ATOM 2893 N N . THR A 1 378 ? 9.521 68.897 -15.091 1.00 33.97 378 THR A N 1
ATOM 2894 C CA . THR A 1 378 ? 9.574 67.884 -16.130 1.00 35.74 378 THR A CA 1
ATOM 2895 C C . THR A 1 378 ? 10.925 67.931 -16.827 1.00 35.79 378 THR A C 1
ATOM 2896 O O . THR A 1 378 ? 11.371 69.005 -17.202 1.00 39.03 378 THR A O 1
ATOM 2900 N N . VAL A 1 379 ? 11.572 66.786 -17.015 1.00 35.17 379 VAL A N 1
ATOM 2901 C CA . VAL A 1 379 ? 12.809 66.722 -17.806 1.00 36.52 379 VAL A CA 1
ATOM 2902 C C . VAL A 1 379 ? 12.485 66.788 -19.295 1.00 38.25 379 VAL A C 1
ATOM 2903 O O . VAL A 1 379 ? 11.586 66.127 -19.751 1.00 39.08 379 VAL A O 1
ATOM 2907 N N . CYS A 1 380 ? 13.193 67.626 -20.029 1.00 39.51 380 CYS A N 1
ATOM 2908 C CA . CYS A 1 380 ? 13.083 67.723 -21.508 1.00 41.62 380 CYS A CA 1
ATOM 2909 C C . CYS A 1 380 ? 14.177 66.948 -22.179 1.00 39.95 380 CYS A C 1
ATOM 2910 O O . CYS A 1 380 ? 15.253 66.767 -21.617 1.00 39.19 380 CYS A O 1
ATOM 2913 N N . LYS A 1 381 ? 13.941 66.606 -23.423 1.00 39.25 381 LYS A N 1
ATOM 2914 C CA . LYS A 1 381 ? 14.930 65.917 -24.239 1.00 43.54 381 LYS A CA 1
ATOM 2915 C C . LYS A 1 381 ? 16.088 66.864 -24.564 1.00 40.04 381 LYS A C 1
ATOM 2916 O O . LYS A 1 381 ? 15.891 68.040 -24.865 1.00 37.99 381 LYS A O 1
ATOM 2922 N N . VAL A 1 382 ? 17.281 66.336 -24.478 1.00 39.38 382 VAL A N 1
ATOM 2923 C CA . VAL A 1 382 ? 18.453 67.097 -24.828 1.00 42.54 382 VAL A CA 1
ATOM 2924 C C . VAL A 1 382 ? 19.311 66.252 -25.747 1.00 42.66 382 VAL A C 1
ATOM 2925 O O . VAL A 1 382 ? 19.437 65.066 -25.555 1.00 41.50 382 VAL A O 1
ATOM 2929 N N . THR A 1 383 ? 19.898 66.891 -26.745 1.00 45.79 383 THR A N 1
ATOM 2930 C CA . THR A 1 383 ? 20.920 66.277 -27.596 1.00 47.18 383 THR A CA 1
ATOM 2931 C C . THR A 1 383 ? 22.109 67.224 -27.623 1.00 43.49 383 THR A C 1
ATOM 2932 O O . THR A 1 383 ? 21.937 68.432 -27.730 1.00 45.18 383 THR A O 1
ATOM 2936 N N . ALA A 1 384 ? 23.304 66.682 -27.557 1.00 39.82 384 ALA A N 1
ATOM 2937 C CA . ALA A 1 384 ? 24.508 67.468 -27.578 1.00 40.82 384 ALA A CA 1
ATOM 2938 C C . ALA A 1 384 ? 25.475 66.895 -28.606 1.00 42.44 384 ALA A C 1
ATOM 2939 O O . ALA A 1 384 ? 25.532 65.705 -28.781 1.00 41.29 384 ALA A O 1
ATOM 2941 N N . GLU A 1 385 ? 26.223 67.748 -29.274 1.00 43.44 385 GLU A N 1
ATOM 2942 C CA . GLU A 1 385 ? 27.276 67.304 -30.154 1.00 46.02 385 GLU A CA 1
ATOM 2943 C C . GLU A 1 385 ? 28.515 68.103 -29.804 1.00 43.50 385 GLU A C 1
ATOM 2944 O O . GLU A 1 385 ? 28.488 69.336 -29.916 1.00 38.14 385 GLU A O 1
ATOM 2950 N N . PRO A 1 386 ? 29.601 67.442 -29.390 1.00 42.05 386 PRO A N 1
ATOM 2951 C CA . PRO A 1 386 ? 29.654 66.024 -29.094 1.00 44.67 386 PRO A CA 1
ATOM 2952 C C . PRO A 1 386 ? 28.757 65.655 -27.922 1.00 42.67 386 PRO A C 1
ATOM 2953 O O . PRO A 1 386 ? 28.387 66.541 -27.149 1.00 39.87 386 PRO A O 1
ATOM 2957 N N . PRO A 1 387 ? 28.396 64.369 -27.807 1.00 43.15 387 PRO A N 1
ATOM 2958 C CA . PRO A 1 387 ? 27.569 63.972 -26.675 1.00 44.03 387 PRO A CA 1
ATOM 2959 C C . PRO A 1 387 ? 28.204 64.323 -25.342 1.00 43.60 387 PRO A C 1
ATOM 2960 O O . PRO A 1 387 ? 29.424 64.375 -25.203 1.00 43.82 387 PRO A O 1
ATOM 2964 N N . LEU A 1 388 ? 27.359 64.658 -24.391 1.00 43.08 388 LEU A N 1
ATOM 2965 C CA . LEU A 1 388 ? 27.827 65.015 -23.057 1.00 43.48 388 LEU A CA 1
ATOM 2966 C C . LEU A 1 388 ? 28.373 63.748 -22.399 1.00 43.83 388 LEU A C 1
ATOM 2967 O O . LEU A 1 388 ? 27.805 62.686 -22.577 1.00 44.24 388 LEU A O 1
ATOM 2972 N N . ASP A 1 389 ? 29.424 63.896 -21.616 1.00 41.94 389 ASP A N 1
ATOM 2973 C CA . ASP A 1 389 ? 29.967 62.795 -20.832 1.00 43.42 389 ASP A CA 1
ATOM 2974 C C . ASP A 1 389 ? 30.439 63.339 -19.485 1.00 41.09 389 ASP A C 1
ATOM 2975 O O . ASP A 1 389 ? 31.646 63.497 -19.257 1.00 39.03 389 ASP A O 1
ATOM 2980 N N . PRO A 1 390 ? 29.481 63.669 -18.604 1.00 40.53 390 PRO A N 1
ATOM 2981 C CA . PRO A 1 390 ? 29.799 64.424 -17.392 1.00 41.54 390 PRO A CA 1
ATOM 2982 C C . PRO A 1 390 ? 30.756 63.725 -16.463 1.00 41.91 390 PRO A C 1
ATOM 2983 O O . PRO A 1 390 ? 31.605 64.379 -15.891 1.00 41.22 390 PRO A O 1
ATOM 2987 N N . ASP A 1 391 ? 30.663 62.405 -16.365 1.00 45.58 391 ASP A N 1
ATOM 2988 C CA . ASP A 1 391 ? 31.587 61.667 -15.485 1.00 50.22 391 ASP A CA 1
ATOM 2989 C C . ASP A 1 391 ? 33.040 61.740 -15.959 1.00 48.41 391 ASP A C 1
ATOM 2990 O O . ASP A 1 391 ? 33.916 61.686 -15.138 1.00 52.49 391 ASP A O 1
ATOM 2995 N N . GLN A 1 392 ? 33.286 61.960 -17.239 1.00 50.43 392 GLN A N 1
ATOM 2996 C CA . GLN A 1 392 ? 34.640 62.129 -17.782 1.00 51.96 392 GLN A CA 1
ATOM 2997 C C . GLN A 1 392 ? 35.072 63.573 -17.881 1.00 50.86 392 GLN A C 1
ATOM 2998 O O . GLN A 1 392 ? 36.169 63.873 -17.512 1.00 52.61 392 GLN A O 1
ATOM 3004 N N . ASP A 1 393 ? 34.282 64.476 -18.444 1.00 44.53 393 ASP A N 1
ATOM 3005 C CA . ASP A 1 393 ? 34.816 65.840 -18.630 1.00 44.95 393 ASP A CA 1
ATOM 3006 C C . ASP A 1 393 ? 34.145 66.973 -17.829 1.00 41.78 393 ASP A C 1
ATOM 3007 O O . ASP A 1 393 ? 34.486 68.117 -17.992 1.00 41.57 393 ASP A O 1
ATOM 3012 N N . GLY A 1 394 ? 33.179 66.668 -16.995 1.00 38.06 394 GLY A N 1
ATOM 3013 C CA . GLY A 1 394 ? 32.663 67.675 -16.120 1.00 40.47 394 GLY A CA 1
ATOM 3014 C C . GLY A 1 394 ? 31.538 68.574 -16.592 1.00 37.52 394 GLY A C 1
ATOM 3015 O O . GLY A 1 394 ? 30.982 69.315 -15.755 1.00 38.92 394 GLY A O 1
ATOM 3016 N N . LEU A 1 395 ? 31.157 68.488 -17.870 1.00 35.18 395 LEU A N 1
ATOM 3017 C CA . LEU A 1 395 ? 30.019 69.273 -18.376 1.00 34.49 395 LEU A CA 1
ATOM 3018 C C . LEU A 1 395 ? 28.726 68.458 -18.283 1.00 33.77 395 LEU A C 1
ATOM 3019 O O . LEU A 1 395 ? 28.563 67.411 -18.950 1.00 32.47 395 LEU A O 1
ATOM 3024 N N . ALA A 1 396 ? 27.807 68.946 -17.440 1.00 32.18 396 ALA A N 1
ATOM 3025 C CA . ALA A 1 396 ? 26.554 68.263 -17.140 1.00 31.26 396 ALA A CA 1
ATOM 3026 C C . ALA A 1 396 ? 25.390 69.239 -17.262 1.00 32.31 396 ALA A C 1
ATOM 3027 O O . ALA A 1 396 ? 25.553 70.484 -17.249 1.00 30.77 396 ALA A O 1
ATOM 3029 N N . ILE A 1 397 ? 24.204 68.679 -17.427 1.00 32.10 397 ILE A N 1
ATOM 3030 C CA . ILE A 1 397 ? 23.012 69.489 -17.637 1.00 33.74 397 ILE A CA 1
ATOM 3031 C C . ILE A 1 397 ? 21.772 68.966 -16.889 1.00 32.99 397 ILE A C 1
ATOM 3032 O O . ILE A 1 397 ? 21.621 67.771 -16.756 1.00 33.34 397 ILE A O 1
ATOM 3037 N N . LEU A 1 398 ? 20.932 69.863 -16.351 1.00 32.86 398 LEU A N 1
ATOM 3038 C CA . LEU A 1 398 ? 19.586 69.514 -15.819 1.00 32.28 398 LEU A CA 1
ATOM 3039 C C . LEU A 1 398 ? 18.598 70.368 -16.628 1.00 32.31 398 LEU A C 1
ATOM 3040 O O . LEU A 1 398 ? 18.427 71.559 -16.353 1.00 31.60 398 LEU A O 1
ATOM 3045 N N . PRO A 1 399 ? 17.964 69.773 -17.646 1.00 31.59 399 PRO A N 1
ATOM 3046 C CA . PRO A 1 399 ? 17.129 70.505 -18.563 1.00 32.47 399 PRO A CA 1
ATOM 3047 C C . PRO A 1 399 ? 15.683 70.265 -18.238 1.00 34.30 399 PRO A C 1
ATOM 3048 O O . PRO A 1 399 ? 15.242 69.125 -18.318 1.00 35.24 399 PRO A O 1
ATOM 3052 N N . THR A 1 400 ? 14.979 71.310 -17.780 1.00 34.07 400 THR A N 1
ATOM 3053 C CA . THR A 1 400 ? 13.610 71.165 -17.305 1.00 33.55 400 THR A CA 1
ATOM 3054 C C . THR A 1 400 ? 12.651 72.119 -18.003 1.00 34.43 400 THR A C 1
ATOM 3055 O O . THR A 1 400 ? 13.041 73.202 -18.430 1.00 34.42 400 THR A O 1
ATOM 3059 N N . ARG A 1 401 ? 11.402 71.687 -18.098 1.00 34.53 401 ARG A N 1
ATOM 3060 C CA . ARG A 1 401 ? 10.261 72.534 -18.539 1.00 36.24 401 ARG A CA 1
ATOM 3061 C C . ARG A 1 401 ? 9.550 73.069 -17.306 1.00 34.11 401 ARG A C 1
ATOM 3062 O O . ARG A 1 401 ? 9.324 72.344 -16.343 1.00 33.19 401 ARG A O 1
ATOM 3070 N N . LEU A 1 402 ? 9.223 74.338 -17.352 1.00 33.99 402 LEU A N 1
ATOM 3071 C CA . LEU A 1 402 ? 8.463 75.013 -16.292 1.00 35.25 402 LEU A CA 1
ATOM 3072 C C . LEU A 1 402 ? 6.924 74.864 -16.505 1.00 35.99 402 LEU A C 1
ATOM 3073 O O . LEU A 1 402 ? 6.447 74.858 -17.645 1.00 36.43 402 LEU A O 1
ATOM 3078 N N . PRO A 1 403 ? 6.165 74.760 -15.422 1.00 37.23 403 PRO A N 1
ATOM 3079 C CA . PRO A 1 403 ? 4.698 74.935 -15.531 1.00 38.06 403 PRO A CA 1
ATOM 3080 C C . PRO A 1 403 ? 4.373 76.235 -16.197 1.00 39.95 403 PRO A C 1
ATOM 3081 O O . PRO A 1 403 ? 4.951 77.270 -15.844 1.00 40.92 403 PRO A O 1
ATOM 3085 N N . GLY A 1 404 ? 3.500 76.187 -17.193 1.00 39.03 404 GLY A N 1
ATOM 3086 C CA . GLY A 1 404 ? 3.116 77.388 -17.884 1.00 40.50 404 GLY A CA 1
ATOM 3087 C C . GLY A 1 404 ? 3.945 77.612 -19.133 1.00 41.67 404 GLY A C 1
ATOM 3088 O O . GLY A 1 404 ? 3.676 78.549 -19.858 1.00 43.51 404 GLY A O 1
ATOM 3089 N N . GLY A 1 405 ? 4.935 76.757 -19.385 1.00 41.61 405 GLY A N 1
ATOM 3090 C CA . GLY A 1 405 ? 5.756 76.824 -20.578 1.00 42.59 405 GLY A CA 1
ATOM 3091 C C . GLY A 1 405 ? 7.135 77.409 -20.262 1.00 41.79 405 GLY A C 1
ATOM 3092 O O . GLY A 1 405 ? 7.375 78.108 -19.248 1.00 39.83 405 GLY A O 1
ATOM 3093 N N . GLY A 1 406 ? 8.055 77.164 -21.157 1.00 41.34 406 GLY A N 1
ATOM 3094 C CA . GLY A 1 406 ? 9.386 77.747 -20.979 1.00 41.78 406 GLY A CA 1
ATOM 3095 C C . GLY A 1 406 ? 10.263 76.755 -20.264 1.00 38.82 406 GLY A C 1
ATOM 3096 O O . GLY A 1 406 ? 9.788 75.656 -19.915 1.00 37.99 406 GLY A O 1
ATOM 3097 N N . VAL A 1 407 ? 11.549 77.100 -20.125 1.00 35.91 407 VAL A N 1
ATOM 3098 C CA . VAL A 1 407 ? 12.505 76.161 -19.579 1.00 34.67 407 VAL A CA 1
ATOM 3099 C C . VAL A 1 407 ? 13.373 76.794 -18.505 1.00 32.40 407 VAL A C 1
ATOM 3100 O O . VAL A 1 407 ? 13.555 78.004 -18.473 1.00 32.14 407 VAL A O 1
ATOM 3104 N N . SER A 1 408 ? 13.869 75.935 -17.619 1.00 30.79 408 SER A N 1
ATOM 3105 C CA . SER A 1 408 ? 14.900 76.251 -16.682 1.00 30.87 408 SER A CA 1
ATOM 3106 C C . SER A 1 408 ? 15.939 75.172 -16.830 1.00 29.37 408 SER A C 1
ATOM 3107 O O . SER A 1 408 ? 15.660 73.969 -16.637 1.00 28.17 408 SER A O 1
ATOM 3110 N N . ILE A 1 409 ? 17.153 75.604 -17.141 1.00 28.62 409 ILE A N 1
ATOM 3111 C CA . ILE A 1 409 ? 18.268 74.702 -17.400 1.00 28.73 409 ILE A CA 1
ATOM 3112 C C . ILE A 1 409 ? 19.461 75.049 -16.504 1.00 29.47 409 ILE A C 1
ATOM 3113 O O . ILE A 1 409 ? 19.916 76.205 -16.509 1.00 30.06 409 ILE A O 1
ATOM 3118 N N . SER A 1 410 ? 19.944 74.076 -15.735 1.00 28.91 410 SER A N 1
ATOM 3119 C CA . SER A 1 410 ? 21.194 74.214 -15.013 1.00 29.44 410 SER A CA 1
ATOM 3120 C C . SER A 1 410 ? 22.303 73.657 -15.901 1.00 29.55 410 SER A C 1
ATOM 3121 O O . SER A 1 410 ? 22.257 72.492 -16.310 1.00 30.52 410 SER A O 1
ATOM 3124 N N . LEU A 1 411 ? 23.287 74.484 -16.239 1.00 29.99 411 LEU A N 1
ATOM 3125 C CA . LEU A 1 411 ? 24.488 74.015 -16.961 1.00 30.51 411 LEU A CA 1
ATOM 3126 C C . LEU A 1 411 ? 25.666 74.022 -15.948 1.00 30.73 411 LEU A C 1
ATOM 3127 O O . LEU A 1 411 ? 26.056 75.088 -15.416 1.00 30.29 411 LEU A O 1
ATOM 3132 N N . ILE A 1 412 ? 26.221 72.839 -15.694 1.00 28.51 412 ILE A N 1
ATOM 3133 C CA . ILE A 1 412 ? 27.147 72.592 -14.609 1.00 29.19 412 ILE A CA 1
ATOM 3134 C C . ILE A 1 412 ? 28.534 72.281 -15.222 1.00 31.30 412 ILE A C 1
ATOM 3135 O O . ILE A 1 412 ? 28.615 71.403 -16.080 1.00 32.21 412 ILE A O 1
ATOM 3140 N N . HIS A 1 413 ? 29.587 73.013 -14.857 1.00 29.32 413 HIS A N 1
ATOM 3141 C CA . HIS A 1 413 ? 30.946 72.655 -15.326 1.00 30.13 413 HIS A CA 1
ATOM 3142 C C . HIS A 1 413 ? 31.767 72.474 -14.073 1.00 30.28 413 HIS A C 1
ATOM 3143 O O . HIS A 1 413 ? 32.089 73.443 -13.390 1.00 29.35 413 HIS A O 1
ATOM 3150 N N . SER A 1 414 ? 31.953 71.217 -13.703 1.00 28.95 414 SER A N 1
ATOM 3151 C CA . SER A 1 414 ? 32.507 70.867 -12.427 1.00 31.17 414 SER A CA 1
ATOM 3152 C C . SER A 1 414 ? 33.206 69.513 -12.545 1.00 32.36 414 SER A C 1
ATOM 3153 O O . SER A 1 414 ? 32.640 68.549 -13.101 1.00 29.80 414 SER A O 1
ATOM 3156 N N . VAL A 1 415 ? 34.437 69.460 -12.021 1.00 32.13 415 VAL A N 1
ATOM 3157 C CA . VAL A 1 415 ? 35.152 68.189 -11.790 1.00 32.11 415 VAL A CA 1
ATOM 3158 C C . VAL A 1 415 ? 35.535 68.083 -10.297 1.00 32.64 415 VAL A C 1
ATOM 3159 O O . VAL A 1 415 ? 35.570 69.096 -9.569 1.00 31.27 415 VAL A O 1
ATOM 3163 N N . ASP A 1 416 ? 35.855 66.867 -9.867 1.00 31.05 416 ASP A N 1
ATOM 3164 C CA . ASP A 1 416 ? 36.226 66.611 -8.490 1.00 32.59 416 ASP A CA 1
ATOM 3165 C C . ASP A 1 416 ? 37.472 67.394 -8.091 1.00 31.73 416 ASP A C 1
ATOM 3166 O O . ASP A 1 416 ? 37.535 67.952 -6.990 1.00 29.39 416 ASP A O 1
ATOM 3171 N N . ALA A 1 417 ? 38.447 67.480 -8.993 1.00 32.29 417 ALA A N 1
ATOM 3172 C CA . ALA A 1 417 ? 39.691 68.175 -8.644 1.00 35.67 417 ALA A CA 1
ATOM 3173 C C . ALA A 1 417 ? 39.472 69.668 -8.441 1.00 35.13 417 ALA A C 1
ATOM 3174 O O . ALA A 1 417 ? 38.868 70.388 -9.276 1.00 37.91 417 ALA A O 1
ATOM 3176 N N . ILE A 1 418 ? 39.987 70.134 -7.318 1.00 34.36 418 ILE A N 1
ATOM 3177 C CA . ILE A 1 418 ? 39.786 71.511 -6.840 1.00 35.92 418 ILE A CA 1
ATOM 3178 C C . ILE A 1 418 ? 40.630 72.532 -7.605 1.00 35.19 418 ILE A C 1
ATOM 3179 O O . ILE A 1 418 ? 40.226 73.641 -7.840 1.00 36.09 418 ILE A O 1
ATOM 3184 N N . ASN A 1 419 ? 41.806 72.107 -7.993 1.00 34.67 419 ASN A N 1
ATOM 3185 C CA A ASN A 1 419 ? 42.887 72.872 -8.560 0.50 37.43 419 ASN A CA 1
ATOM 3186 C CA B ASN A 1 419 ? 42.747 73.073 -8.595 0.50 36.65 419 ASN A CA 1
ATOM 3187 C C . ASN A 1 419 ? 42.842 72.871 -10.103 1.00 38.28 419 ASN A C 1
ATOM 3188 O O . ASN A 1 419 ? 43.908 73.003 -10.703 1.00 43.72 419 ASN A O 1
ATOM 3197 N N . ARG A 1 420 ? 41.690 72.575 -10.730 1.00 36.59 420 ARG A N 1
ATOM 3198 C CA . ARG A 1 420 ? 41.572 72.574 -12.190 1.00 38.28 420 ARG A CA 1
ATOM 3199 C C . ARG A 1 420 ? 40.737 73.760 -12.628 1.00 36.63 420 ARG A C 1
ATOM 3200 O O . ARG A 1 420 ? 39.745 74.104 -11.969 1.00 36.28 420 ARG A O 1
ATOM 3208 N N . SER A 1 421 ? 41.194 74.413 -13.682 1.00 33.80 421 SER A N 1
ATOM 3209 C CA . SER A 1 421 ? 40.603 75.605 -14.265 1.00 34.03 421 SER A CA 1
ATOM 3210 C C . SER A 1 421 ? 40.439 75.342 -15.764 1.00 35.17 421 SER A C 1
ATOM 3211 O O . SER A 1 421 ? 40.862 74.331 -16.279 1.00 35.88 421 SER A O 1
ATOM 3214 N N . GLY A 1 422 ? 39.924 76.304 -16.488 1.00 37.36 422 GLY A N 1
ATOM 3215 C CA . GLY A 1 422 ? 39.714 76.169 -17.932 1.00 37.22 422 GLY A CA 1
ATOM 3216 C C . GLY A 1 422 ? 38.323 76.732 -18.302 1.00 36.63 422 GLY A C 1
ATOM 3217 O O . GLY A 1 422 ? 37.651 77.397 -17.473 1.00 36.07 422 GLY A O 1
ATOM 3218 N N . ARG A 1 423 ? 37.914 76.498 -19.529 1.00 36.07 423 ARG A N 1
ATOM 3219 C CA . ARG A 1 423 ? 36.628 76.951 -20.038 1.00 39.84 423 ARG A CA 1
ATOM 3220 C C . ARG A 1 423 ? 36.303 76.205 -21.299 1.00 38.49 423 ARG A C 1
ATOM 3221 O O . ARG A 1 423 ? 37.232 75.756 -21.966 1.00 32.40 423 ARG A O 1
ATOM 3229 N N . THR A 1 424 ? 35.008 75.975 -21.554 1.00 35.24 424 THR A N 1
ATOM 3230 C CA . THR A 1 424 ? 34.552 75.476 -22.827 1.00 38.24 424 THR A CA 1
ATOM 3231 C C . THR A 1 424 ? 33.523 76.455 -23.377 1.00 37.85 424 THR A C 1
ATOM 3232 O O . THR A 1 424 ? 32.922 77.242 -22.646 1.00 38.98 424 THR A O 1
ATOM 3236 N N . ALA A 1 425 ? 33.220 76.268 -24.644 1.00 35.15 425 ALA A N 1
ATOM 3237 C CA . ALA A 1 425 ? 32.202 77.029 -25.339 1.00 37.45 425 ALA A CA 1
ATOM 3238 C C . ALA A 1 425 ? 30.959 76.161 -25.514 1.00 34.90 425 ALA A C 1
ATOM 3239 O O . ALA A 1 425 ? 31.080 74.990 -25.893 1.00 34.85 425 ALA A O 1
ATOM 3241 N N . VAL A 1 426 ? 29.786 76.728 -25.207 1.00 33.15 426 VAL A N 1
ATOM 3242 C CA . VAL A 1 426 ? 28.526 76.067 -25.451 1.00 32.89 426 VAL A CA 1
ATOM 3243 C C . VAL A 1 426 ? 27.633 76.982 -26.287 1.00 33.87 426 VAL A C 1
ATOM 3244 O O . VAL A 1 426 ? 27.473 78.204 -25.989 1.00 34.30 426 VAL A O 1
ATOM 3248 N N . ARG A 1 427 ? 27.073 76.402 -27.346 1.00 32.34 427 ARG A N 1
ATOM 3249 C CA . ARG A 1 427 ? 25.986 77.045 -28.080 1.00 33.73 427 ARG A CA 1
ATOM 3250 C C . ARG A 1 427 ? 24.737 76.322 -27.626 1.00 34.14 427 ARG A C 1
ATOM 3251 O O . ARG A 1 427 ? 24.593 75.126 -27.877 1.00 33.52 427 ARG A O 1
ATOM 3259 N N . LEU A 1 428 ? 23.870 77.042 -26.926 1.00 33.77 428 LEU A N 1
ATOM 3260 C CA . LEU A 1 428 ? 22.675 76.451 -26.358 1.00 35.44 428 LEU A CA 1
ATOM 3261 C C . LEU A 1 428 ? 21.498 76.867 -27.220 1.00 36.22 428 LEU A C 1
ATOM 3262 O O . LEU A 1 428 ? 21.273 78.050 -27.419 1.00 36.65 428 LEU A O 1
ATOM 3267 N N . GLU A 1 429 ? 20.756 75.886 -27.691 1.00 36.63 429 GLU A N 1
ATOM 3268 C CA . GLU A 1 429 ? 19.546 76.079 -28.483 1.00 40.27 429 GLU A CA 1
ATOM 3269 C C . GLU A 1 429 ? 18.375 75.486 -27.712 1.00 39.12 429 GLU A C 1
ATOM 3270 O O . GLU A 1 429 ? 18.470 74.399 -27.182 1.00 39.09 429 GLU A O 1
ATOM 3276 N N . VAL A 1 430 ? 17.285 76.213 -27.627 1.00 38.44 430 VAL A N 1
ATOM 3277 C CA . VAL A 1 430 ? 16.088 75.679 -27.010 1.00 39.95 430 VAL A CA 1
ATOM 3278 C C . VAL A 1 430 ? 14.999 75.759 -28.099 1.00 41.65 430 VAL A C 1
ATOM 3279 O O . VAL A 1 430 ? 14.729 76.832 -28.614 1.00 40.83 430 VAL A O 1
ATOM 3283 N N . SER A 1 431 ? 14.394 74.628 -28.414 1.00 39.74 431 SER A N 1
ATOM 3284 C CA . SER A 1 431 ? 13.319 74.563 -29.394 1.00 42.26 431 SER A CA 1
ATOM 3285 C C . SER A 1 431 ? 12.046 74.034 -28.757 1.00 40.79 431 SER A C 1
ATOM 3286 O O . SER A 1 431 ? 12.004 73.701 -27.584 1.00 40.61 431 SER A O 1
ATOM 3289 N N . GLY A 1 432 ? 10.987 73.984 -29.553 1.00 44.45 432 GLY A N 1
ATOM 3290 C CA . GLY A 1 432 ? 9.699 73.431 -29.112 1.00 44.13 432 GLY A CA 1
ATOM 3291 C C . GLY A 1 432 ? 8.976 74.357 -28.175 1.00 43.12 432 GLY A C 1
ATOM 3292 O O . GLY A 1 432 ? 8.173 73.905 -27.400 1.00 47.33 432 GLY A O 1
ATOM 3293 N N . LEU A 1 433 ? 9.281 75.656 -28.193 1.00 43.48 433 LEU A N 1
ATOM 3294 C CA . LEU A 1 433 ? 8.612 76.577 -27.256 1.00 44.51 433 LEU A CA 1
ATOM 3295 C C . LEU A 1 433 ? 7.299 76.966 -27.934 1.00 45.81 433 LEU A C 1
ATOM 3296 O O . LEU A 1 433 ? 7.213 76.904 -29.149 1.00 44.83 433 LEU A O 1
ATOM 3301 N N . VAL A 1 434 ? 6.340 77.452 -27.171 1.00 48.80 434 VAL A N 1
ATOM 3302 C CA . VAL A 1 434 ? 5.103 77.974 -27.749 1.00 52.43 434 VAL A CA 1
ATOM 3303 C C . VAL A 1 434 ? 5.388 79.335 -28.363 1.00 54.40 434 VAL A C 1
ATOM 3304 O O . VAL A 1 434 ? 5.886 80.228 -27.667 1.00 52.83 434 VAL A O 1
ATOM 3308 N N . PRO A 1 435 ? 5.065 79.520 -29.652 1.00 58.06 435 PRO A N 1
ATOM 3309 C CA . PRO A 1 435 ? 5.407 80.832 -30.228 1.00 59.76 435 PRO A CA 1
ATOM 3310 C C . PRO A 1 435 ? 4.790 82.042 -29.525 1.00 55.81 435 PRO A C 1
ATOM 3311 O O . PRO A 1 435 ? 3.768 81.920 -28.881 1.00 57.17 435 PRO A O 1
ATOM 3315 N N . GLY A 1 436 ? 5.488 83.177 -29.608 1.00 53.35 436 GLY A N 1
ATOM 3316 C CA . GLY A 1 436 ? 5.262 84.331 -28.734 1.00 48.84 436 GLY A CA 1
ATOM 3317 C C . GLY A 1 436 ? 6.596 84.743 -28.144 1.00 48.14 436 GLY A C 1
ATOM 3318 O O . GLY A 1 436 ? 7.569 84.002 -28.269 1.00 51.87 436 GLY A O 1
ATOM 3319 N N . ARG A 1 437 ? 6.634 85.925 -27.550 1.00 43.46 437 ARG A N 1
ATOM 3320 C CA . ARG A 1 437 ? 7.825 86.510 -26.959 1.00 44.81 437 ARG A CA 1
ATOM 3321 C C . ARG A 1 437 ? 8.278 85.665 -25.770 1.00 38.95 437 ARG A C 1
ATOM 3322 O O . ARG A 1 437 ? 7.472 85.250 -24.917 1.00 37.01 437 ARG A O 1
ATOM 3330 N N . HIS A 1 438 ? 9.577 85.559 -25.644 1.00 37.52 438 HIS A N 1
ATOM 3331 C CA . HIS A 1 438 ? 10.197 84.963 -24.465 1.00 36.69 438 HIS A CA 1
ATOM 3332 C C . HIS A 1 438 ? 11.324 85.836 -24.019 1.00 36.17 438 HIS A C 1
ATOM 3333 O O . HIS A 1 438 ? 11.979 86.520 -24.839 1.00 37.89 438 HIS A O 1
ATOM 3340 N N . ALA A 1 439 ? 11.609 85.745 -22.734 1.00 34.32 439 ALA A N 1
ATOM 3341 C CA . ALA A 1 439 ? 12.763 86.413 -22.130 1.00 33.29 439 ALA A CA 1
ATOM 3342 C C . ALA A 1 439 ? 13.788 85.347 -21.725 1.00 32.80 439 ALA A C 1
ATOM 3343 O O . ALA A 1 439 ? 13.425 84.253 -21.232 1.00 32.36 439 ALA A O 1
ATOM 3345 N N . ILE A 1 440 ? 15.053 85.653 -22.002 1.00 32.24 440 ILE A N 1
ATOM 3346 C CA . ILE A 1 440 ? 16.178 84.785 -21.664 1.00 33.17 440 ILE A CA 1
ATOM 3347 C C . ILE A 1 440 ? 16.946 85.442 -20.516 1.00 31.78 440 ILE A C 1
ATOM 3348 O O . ILE A 1 440 ? 17.433 86.557 -20.696 1.00 32.81 440 ILE A O 1
ATOM 3353 N N . CYS A 1 441 ? 17.018 84.764 -19.357 1.00 31.45 441 CYS A N 1
ATOM 3354 C CA . CYS A 1 441 ? 17.739 85.208 -18.177 1.00 33.03 441 CYS A CA 1
ATOM 3355 C C . CYS A 1 441 ? 18.870 84.229 -17.944 1.00 33.51 441 CYS A C 1
ATOM 3356 O O . CYS A 1 441 ? 18.628 83.024 -17.907 1.00 32.48 441 CYS A O 1
ATOM 3359 N N . LEU A 1 442 ? 20.096 84.757 -17.836 1.00 31.55 442 LEU A N 1
ATOM 3360 C CA . LEU A 1 442 ? 21.277 83.949 -17.625 1.00 31.33 442 LEU A CA 1
ATOM 3361 C C . LEU A 1 442 ? 21.901 84.313 -16.289 1.00 29.92 442 LEU A C 1
ATOM 3362 O O . LEU A 1 442 ? 22.364 85.424 -16.119 1.00 31.75 442 LEU A O 1
ATOM 3367 N N . LEU A 1 443 ? 21.873 83.396 -15.342 1.00 29.63 443 LEU A N 1
ATOM 3368 C CA . LEU A 1 443 ? 22.481 83.594 -14.034 1.00 29.99 443 LEU A CA 1
ATOM 3369 C C . LEU A 1 443 ? 23.780 82.749 -13.952 1.00 29.76 443 LEU A C 1
ATOM 3370 O O . LEU A 1 443 ? 23.809 81.621 -14.456 1.00 28.06 443 LEU A O 1
ATOM 3375 N N . ARG A 1 444 ? 24.804 83.286 -13.291 1.00 28.02 444 ARG A N 1
ATOM 3376 C CA . ARG A 1 444 ? 26.125 82.676 -13.257 1.00 29.09 444 ARG A CA 1
ATOM 3377 C C . ARG A 1 444 ? 26.768 82.815 -11.905 1.00 28.35 444 ARG A C 1
ATOM 3378 O O . ARG A 1 444 ? 26.769 83.908 -11.295 1.00 29.21 444 ARG A O 1
ATOM 3386 N N . ILE A 1 445 ? 27.302 81.691 -11.455 1.00 27.24 445 ILE A N 1
ATOM 3387 C CA . ILE A 1 445 ? 28.220 81.622 -10.351 1.00 27.52 445 ILE A CA 1
ATOM 3388 C C . ILE A 1 445 ? 29.576 81.130 -10.906 1.00 28.38 445 ILE A C 1
ATOM 3389 O O . ILE A 1 445 ? 29.689 79.999 -11.343 1.00 26.71 445 ILE A O 1
ATOM 3394 N N . ASP A 1 446 ? 30.573 82.000 -10.861 1.00 27.84 446 ASP A N 1
ATOM 3395 C CA . ASP A 1 446 ? 31.925 81.648 -11.269 1.00 29.07 446 ASP A CA 1
ATOM 3396 C C . ASP A 1 446 ? 32.828 82.679 -10.606 1.00 30.95 446 ASP A C 1
ATOM 3397 O O . ASP A 1 446 ? 32.391 83.483 -9.764 1.00 30.55 446 ASP A O 1
ATOM 3402 N N . GLU A 1 447 ? 34.059 82.678 -11.017 1.00 30.49 447 GLU A N 1
ATOM 3403 C CA . GLU A 1 447 ? 35.058 83.575 -10.484 1.00 35.09 447 GLU A CA 1
ATOM 3404 C C . GLU A 1 447 ? 34.789 85.067 -10.708 1.00 33.11 447 GLU A C 1
ATOM 3405 O O . GLU A 1 447 ? 35.264 85.905 -9.921 1.00 31.49 447 GLU A O 1
ATOM 3411 N N . GLU A 1 448 ? 34.044 85.415 -11.753 1.00 32.01 448 GLU A N 1
ATOM 3412 C CA . GLU A 1 448 ? 33.684 86.819 -12.024 1.00 32.63 448 GLU A CA 1
ATOM 3413 C C . GLU A 1 448 ? 32.243 87.194 -11.569 1.00 31.42 448 GLU A C 1
ATOM 3414 O O . GLU A 1 448 ? 31.894 88.360 -11.562 1.00 31.80 448 GLU A O 1
ATOM 3420 N N . PHE A 1 449 ? 31.388 86.226 -11.255 1.00 30.57 449 PHE A N 1
ATOM 3421 C CA . PHE A 1 449 ? 29.989 86.495 -10.983 1.00 28.83 449 PHE A CA 1
ATOM 3422 C C . PHE A 1 449 ? 29.535 85.764 -9.737 1.00 29.13 449 PHE A C 1
ATOM 3423 O O . PHE A 1 449 ? 29.757 84.548 -9.604 1.00 28.74 449 PHE A O 1
ATOM 3431 N N . THR A 1 450 ? 28.806 86.467 -8.869 1.00 28.84 450 THR A N 1
ATOM 3432 C CA . THR A 1 450 ? 28.298 85.899 -7.626 1.00 28.31 450 THR A CA 1
ATOM 3433 C C . THR A 1 450 ? 29.492 85.376 -6.796 1.00 28.32 450 THR A C 1
ATOM 3434 O O . THR A 1 450 ? 29.509 84.221 -6.325 1.00 29.28 450 THR A O 1
ATOM 3438 N N . ASN A 1 451 ? 30.460 86.262 -6.627 1.00 28.33 451 ASN A N 1
ATOM 3439 C CA . ASN A 1 451 ? 31.836 85.940 -6.235 1.00 28.68 451 ASN A CA 1
ATOM 3440 C C . ASN A 1 451 ? 32.311 86.831 -5.068 1.00 28.86 451 ASN A C 1
ATOM 3441 O O . ASN A 1 451 ? 33.379 87.469 -5.160 1.00 29.23 451 ASN A O 1
ATOM 3446 N N . PRO A 1 452 ? 31.565 86.846 -3.949 1.00 29.28 452 PRO A N 1
ATOM 3447 C CA . PRO A 1 452 ? 31.910 87.765 -2.876 1.00 30.11 452 PRO A CA 1
ATOM 3448 C C . PRO A 1 452 ? 33.257 87.486 -2.196 1.00 30.44 452 PRO A C 1
ATOM 3449 O O . PRO A 1 452 ? 33.904 88.432 -1.712 1.00 29.85 452 PRO A O 1
ATOM 3453 N N . MET A 1 453 ? 33.702 86.241 -2.201 1.00 30.22 453 MET A N 1
ATOM 3454 C CA . MET A 1 453 ? 35.001 85.974 -1.623 1.00 31.41 453 MET A CA 1
ATOM 3455 C C . MET A 1 453 ? 36.133 86.593 -2.440 1.00 32.55 453 MET A C 1
ATOM 3456 O O . MET A 1 453 ? 37.074 87.119 -1.836 1.00 31.02 453 MET A O 1
ATOM 3461 N N . GLU A 1 454 ? 36.068 86.502 -3.788 1.00 32.54 454 GLU A N 1
ATOM 3462 C CA . GLU A 1 454 ? 37.060 87.132 -4.653 1.00 32.94 454 GLU A CA 1
ATOM 3463 C C . GLU A 1 454 ? 37.035 88.646 -4.438 1.00 32.74 454 GLU A C 1
ATOM 3464 O O . GLU A 1 454 ? 38.089 89.316 -4.370 1.00 32.81 454 GLU A O 1
ATOM 3470 N N . VAL A 1 455 ? 35.839 89.189 -4.308 1.00 31.19 455 VAL A N 1
ATOM 3471 C CA . VAL A 1 455 ? 35.705 90.617 -4.126 1.00 31.61 455 VAL A CA 1
ATOM 3472 C C . VAL A 1 455 ? 36.374 91.029 -2.803 1.00 32.07 455 VAL A C 1
ATOM 3473 O O . VAL A 1 455 ? 37.083 92.007 -2.748 1.00 32.37 455 VAL A O 1
ATOM 3477 N N . TRP A 1 456 ? 36.060 90.304 -1.734 1.00 32.81 456 TRP A N 1
ATOM 3478 C CA . TRP A 1 456 ? 36.631 90.537 -0.432 1.00 33.58 456 TRP A CA 1
ATOM 3479 C C . TRP A 1 456 ? 38.159 90.438 -0.410 1.00 34.26 456 TRP A C 1
ATOM 3480 O O . TRP A 1 456 ? 38.820 91.296 0.195 1.00 33.04 456 TRP A O 1
ATOM 3491 N N . GLU A 1 457 ? 38.713 89.416 -1.072 1.00 33.27 457 GLU A N 1
ATOM 3492 C CA . GLU A 1 457 ? 40.155 89.244 -1.109 1.00 34.87 457 GLU A CA 1
ATOM 3493 C C . GLU A 1 457 ? 40.811 90.439 -1.801 1.00 35.73 457 GLU A C 1
ATOM 3494 O O . GLU A 1 457 ? 41.919 90.785 -1.484 1.00 32.85 457 GLU A O 1
ATOM 3500 N N . ALA A 1 458 ? 40.127 91.048 -2.761 1.00 35.77 458 ALA A N 1
ATOM 3501 C CA . ALA A 1 458 ? 40.693 92.214 -3.477 1.00 36.27 458 ALA A CA 1
ATOM 3502 C C . ALA A 1 458 ? 40.413 93.527 -2.723 1.00 36.23 458 ALA A C 1
ATOM 3503 O O . ALA A 1 458 ? 40.898 94.558 -3.147 1.00 36.69 458 ALA A O 1
ATOM 3505 N N . GLN A 1 459 ? 39.642 93.517 -1.641 1.00 35.77 459 GLN A N 1
ATOM 3506 C CA . GLN A 1 459 ? 39.380 94.756 -0.917 1.00 38.28 459 GLN A CA 1
ATOM 3507 C C . GLN A 1 459 ? 40.607 95.119 -0.055 1.00 39.71 459 GLN A C 1
ATOM 3508 O O . GLN A 1 459 ? 41.111 94.260 0.676 1.00 40.39 459 GLN A O 1
ATOM 3514 N N . ARG A 1 460 ? 41.062 96.369 -0.114 1.00 40.42 460 ARG A N 1
ATOM 3515 C CA . ARG A 1 460 ? 42.204 96.796 0.729 1.00 43.91 460 ARG A CA 1
ATOM 3516 C C . ARG A 1 460 ? 41.754 96.920 2.170 1.00 44.13 460 ARG A C 1
ATOM 3517 O O . ARG A 1 460 ? 40.696 97.496 2.450 1.00 42.92 460 ARG A O 1
ATOM 3525 N N . ASP A 1 461 ? 42.515 96.310 3.078 1.00 41.98 461 ASP A N 1
ATOM 3526 C CA . ASP A 1 461 ? 42.212 96.382 4.493 1.00 44.03 461 ASP A CA 1
ATOM 3527 C C . ASP A 1 461 ? 42.660 97.755 4.930 1.00 46.19 461 ASP A C 1
ATOM 3528 O O . ASP A 1 461 ? 43.864 98.081 4.891 1.00 44.85 461 ASP A O 1
ATOM 3533 N N . GLU A 1 462 ? 41.700 98.577 5.305 1.00 47.26 462 GLU A N 1
ATOM 3534 C CA . GLU A 1 462 ? 42.001 99.981 5.625 1.00 51.52 462 GLU A CA 1
ATOM 3535 C C . GLU A 1 462 ? 42.654 100.154 6.992 1.00 51.68 462 GLU A C 1
ATOM 3536 O O . GLU A 1 462 ? 43.261 101.182 7.224 1.00 53.26 462 GLU A O 1
ATOM 3542 N N . SER A 1 463 ? 42.556 99.144 7.859 1.00 50.47 463 SER A N 1
ATOM 3543 C CA . SER A 1 463 ? 43.275 99.158 9.111 1.00 52.04 463 SER A CA 1
ATOM 3544 C C . SER A 1 463 ? 44.808 99.062 8.927 1.00 54.04 463 SER A C 1
ATOM 3545 O O . SER A 1 463 ? 45.527 99.172 9.903 1.00 52.98 463 SER A O 1
ATOM 3548 N N . ASN A 1 464 ? 45.302 98.872 7.694 1.00 54.24 464 ASN A N 1
ATOM 3549 C CA . ASN A 1 464 ? 46.723 98.801 7.401 1.00 52.90 464 ASN A CA 1
ATOM 3550 C C . ASN A 1 464 ? 47.528 97.996 8.404 1.00 52.16 464 ASN A C 1
ATOM 3551 O O . ASN A 1 464 ? 48.481 98.491 8.969 1.00 51.45 464 ASN A O 1
ATOM 3556 N N . PRO A 1 465 ? 47.151 96.734 8.623 1.00 51.70 465 PRO A N 1
ATOM 3557 C CA . PRO A 1 465 ? 47.810 95.950 9.658 1.00 51.83 465 PRO A CA 1
ATOM 3558 C C . PRO A 1 465 ? 49.283 95.627 9.390 1.00 52.79 465 PRO A C 1
ATOM 3559 O O . PRO A 1 465 ? 49.931 95.169 10.295 1.00 52.21 465 PRO A O 1
ATOM 3563 N N . ARG A 1 466 ? 49.803 95.850 8.181 1.00 51.82 466 ARG A N 1
ATOM 3564 C CA . ARG A 1 466 ? 51.246 95.704 7.916 1.00 53.47 466 ARG A CA 1
ATOM 3565 C C . ARG A 1 466 ? 51.867 97.078 7.589 1.00 53.48 466 ARG A C 1
ATOM 3566 O O . ARG A 1 466 ? 52.932 97.173 6.972 1.00 51.42 466 ARG A O 1
ATOM 3574 N N . GLY A 1 467 ? 51.187 98.149 8.039 1.00 53.12 467 GLY A N 1
ATOM 3575 C CA . GLY A 1 467 ? 51.656 99.510 7.841 1.00 53.73 467 GLY A CA 1
ATOM 3576 C C . GLY A 1 467 ? 51.338 100.027 6.454 1.00 55.25 467 GLY A C 1
ATOM 3577 O O . GLY A 1 467 ? 50.850 99.288 5.628 1.00 52.94 467 GLY A O 1
ATOM 3578 N N . PRO A 1 468 ? 51.682 101.293 6.174 1.00 60.74 468 PRO A N 1
ATOM 3579 C CA . PRO A 1 468 ? 51.256 101.969 4.932 1.00 61.29 468 PRO A CA 1
ATOM 3580 C C . PRO A 1 468 ? 51.934 101.539 3.656 1.00 61.63 468 PRO A C 1
ATOM 3581 O O . PRO A 1 468 ? 51.462 101.876 2.568 1.00 61.66 468 PRO A O 1
ATOM 3585 N N . PHE A 1 469 ? 53.070 100.864 3.759 1.00 57.49 469 PHE A N 1
ATOM 3586 C CA . PHE A 1 469 ? 53.807 100.541 2.576 1.00 54.91 469 PHE A CA 1
ATOM 3587 C C . PHE A 1 469 ? 53.576 99.110 2.085 1.00 52.79 469 PHE A C 1
ATOM 3588 O O . PHE A 1 469 ? 54.165 98.712 1.066 1.00 48.64 469 PHE A O 1
ATOM 3596 N N . GLU A 1 470 ? 52.731 98.363 2.804 1.00 51.31 470 GLU A N 1
ATOM 3597 C CA . GLU A 1 470 ? 52.419 96.971 2.497 1.00 53.25 470 GLU A CA 1
ATOM 3598 C C . GLU A 1 470 ? 50.902 96.764 2.586 1.00 49.85 470 GLU A C 1
ATOM 3599 O O . GLU A 1 470 ? 50.383 96.172 3.527 1.00 47.91 470 GLU A O 1
ATOM 3605 N N . PRO A 1 471 ? 50.185 97.252 1.590 1.00 48.96 471 PRO A N 1
ATOM 3606 C CA . PRO A 1 471 ? 48.730 97.055 1.618 1.00 49.80 471 PRO A CA 1
ATOM 3607 C C . PRO A 1 471 ? 48.349 95.552 1.527 1.00 48.56 471 PRO A C 1
ATOM 3608 O O . PRO A 1 471 ? 48.988 94.798 0.793 1.00 46.05 471 PRO A O 1
ATOM 3612 N N . VAL A 1 472 ? 47.384 95.116 2.333 1.00 47.11 472 VAL A N 1
ATOM 3613 C CA . VAL A 1 472 ? 46.861 93.746 2.259 1.00 45.08 472 VAL A CA 1
ATOM 3614 C C . VAL A 1 472 ? 45.358 93.805 2.014 1.00 44.51 472 VAL A C 1
ATOM 3615 O O . VAL A 1 472 ? 44.727 94.872 2.158 1.00 41.27 472 VAL A O 1
ATOM 3619 N N . GLY A 1 473 ? 44.803 92.648 1.678 1.00 41.17 473 GLY A N 1
ATOM 3620 C CA . GLY A 1 473 ? 43.418 92.498 1.315 1.00 41.21 473 GLY A CA 1
ATOM 3621 C C . GLY A 1 473 ? 42.648 91.773 2.379 1.00 40.07 473 GLY A C 1
ATOM 3622 O O . GLY A 1 473 ? 43.116 91.657 3.473 1.00 41.03 473 GLY A O 1
ATOM 3623 N N . ALA A 1 474 ? 41.431 91.344 2.065 1.00 38.16 474 ALA A N 1
ATOM 3624 C CA . ALA A 1 474 ? 40.676 90.488 2.935 1.00 39.41 474 ALA A CA 1
ATOM 3625 C C . ALA A 1 474 ? 40.444 91.080 4.350 1.00 40.43 474 ALA A C 1
ATOM 3626 O O . ALA A 1 474 ? 40.745 90.438 5.361 1.00 40.09 474 ALA A O 1
ATOM 3628 N N . PRO A 1 475 ? 39.899 92.299 4.426 1.00 39.74 475 PRO A N 1
ATOM 3629 C CA . PRO A 1 475 ? 39.732 92.928 5.733 1.00 41.26 475 PRO A CA 1
ATOM 3630 C C . PRO A 1 475 ? 38.856 92.098 6.662 1.00 42.20 475 PRO A C 1
ATOM 3631 O O . PRO A 1 475 ? 37.760 91.674 6.260 1.00 43.11 475 PRO A O 1
ATOM 3635 N N . PRO A 1 476 ? 39.354 91.815 7.874 1.00 42.66 476 PRO A N 1
ATOM 3636 C CA . PRO A 1 476 ? 38.488 91.109 8.797 1.00 42.44 476 PRO A CA 1
ATOM 3637 C C . PRO A 1 476 ? 37.365 91.948 9.344 1.00 41.82 476 PRO A C 1
ATOM 3638 O O . PRO A 1 476 ? 36.372 91.390 9.705 1.00 42.00 476 PRO A O 1
ATOM 3642 N N . ALA A 1 477 ? 37.479 93.281 9.330 1.00 42.11 477 ALA A N 1
ATOM 3643 C CA . ALA A 1 477 ? 36.366 94.157 9.652 1.00 43.81 477 ALA A CA 1
ATOM 3644 C C . ALA A 1 477 ? 36.119 95.147 8.517 1.00 41.84 477 ALA A C 1
ATOM 3645 O O . ALA A 1 477 ? 36.530 96.303 8.585 1.00 41.00 477 ALA A O 1
ATOM 3647 N N . PRO A 1 478 ? 35.391 94.712 7.470 1.00 39.90 478 PRO A N 1
ATOM 3648 C CA . PRO A 1 478 ? 35.223 95.605 6.331 1.00 38.57 478 PRO A CA 1
ATOM 3649 C C . PRO A 1 478 ? 34.511 96.884 6.736 1.00 39.47 478 PRO A C 1
ATOM 3650 O O . PRO A 1 478 ? 33.729 96.866 7.713 1.00 38.63 478 PRO A O 1
ATOM 3654 N N . THR A 1 479 ? 34.727 97.950 5.961 1.00 39.65 479 THR A N 1
ATOM 3655 C CA . THR A 1 479 ? 33.986 99.190 6.162 1.00 41.92 479 THR A CA 1
ATOM 3656 C C . THR A 1 479 ? 32.560 98.993 5.669 1.00 43.16 479 THR A C 1
ATOM 3657 O O . THR A 1 479 ? 32.245 98.006 4.979 1.00 40.22 479 THR A O 1
ATOM 3661 N N . GLU A 1 480 ? 31.687 99.936 6.007 1.00 43.08 480 GLU A N 1
ATOM 3662 C CA . GLU A 1 480 ? 30.338 99.905 5.485 1.00 43.60 480 GLU A CA 1
ATOM 3663 C C . GLU A 1 480 ? 30.347 99.833 3.962 1.00 39.79 480 GLU A C 1
ATOM 3664 O O . GLU A 1 480 ? 29.646 98.998 3.393 1.00 41.31 480 GLU A O 1
ATOM 3670 N N . ALA A 1 481 ? 31.102 100.697 3.306 1.00 39.05 481 ALA A N 1
ATOM 3671 C CA . ALA A 1 481 ? 31.179 100.666 1.838 1.00 41.28 481 ALA A CA 1
ATOM 3672 C C . ALA A 1 481 ? 31.662 99.298 1.307 1.00 39.36 481 ALA A C 1
ATOM 3673 O O . ALA A 1 481 ? 31.189 98.835 0.287 1.00 40.41 481 ALA A O 1
ATOM 3675 N N . GLN A 1 482 ? 32.592 98.670 2.008 1.00 39.46 482 GLN A N 1
ATOM 3676 C CA . GLN A 1 482 ? 33.101 97.327 1.624 1.00 38.43 482 GLN A CA 1
ATOM 3677 C C . GLN A 1 482 ? 32.041 96.242 1.742 1.00 37.25 482 GLN A C 1
ATOM 3678 O O . GLN A 1 482 ? 31.857 95.432 0.833 1.00 35.78 482 GLN A O 1
ATOM 3684 N N . PHE A 1 483 ? 31.282 96.303 2.821 1.00 36.41 483 PHE A N 1
ATOM 3685 C CA . PHE A 1 483 ? 30.134 95.452 2.976 1.00 36.82 483 PHE A CA 1
ATOM 3686 C C . PHE A 1 483 ? 29.057 95.650 1.889 1.00 36.33 483 PHE A C 1
ATOM 3687 O O . PHE A 1 483 ? 28.469 94.655 1.437 1.00 34.02 483 PHE A O 1
ATOM 3695 N N . ALA A 1 484 ? 28.834 96.885 1.452 1.00 35.88 484 ALA A N 1
ATOM 3696 C CA . ALA A 1 484 ? 27.865 97.171 0.395 1.00 35.62 484 ALA A CA 1
ATOM 3697 C C . ALA A 1 484 ? 28.385 96.536 -0.911 1.00 36.38 484 ALA A C 1
ATOM 3698 O O . ALA A 1 484 ? 27.617 95.973 -1.679 1.00 35.44 484 ALA A O 1
ATOM 3700 N N . GLU A 1 485 ? 29.687 96.599 -1.134 1.00 34.79 485 GLU A N 1
ATOM 3701 C CA . GLU A 1 485 ? 30.297 95.948 -2.286 1.00 35.66 485 GLU A CA 1
ATOM 3702 C C . GLU A 1 485 ? 30.146 94.416 -2.208 1.00 33.58 485 GLU A C 1
ATOM 3703 O O . GLU A 1 485 ? 29.809 93.791 -3.190 1.00 32.63 485 GLU A O 1
ATOM 3709 N N . LEU A 1 486 ? 30.327 93.818 -1.037 1.00 33.17 486 LEU A N 1
ATOM 3710 C CA . LEU A 1 486 ? 30.157 92.376 -0.876 1.00 33.38 486 LEU A CA 1
ATOM 3711 C C . LEU A 1 486 ? 28.730 91.944 -1.053 1.00 32.46 486 LEU A C 1
ATOM 3712 O O . LEU A 1 486 ? 28.461 90.906 -1.682 1.00 30.15 486 LEU A O 1
ATOM 3717 N N . ARG A 1 487 ? 27.796 92.717 -0.515 1.00 33.20 487 ARG A N 1
ATOM 3718 C CA . ARG A 1 487 ? 26.389 92.383 -0.643 1.00 33.78 487 ARG A CA 1
ATOM 3719 C C . ARG A 1 487 ? 25.853 92.553 -2.096 1.00 34.57 487 ARG A C 1
ATOM 3720 O O . ARG A 1 487 ? 24.842 91.913 -2.456 1.00 34.70 487 ARG A O 1
ATOM 3728 N N . ARG A 1 488 ? 26.460 93.418 -2.905 1.00 33.75 488 ARG A N 1
ATOM 3729 C CA . ARG A 1 488 ? 26.147 93.443 -4.354 1.00 36.45 488 ARG A CA 1
ATOM 3730 C C . ARG A 1 488 ? 26.640 92.144 -5.015 1.00 33.43 488 ARG A C 1
ATOM 3731 O O . ARG A 1 488 ? 25.902 91.499 -5.778 1.00 30.92 488 ARG A O 1
ATOM 3739 N N . ALA A 1 489 ? 27.865 91.752 -4.675 1.00 31.36 489 ALA A N 1
ATOM 3740 C CA . ALA A 1 489 ? 28.485 90.577 -5.243 1.00 31.59 489 ALA A CA 1
ATOM 3741 C C . ALA A 1 489 ? 27.873 89.283 -4.771 1.00 32.00 489 ALA A C 1
ATOM 3742 O O . ALA A 1 489 ? 27.987 88.285 -5.501 1.00 31.15 489 ALA A O 1
ATOM 3744 N N . GLN A 1 490 ? 27.192 89.272 -3.620 1.00 30.58 490 GLN A N 1
ATOM 3745 C CA . GLN A 1 490 ? 26.739 88.017 -3.046 1.00 31.04 490 GLN A CA 1
ATOM 3746 C C . GLN A 1 490 ? 25.494 87.470 -3.716 1.00 31.58 490 GLN A C 1
ATOM 3747 O O . GLN A 1 490 ? 25.190 86.292 -3.536 1.00 31.86 490 GLN A O 1
ATOM 3753 N N . GLU A 1 491 ? 24.783 88.318 -4.464 1.00 32.31 491 GLU A N 1
ATOM 3754 C CA . GLU A 1 491 ? 23.510 87.931 -5.063 1.00 33.22 491 GLU A CA 1
ATOM 3755 C C . GLU A 1 491 ? 23.701 87.210 -6.395 1.00 31.56 491 GLU A C 1
ATOM 3756 O O . GLU A 1 491 ? 24.529 87.628 -7.208 1.00 30.93 491 GLU A O 1
ATOM 3762 N N . PRO A 1 492 ? 22.919 86.145 -6.634 1.00 31.87 492 PRO A N 1
ATOM 3763 C CA . PRO A 1 492 ? 23.002 85.438 -7.940 1.00 32.32 492 PRO A CA 1
ATOM 3764 C C . PRO A 1 492 ? 22.928 86.470 -9.060 1.00 31.90 492 PRO A C 1
ATOM 3765 O O . PRO A 1 492 ? 21.974 87.257 -9.149 1.00 31.94 492 PRO A O 1
ATOM 3769 N N . ALA A 1 493 ? 23.965 86.486 -9.859 1.00 30.68 493 ALA A N 1
ATOM 3770 C CA . ALA A 1 493 ? 24.221 87.551 -10.788 1.00 31.30 493 ALA A CA 1
ATOM 3771 C C . ALA A 1 493 ? 23.800 87.210 -12.215 1.00 30.59 493 ALA A C 1
ATOM 3772 O O . ALA A 1 493 ? 24.061 86.111 -12.721 1.00 27.69 493 ALA A O 1
ATOM 3774 N N . LEU A 1 494 ? 23.218 88.196 -12.883 1.00 30.45 494 LEU A N 1
ATOM 3775 C CA . LEU A 1 494 ? 23.009 88.115 -14.323 1.00 31.05 494 LEU A CA 1
ATOM 3776 C C . LEU A 1 494 ? 24.335 88.189 -15.106 1.00 31.10 494 LEU A C 1
ATOM 3777 O O . LEU A 1 494 ? 25.095 89.148 -15.006 1.00 32.09 494 LEU A O 1
ATOM 3782 N N . LEU A 1 495 ? 24.555 87.191 -15.934 1.00 30.38 495 LEU A N 1
ATOM 3783 C CA . LEU A 1 495 ? 25.726 87.074 -16.759 1.00 32.23 495 LEU A CA 1
ATOM 3784 C C . LEU A 1 495 ? 25.690 88.161 -17.840 1.00 33.10 495 LEU A C 1
ATOM 3785 O O . LEU A 1 495 ? 26.723 88.743 -18.181 1.00 31.94 495 LEU A O 1
ATOM 3790 N N . HIS A 1 496 ? 24.500 88.388 -18.383 1.00 32.40 496 HIS A N 1
ATOM 3791 C CA . HIS A 1 496 ? 24.230 89.500 -19.305 1.00 33.66 496 HIS A CA 1
ATOM 3792 C C . HIS A 1 496 ? 22.838 90.042 -18.978 1.00 34.69 496 HIS A C 1
ATOM 3793 O O . HIS A 1 496 ? 22.036 89.356 -18.306 1.00 32.39 496 HIS A O 1
ATOM 3800 N N . PRO A 1 497 ? 22.543 91.244 -19.474 1.00 36.93 497 PRO A N 1
ATOM 3801 C CA . PRO A 1 497 ? 21.198 91.772 -19.297 1.00 36.68 497 PRO A CA 1
ATOM 3802 C C . PRO A 1 497 ? 20.172 90.867 -19.957 1.00 35.15 497 PRO A C 1
ATOM 3803 O O . PRO A 1 497 ? 20.460 90.190 -20.931 1.00 33.70 497 PRO A O 1
ATOM 3807 N N . ILE A 1 498 ? 19.026 90.757 -19.320 1.00 35.18 498 ILE A N 1
ATOM 3808 C CA . ILE A 1 498 ? 17.965 89.886 -19.822 1.00 36.37 498 ILE A CA 1
ATOM 3809 C C . ILE A 1 498 ? 17.661 90.311 -21.271 1.00 36.62 498 ILE A C 1
ATOM 3810 O O . ILE A 1 498 ? 17.579 91.490 -21.577 1.00 35.06 498 ILE A O 1
ATOM 3815 N N . SER A 1 499 ? 17.532 89.356 -22.159 1.00 36.87 499 SER A N 1
ATOM 3816 C CA . SER A 1 499 ? 17.073 89.697 -23.481 1.00 39.88 499 SER A CA 1
ATOM 3817 C C . SER A 1 499 ? 15.670 89.150 -23.802 1.00 37.76 499 SER A C 1
ATOM 3818 O O . SER A 1 499 ? 15.289 88.064 -23.366 1.00 37.95 499 SER A O 1
ATOM 3821 N N . VAL A 1 500 ? 14.899 89.938 -24.524 1.00 34.12 500 VAL A N 1
ATOM 3822 C CA . VAL A 1 500 ? 13.579 89.530 -24.938 1.00 34.35 500 VAL A CA 1
ATOM 3823 C C . VAL A 1 500 ? 13.621 89.207 -26.429 1.00 33.88 500 VAL A C 1
ATOM 3824 O O . VAL A 1 500 ? 14.126 89.979 -27.249 1.00 32.83 500 VAL A O 1
ATOM 3828 N N . VAL A 1 501 ? 13.115 88.050 -26.789 1.00 35.89 501 VAL A N 1
ATOM 3829 C CA . VAL A 1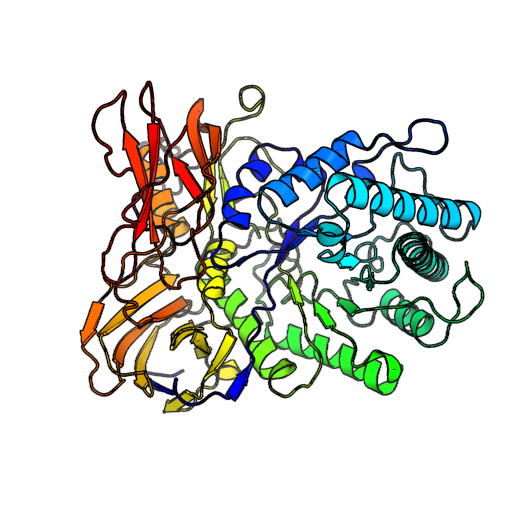 501 ? 13.232 87.563 -28.171 1.00 38.13 501 VAL A CA 1
ATOM 3830 C C . VAL A 1 501 ? 11.795 87.290 -28.681 1.00 41.36 501 VAL A C 1
ATOM 3831 O O . VAL A 1 501 ? 10.971 86.646 -28.004 1.00 36.46 501 VAL A O 1
ATOM 3835 N N . ALA A 1 502 ? 11.502 87.793 -29.862 1.00 47.08 502 ALA A N 1
ATOM 3836 C CA . ALA A 1 502 ? 10.213 87.531 -30.520 1.00 59.62 502 ALA A CA 1
ATOM 3837 C C . ALA A 1 502 ? 10.337 86.217 -31.266 1.00 67.44 502 ALA A C 1
ATOM 3838 O O . ALA A 1 502 ? 10.630 86.235 -32.454 1.00 72.49 502 ALA A O 1
ATOM 3840 N N . CYS A 1 503 ? 10.116 85.087 -30.582 1.00 80.22 503 CYS A N 1
ATOM 3841 C CA . CYS A 1 503 ? 10.359 83.732 -31.170 1.00 85.57 503 CYS A CA 1
ATOM 3842 C C . CYS A 1 503 ? 9.055 83.075 -31.687 1.00 81.64 503 CYS A C 1
ATOM 3843 O O . CYS A 1 503 ? 8.466 82.150 -31.073 1.00 73.34 503 CYS A O 1
ATOM 3846 N N . ASP A 1 504 ? 8.610 83.672 -32.786 1.00 76.69 504 ASP A N 1
ATOM 3847 C CA . ASP A 1 504 ? 7.742 83.096 -33.825 1.00 80.61 504 ASP A CA 1
ATOM 3848 C C . ASP A 1 504 ? 7.953 81.603 -34.218 1.00 77.30 504 ASP A C 1
ATOM 3849 O O . ASP A 1 504 ? 6.993 80.920 -34.539 1.00 76.45 504 ASP A O 1
ATOM 3854 N N . GLU A 1 505 ? 9.194 81.113 -34.206 1.00 74.58 505 GLU A N 1
ATOM 3855 C CA . GLU A 1 505 ? 9.504 79.716 -34.547 1.00 71.45 505 GLU A CA 1
ATOM 3856 C C . GLU A 1 505 ? 9.577 78.801 -33.293 1.00 63.72 505 GLU A C 1
ATOM 3857 O O . GLU A 1 505 ? 9.844 77.607 -33.393 1.00 62.74 505 GLU A O 1
ATOM 3863 N N . GLY A 1 506 ? 9.336 79.354 -32.107 1.00 56.85 506 GLY A N 1
ATOM 3864 C CA . GLY A 1 506 ? 9.541 78.624 -30.872 1.00 55.57 506 GLY A CA 1
ATOM 3865 C C . GLY A 1 506 ? 10.980 78.171 -30.564 1.00 50.38 506 GLY A C 1
ATOM 3866 O O . GLY A 1 506 ? 11.165 77.179 -29.880 1.00 48.90 506 GLY A O 1
ATOM 3867 N N . ARG A 1 507 ? 11.978 78.880 -31.074 1.00 51.86 507 ARG A N 1
ATOM 3868 C CA . ARG A 1 507 ? 13.414 78.577 -30.842 1.00 54.65 507 ARG A CA 1
ATOM 3869 C C . ARG A 1 507 ? 14.096 79.772 -30.235 1.00 50.88 507 ARG A C 1
ATOM 3870 O O . ARG A 1 507 ? 13.796 80.896 -30.593 1.00 50.00 507 ARG A O 1
ATOM 3878 N N . ILE A 1 508 ? 15.033 79.541 -29.336 1.00 45.46 508 ILE A N 1
ATOM 3879 C CA . ILE A 1 508 ? 15.993 80.598 -28.979 1.00 42.98 508 ILE A CA 1
ATOM 3880 C C . ILE A 1 508 ? 17.380 79.974 -29.007 1.00 40.59 508 ILE A C 1
ATOM 3881 O O . ILE A 1 508 ? 17.527 78.767 -29.010 1.00 39.53 508 ILE A O 1
ATOM 3886 N N . SER A 1 509 ? 18.394 80.805 -29.046 1.00 39.26 509 SER A N 1
ATOM 3887 C CA . SER A 1 509 ? 19.739 80.324 -28.916 1.00 39.53 509 SER A CA 1
ATOM 3888 C C . SER A 1 509 ? 20.627 81.396 -28.327 1.00 37.52 509 SER A C 1
ATOM 3889 O O . SER A 1 509 ? 20.336 82.590 -28.471 1.00 36.20 509 SER A O 1
ATOM 3892 N N . VAL A 1 510 ? 21.722 80.934 -27.722 1.00 36.59 510 VAL A N 1
ATOM 3893 C CA . VAL A 1 510 ? 22.698 81.768 -27.072 1.00 35.90 510 VAL A CA 1
ATOM 3894 C C . VAL A 1 510 ? 24.070 81.086 -26.981 1.00 34.28 510 VAL A C 1
ATOM 3895 O O . VAL A 1 510 ? 24.166 79.857 -26.885 1.00 32.83 510 VAL A O 1
ATOM 3899 N N . ASP A 1 511 ? 25.120 81.892 -27.064 1.00 33.84 511 ASP A N 1
ATOM 3900 C CA . ASP A 1 511 ? 26.485 81.418 -26.857 1.00 35.29 511 ASP A CA 1
ATOM 3901 C C . ASP A 1 511 ? 26.833 81.630 -25.403 1.00 35.66 511 ASP A C 1
ATOM 3902 O O . ASP A 1 511 ? 26.531 82.675 -24.844 1.00 35.42 511 ASP A O 1
ATOM 3907 N N . LEU A 1 512 ? 27.453 80.627 -24.794 1.00 34.41 512 LEU A N 1
ATOM 3908 C CA . LEU A 1 512 ? 27.914 80.750 -23.438 1.00 34.22 512 LEU A CA 1
ATOM 3909 C C . LEU A 1 512 ? 29.382 80.385 -23.380 1.00 32.70 512 LEU A C 1
ATOM 3910 O O . LEU A 1 512 ? 29.818 79.401 -23.940 1.00 31.91 512 LEU A O 1
ATOM 3915 N N . ASP A 1 513 ? 30.120 81.198 -22.661 1.00 33.82 513 ASP A N 1
ATOM 3916 C CA . ASP A 1 513 ? 31.483 80.898 -22.233 1.00 33.59 513 ASP A CA 1
ATOM 3917 C C . ASP A 1 513 ? 31.345 80.264 -20.866 1.00 32.78 513 ASP A C 1
ATOM 3918 O O . ASP A 1 513 ? 30.742 80.859 -19.960 1.00 35.65 513 ASP A O 1
ATOM 3923 N N . VAL A 1 514 ? 31.861 79.053 -20.705 1.00 32.07 514 VAL A N 1
ATOM 3924 C CA . VAL A 1 514 ? 31.538 78.227 -19.554 1.00 32.71 514 VAL A CA 1
ATOM 3925 C C . VAL A 1 514 ? 32.833 77.885 -18.788 1.00 32.34 514 VAL A C 1
ATOM 3926 O O . VAL A 1 514 ? 33.470 76.917 -19.091 1.00 29.93 514 VAL A O 1
ATOM 3930 N N . PRO A 1 515 ? 33.189 78.689 -17.772 1.00 31.65 515 PRO A N 1
ATOM 3931 C CA . PRO A 1 515 ? 34.385 78.355 -16.991 1.00 31.87 515 PRO A CA 1
ATOM 3932 C C . PRO A 1 515 ? 34.260 77.091 -16.175 1.00 30.61 515 PRO A C 1
ATOM 3933 O O . PRO A 1 515 ? 33.164 76.686 -15.830 1.00 29.38 515 PRO A O 1
ATOM 3937 N N . LEU A 1 516 ? 35.408 76.476 -15.919 1.00 30.20 516 LEU A N 1
ATOM 3938 C CA . LEU A 1 516 ? 35.554 75.393 -14.970 1.00 31.05 516 LEU A CA 1
ATOM 3939 C C . LEU A 1 516 ? 36.217 75.987 -13.718 1.00 30.76 516 LEU A C 1
ATOM 3940 O O . LEU A 1 516 ? 37.355 76.469 -13.801 1.00 32.88 516 LEU A O 1
ATOM 3945 N N . PRO A 1 517 ? 35.570 75.958 -12.552 1.00 30.24 517 PRO A N 1
ATOM 3946 C CA . PRO A 1 517 ? 34.179 75.572 -12.331 1.00 28.95 517 PRO A CA 1
ATOM 3947 C C . PRO A 1 517 ? 33.177 76.704 -12.519 1.00 28.34 517 PRO A C 1
ATOM 3948 O O . PRO A 1 517 ? 33.526 77.877 -12.392 1.00 28.86 517 PRO A O 1
ATOM 3952 N N . SER A 1 518 ? 31.930 76.331 -12.810 1.00 27.98 518 SER A N 1
ATOM 3953 C CA . SER A 1 518 ? 30.845 77.296 -12.866 1.00 27.90 518 SER A CA 1
ATOM 3954 C C . SER A 1 518 ? 29.513 76.616 -12.856 1.00 28.29 518 SER A C 1
ATOM 3955 O O . SER A 1 518 ? 29.398 75.416 -13.142 1.00 27.35 518 SER A O 1
ATOM 3958 N N . LEU A 1 519 ? 28.512 77.387 -12.439 1.00 28.47 519 LEU A N 1
ATOM 3959 C CA . LEU A 1 519 ? 27.120 76.979 -12.533 1.00 29.41 519 LEU A CA 1
ATOM 3960 C C . LEU A 1 519 ? 26.397 78.094 -13.257 1.00 28.26 519 LEU A C 1
ATOM 3961 O O . LEU A 1 519 ? 26.496 79.245 -12.856 1.00 28.54 519 LEU A O 1
ATOM 3966 N N . THR A 1 520 ? 25.679 77.748 -14.296 1.00 27.86 520 THR A N 1
ATOM 3967 C CA . THR A 1 520 ? 24.892 78.692 -15.063 1.00 28.94 520 THR A CA 1
ATOM 3968 C C . THR A 1 520 ? 23.415 78.249 -15.005 1.00 29.33 520 THR A C 1
ATOM 3969 O O . THR A 1 520 ? 23.111 77.080 -15.215 1.00 28.32 520 THR A O 1
ATOM 3973 N N . GLN A 1 521 ? 22.503 79.189 -14.773 1.00 28.87 521 GLN A N 1
ATOM 3974 C CA . GLN A 1 521 ? 21.054 78.874 -14.876 1.00 28.58 521 GLN A CA 1
ATOM 3975 C C . GLN A 1 521 ? 20.487 79.676 -16.043 1.00 29.24 521 GLN A C 1
ATOM 3976 O O . GLN A 1 521 ? 20.676 80.894 -16.117 1.00 29.55 521 GLN A O 1
ATOM 3982 N N . VAL A 1 522 ? 19.880 78.976 -17.003 1.00 29.68 522 VAL A N 1
ATOM 3983 C CA . VAL A 1 522 ? 19.259 79.605 -18.151 1.00 29.00 522 VAL A CA 1
ATOM 3984 C C . VAL A 1 522 ? 17.721 79.470 -17.967 1.00 31.12 522 VAL A C 1
ATOM 3985 O O . VAL A 1 522 ? 17.193 78.356 -17.882 1.00 30.43 522 VAL A O 1
ATOM 3989 N N . LEU A 1 523 ? 17.030 80.598 -17.908 1.00 30.71 523 LEU A N 1
ATOM 3990 C CA . LEU A 1 523 ? 15.593 80.642 -17.806 1.00 32.00 523 LEU A CA 1
ATOM 3991 C C . LEU A 1 523 ? 15.097 81.246 -19.088 1.00 33.21 523 LEU A C 1
ATOM 3992 O O . LEU A 1 523 ? 15.591 82.311 -19.500 1.00 34.42 523 LEU A O 1
ATOM 3997 N N . VAL A 1 524 ? 14.193 80.538 -19.754 1.00 31.14 524 VAL A N 1
ATOM 3998 C CA . VAL A 1 524 ? 13.530 81.041 -20.956 1.00 32.94 524 VAL A CA 1
ATOM 3999 C C . VAL A 1 524 ? 12.025 81.022 -20.644 1.00 33.99 524 VAL A C 1
ATOM 4000 O O . VAL A 1 524 ? 11.443 79.946 -20.493 1.00 32.58 524 VAL A O 1
ATOM 4004 N N . VAL A 1 525 ? 11.427 82.201 -20.471 1.00 32.87 525 VAL A N 1
ATOM 4005 C CA . VAL A 1 525 ? 10.083 82.266 -19.923 1.00 33.91 525 VAL A CA 1
ATOM 4006 C C . VAL A 1 525 ? 9.131 82.999 -20.892 1.00 33.93 525 VAL A C 1
ATOM 4007 O O . VAL A 1 525 ? 9.538 83.950 -21.508 1.00 33.42 525 VAL A O 1
ATOM 4011 N N . PRO A 1 526 ? 7.869 82.535 -21.022 1.00 36.10 526 PRO A N 1
ATOM 4012 C CA . PRO A 1 526 ? 6.924 83.191 -21.906 1.00 36.80 526 PRO A CA 1
ATOM 4013 C C . PRO A 1 526 ? 6.382 84.474 -21.294 1.00 38.07 526 PRO A C 1
ATOM 4014 O O . PRO A 1 526 ? 6.559 84.727 -20.129 1.00 37.46 526 PRO A O 1
ATOM 4018 N N . ASP A 1 527 ? 5.768 85.299 -22.121 1.00 41.43 527 ASP A N 1
ATOM 4019 C CA . ASP A 1 527 ? 5.139 86.536 -21.701 1.00 43.76 527 ASP A CA 1
ATOM 4020 C C . ASP A 1 527 ? 3.674 86.218 -21.292 1.00 43.85 527 ASP A C 1
ATOM 4021 O O . ASP A 1 527 ? 2.881 85.836 -22.126 1.00 44.37 527 ASP A O 1
ATOM 4026 N N . VAL A 1 528 ? 3.328 86.320 -20.013 1.00 44.76 528 VAL A N 1
ATOM 4027 C CA . VAL A 1 528 ? 1.942 86.026 -19.627 1.00 46.33 528 VAL A CA 1
ATOM 4028 C C . VAL A 1 528 ? 1.009 87.238 -19.899 1.00 46.63 528 VAL A C 1
ATOM 4029 O O . VAL A 1 528 ? -0.129 87.150 -19.634 1.00 47.15 528 VAL A O 1
ATOM 4033 N N . GLY A 1 529 ? 1.523 88.371 -20.343 1.00 46.33 529 GLY A N 1
ATOM 4034 C CA . GLY A 1 529 ? 0.684 89.456 -20.750 1.00 48.93 529 GLY A CA 1
ATOM 4035 C C . GLY A 1 529 ? 0.383 90.520 -19.714 1.00 50.62 529 GLY A C 1
ATOM 4036 O O . GLY A 1 529 ? -0.137 91.559 -20.084 1.00 51.38 529 GLY A O 1
ATOM 4037 N N . VAL A 1 530 ? 0.703 90.285 -18.435 1.00 47.33 530 VAL A N 1
ATOM 4038 C CA . VAL A 1 530 ? 0.381 91.229 -17.346 1.00 46.30 530 VAL A CA 1
ATOM 4039 C C . VAL A 1 530 ? 1.590 91.352 -16.410 1.00 46.17 530 VAL A C 1
ATOM 4040 O O . VAL A 1 530 ? 2.455 90.486 -16.431 1.00 40.56 530 VAL A O 1
ATOM 4044 N N . PRO A 1 531 ? 1.630 92.390 -15.570 1.00 45.96 531 PRO A N 1
ATOM 4045 C CA . PRO A 1 531 ? 2.705 92.473 -14.610 1.00 45.99 531 PRO A CA 1
ATOM 4046 C C . PRO A 1 531 ? 2.631 91.347 -13.595 1.00 43.93 531 PRO A C 1
ATOM 4047 O O . PRO A 1 531 ? 1.613 90.711 -13.454 1.00 41.73 531 PRO A O 1
ATOM 4051 N N . PRO A 1 532 ? 3.746 91.043 -12.947 1.00 42.43 532 PRO A N 1
ATOM 4052 C CA . PRO A 1 532 ? 3.763 89.994 -11.943 1.00 41.14 532 PRO A CA 1
ATOM 4053 C C . PRO A 1 532 ? 2.984 90.407 -10.675 1.00 40.65 532 PRO A C 1
ATOM 4054 O O . PRO A 1 532 ? 2.814 91.606 -10.404 1.00 38.40 532 PRO A O 1
ATOM 4058 N N . ALA A 1 533 ? 2.565 89.414 -9.915 1.00 40.22 533 ALA A N 1
ATOM 4059 C CA . ALA A 1 533 ? 1.901 89.629 -8.667 1.00 42.52 533 ALA A CA 1
ATOM 4060 C C . ALA A 1 533 ? 2.838 90.299 -7.644 1.00 43.94 533 ALA A C 1
ATOM 4061 O O . ALA A 1 533 ? 4.050 90.047 -7.568 1.00 41.73 533 ALA A O 1
ATOM 4063 N N . ALA A 1 534 ? 2.252 91.190 -6.871 1.00 42.51 534 ALA A N 1
ATOM 4064 C CA . ALA A 1 534 ? 2.975 91.890 -5.844 1.00 41.98 534 ALA A CA 1
ATOM 4065 C C . ALA A 1 534 ? 3.448 90.927 -4.749 1.00 38.06 534 ALA A C 1
ATOM 4066 O O . ALA A 1 534 ? 2.840 89.882 -4.516 1.00 36.70 534 ALA A O 1
ATOM 4068 N N . PRO A 1 535 ? 4.589 91.226 -4.133 1.00 35.97 535 PRO A N 1
ATOM 4069 C CA . PRO A 1 535 ? 5.001 90.387 -2.998 1.00 36.95 535 PRO A CA 1
ATOM 4070 C C . PRO A 1 535 ? 4.066 90.565 -1.791 1.00 36.16 535 PRO A C 1
ATOM 4071 O O . PRO A 1 535 ? 3.343 91.535 -1.742 1.00 35.33 535 PRO A O 1
ATOM 4075 N N . THR A 1 536 ? 4.168 89.692 -0.803 1.00 36.16 536 THR A N 1
ATOM 40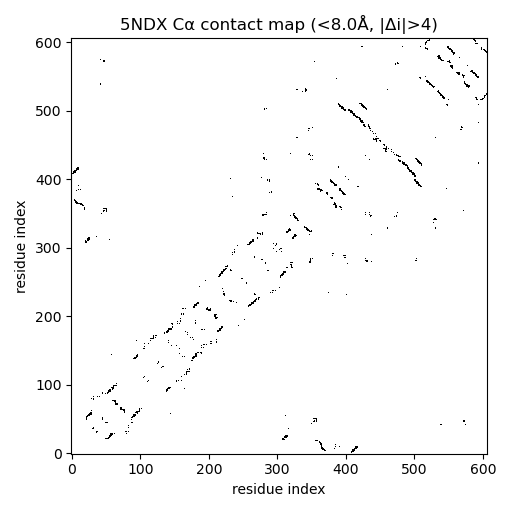76 C CA . THR A 1 536 ? 3.324 89.727 0.374 1.00 37.64 536 THR A CA 1
ATOM 4077 C C . THR A 1 536 ? 4.077 89.473 1.655 1.00 37.52 536 THR A C 1
ATOM 4078 O O . THR A 1 536 ? 5.173 88.891 1.639 1.00 36.56 536 THR A O 1
ATOM 4082 N N . GLY A 1 537 ? 3.477 89.867 2.774 1.00 36.72 537 GLY A N 1
ATOM 4083 C CA . GLY A 1 537 ? 3.973 89.407 4.092 1.00 38.03 537 GLY A CA 1
ATOM 4084 C C . GLY A 1 537 ? 5.343 89.992 4.472 1.00 37.34 537 GLY A C 1
ATOM 4085 O O . GLY A 1 537 ? 6.181 89.290 4.993 1.00 39.47 537 GLY A O 1
ATOM 4086 N N . LEU A 1 538 ? 5.563 91.277 4.217 1.00 37.60 538 LEU A N 1
ATOM 4087 C CA . LEU A 1 538 ? 6.851 91.882 4.492 1.00 41.64 538 LEU A CA 1
ATOM 4088 C C . LEU A 1 538 ? 7.074 92.023 5.975 1.00 44.17 538 LEU A C 1
ATOM 4089 O O . LEU A 1 538 ? 6.288 92.698 6.598 1.00 46.83 538 LEU A O 1
ATOM 4094 N N . VAL A 1 539 ? 8.152 91.428 6.509 1.00 42.92 539 VAL A N 1
ATOM 4095 C CA . VAL A 1 539 ? 8.605 91.531 7.921 1.00 42.37 539 VAL A CA 1
ATOM 4096 C C . VAL A 1 539 ? 9.962 92.284 7.937 1.00 44.02 539 VAL A C 1
ATOM 4097 O O . VAL A 1 539 ? 10.840 92.008 7.095 1.00 40.85 539 VAL A O 1
ATOM 4101 N N . VAL A 1 540 ? 10.142 93.222 8.869 1.00 42.09 540 VAL A N 1
ATOM 4102 C CA . VAL A 1 540 ? 11.343 94.032 8.988 1.00 42.61 540 VAL A CA 1
ATOM 4103 C C . VAL A 1 540 ? 11.857 93.869 10.394 1.00 46.23 540 VAL A C 1
ATOM 4104 O O . VAL A 1 540 ? 11.094 94.005 11.341 1.00 45.45 540 VAL A O 1
ATOM 4108 N N . GLU A 1 541 ? 13.126 93.518 10.560 1.00 47.33 541 GLU A N 1
ATOM 4109 C CA . GLU A 1 541 ? 13.703 93.423 11.892 1.00 47.88 541 GLU A CA 1
ATOM 4110 C C . GLU A 1 541 ? 15.020 94.102 11.993 1.00 46.98 541 GLU A C 1
ATOM 4111 O O . GLU A 1 541 ? 15.841 94.043 11.057 1.00 43.02 541 GLU A O 1
ATOM 4117 N N . ARG A 1 542 ? 15.268 94.600 13.204 1.00 45.69 542 ARG A N 1
ATOM 4118 C CA . ARG A 1 542 ? 16.465 95.335 13.551 1.00 45.29 542 ARG A CA 1
ATOM 4119 C C . ARG A 1 542 ? 17.638 94.429 13.919 1.00 43.21 542 ARG A C 1
ATOM 4120 O O . ARG A 1 542 ? 17.509 93.507 14.691 1.00 43.29 542 ARG A O 1
ATOM 4128 N N . TYR A 1 543 ? 18.806 94.720 13.358 1.00 40.92 543 TYR A N 1
ATOM 4129 C CA . TYR A 1 543 ? 20.046 94.085 13.779 1.00 42.27 543 TYR A CA 1
ATOM 4130 C C . TYR A 1 543 ? 21.098 95.143 13.903 1.00 40.39 543 TYR A C 1
ATOM 4131 O O . TYR A 1 543 ? 20.940 96.239 13.364 1.00 40.93 543 TYR A O 1
ATOM 4140 N N . LEU A 1 544 ? 22.185 94.793 14.582 1.00 41.26 544 LEU A N 1
ATOM 4141 C CA . LEU A 1 544 ? 23.363 95.635 14.581 1.00 42.30 544 LEU A CA 1
ATOM 4142 C C . LEU A 1 544 ? 24.502 94.914 13.853 1.00 41.89 544 LEU A C 1
ATOM 4143 O O . LEU A 1 544 ? 24.861 93.770 14.205 1.00 41.31 544 LEU A O 1
ATOM 4148 N N . GLY A 1 545 ? 25.060 95.602 12.863 1.00 40.95 545 GLY A N 1
ATOM 4149 C CA . GLY A 1 545 ? 26.239 95.153 12.136 1.00 41.57 545 GLY A CA 1
ATOM 4150 C C . GLY A 1 545 ? 27.528 95.500 12.857 1.00 42.84 545 GLY A C 1
ATOM 4151 O O . GLY A 1 545 ? 27.507 96.149 13.901 1.00 42.55 545 GLY A O 1
ATOM 4152 N N . LEU A 1 546 ? 28.640 95.054 12.304 1.00 43.97 546 LEU A N 1
ATOM 4153 C CA . LEU A 1 546 ? 29.983 95.357 12.855 1.00 48.42 546 LEU A CA 1
ATOM 4154 C C . LEU A 1 546 ? 30.127 96.824 13.162 1.00 49.95 546 LEU A C 1
ATOM 4155 O O . LEU A 1 546 ? 29.734 97.647 12.354 1.00 49.13 546 LEU A O 1
ATOM 4160 N N . GLY A 1 547 ? 30.700 97.134 14.322 1.00 55.40 547 GLY A N 1
ATOM 4161 C CA . GLY A 1 547 ? 30.823 98.527 14.799 1.00 55.84 547 GLY A CA 1
ATOM 4162 C C . GLY A 1 547 ? 29.533 99.138 15.311 1.00 57.88 547 GLY A C 1
ATOM 4163 O O . GLY A 1 547 ? 29.455 100.349 15.470 1.00 62.29 547 GLY A O 1
ATOM 4164 N N . GLY A 1 548 ? 28.521 98.317 15.598 1.00 57.71 548 GLY A N 1
ATOM 4165 C CA . GLY A 1 548 ? 27.214 98.816 16.038 1.00 55.64 548 GLY A CA 1
ATOM 4166 C C . GLY A 1 548 ? 26.417 99.608 14.998 1.00 55.66 548 GLY A C 1
ATOM 4167 O O . GLY A 1 548 ? 25.570 100.422 15.364 1.00 58.08 548 GLY A O 1
ATOM 4168 N N . ARG A 1 549 ? 26.648 99.370 13.710 1.00 52.58 549 ARG A N 1
ATOM 4169 C CA . ARG A 1 549 ? 25.839 99.988 12.642 1.00 52.28 549 ARG A CA 1
ATOM 4170 C C . ARG A 1 549 ? 24.384 99.477 12.630 1.00 49.10 549 ARG A C 1
ATOM 4171 O O . ARG A 1 549 ? 24.138 98.285 12.787 1.00 46.73 549 ARG A O 1
ATOM 4179 N N . GLU A 1 550 ? 23.422 100.370 12.399 1.00 47.33 550 GLU A N 1
ATOM 4180 C CA . GLU A 1 550 ? 22.020 99.993 12.377 1.00 46.97 550 GLU A CA 1
ATOM 4181 C C . GLU A 1 550 ? 21.752 99.240 11.100 1.00 43.31 550 GLU A C 1
ATOM 4182 O O . GLU A 1 550 ? 22.180 99.665 10.033 1.00 41.26 550 GLU A O 1
ATOM 4188 N N . GLU A 1 551 ? 21.068 98.113 11.207 1.00 40.21 551 GLU A N 1
ATOM 4189 C CA . GLU A 1 551 ? 20.701 97.354 9.990 1.00 41.29 551 GLU A CA 1
ATOM 4190 C C . GLU A 1 551 ? 19.270 96.870 10.115 1.00 39.74 551 GLU A C 1
ATOM 4191 O O . GLU A 1 551 ? 18.755 96.714 11.237 1.00 40.71 551 GLU A O 1
ATOM 4197 N N . ARG A 1 552 ? 18.657 96.594 8.972 1.00 38.94 552 ARG A N 1
ATOM 4198 C CA . ARG A 1 552 ? 17.304 95.988 8.922 1.00 38.16 552 ARG A CA 1
ATOM 4199 C C . ARG A 1 552 ? 17.272 94.795 7.984 1.00 35.52 552 ARG A C 1
ATOM 4200 O O . ARG A 1 552 ? 17.617 94.931 6.828 1.00 35.45 552 ARG A O 1
ATOM 4208 N N . MET A 1 553 ? 16.876 93.638 8.475 1.00 35.50 553 MET A N 1
ATOM 4209 C CA . MET A 1 553 ? 16.647 92.480 7.663 1.00 36.59 553 MET A CA 1
ATOM 4210 C C . MET A 1 553 ? 15.187 92.457 7.234 1.00 37.77 553 MET A C 1
ATOM 4211 O O . MET A 1 553 ? 14.307 92.522 8.096 1.00 38.68 553 MET A O 1
ATOM 4216 N N . LEU A 1 554 ? 14.959 92.360 5.921 1.00 35.07 554 LEU A N 1
ATOM 4217 C CA . LEU A 1 554 ? 13.638 92.231 5.322 1.00 34.07 554 LEU A CA 1
ATOM 4218 C C . LEU A 1 554 ? 13.437 90.788 4.862 1.00 34.36 554 LEU A C 1
ATOM 4219 O O . LEU A 1 554 ? 14.377 90.151 4.296 1.00 34.31 554 LEU A O 1
ATOM 4224 N N . PHE A 1 555 ? 12.230 90.280 5.067 1.00 33.15 555 PHE A N 1
ATOM 4225 C CA . PHE A 1 555 ? 11.805 88.930 4.649 1.00 34.20 555 PHE A CA 1
ATOM 4226 C C . PHE A 1 555 ? 10.380 89.079 4.124 1.00 34.40 555 PHE A C 1
ATOM 4227 O O . PHE A 1 555 ? 9.608 89.815 4.707 1.00 35.13 555 PHE A O 1
ATOM 4235 N N . TRP A 1 556 ? 10.048 88.399 3.030 1.00 32.07 556 TRP A N 1
ATOM 4236 C CA . TRP A 1 556 ? 8.736 88.484 2.417 1.00 31.67 556 TRP A CA 1
ATOM 4237 C C . TRP A 1 556 ? 8.450 87.200 1.681 1.00 31.67 556 TRP A C 1
ATOM 4238 O O . TRP A 1 556 ? 9.249 86.269 1.752 1.00 32.56 556 TRP A O 1
ATOM 4249 N N . ALA A 1 557 ? 7.323 87.126 0.986 1.00 31.50 557 ALA A N 1
ATOM 4250 C CA . ALA A 1 557 ? 6.934 85.955 0.214 1.00 33.48 557 ALA A CA 1
ATOM 4251 C C . ALA A 1 557 ? 6.630 86.417 -1.187 1.00 34.15 557 ALA A C 1
ATOM 4252 O O . ALA A 1 557 ? 6.238 87.561 -1.384 1.00 35.50 557 ALA A O 1
ATOM 4254 N N . ALA A 1 558 ? 6.835 85.543 -2.165 1.00 34.59 558 ALA A N 1
ATOM 4255 C CA . ALA A 1 558 ? 6.454 85.793 -3.558 1.00 34.60 558 ALA A CA 1
ATOM 4256 C C . ALA A 1 558 ? 4.908 85.871 -3.649 1.00 36.16 558 ALA A C 1
ATOM 4257 O O . ALA A 1 558 ? 4.223 85.164 -2.929 1.00 37.51 558 ALA A O 1
ATOM 4259 N N . GLY A 1 559 ? 4.396 86.725 -4.524 1.00 37.27 559 GLY A N 1
ATOM 4260 C CA . GLY A 1 559 ? 2.972 86.882 -4.728 1.00 40.36 559 GLY A CA 1
ATOM 4261 C C . GLY A 1 559 ? 2.396 85.673 -5.424 1.00 45.31 559 GLY A C 1
ATOM 4262 O O . GLY A 1 559 ? 1.213 85.358 -5.263 1.00 44.45 559 GLY A O 1
ATOM 4263 N N . ASP A 1 560 ? 3.213 84.996 -6.233 1.00 45.14 560 ASP A N 1
ATOM 4264 C CA . ASP A 1 560 ? 2.787 83.734 -6.817 1.00 50.04 560 ASP A CA 1
ATOM 4265 C C . ASP A 1 560 ? 3.980 82.887 -7.182 1.00 49.92 560 ASP A C 1
ATOM 4266 O O . ASP A 1 560 ? 5.092 83.197 -6.767 1.00 52.52 560 ASP A O 1
ATOM 4271 N N . ILE A 1 561 ? 3.728 81.866 -8.002 1.00 53.70 561 ILE A N 1
ATOM 4272 C CA A ILE A 1 561 ? 4.763 80.855 -8.368 0.50 53.71 561 ILE A CA 1
ATOM 4273 C CA B ILE A 1 561 ? 4.696 80.831 -8.373 0.50 54.37 561 ILE A CA 1
ATOM 4274 C C . ILE A 1 561 ? 5.375 81.104 -9.761 1.00 51.08 561 ILE A C 1
ATOM 4275 O O . ILE A 1 561 ? 6.158 80.312 -10.242 1.00 55.91 561 ILE A O 1
ATOM 4284 N N . SER A 1 562 ? 5.100 82.247 -10.372 1.00 51.72 562 SER A N 1
ATOM 4285 C CA . SER A 1 562 ? 5.771 82.650 -11.617 1.00 48.92 562 SER A CA 1
ATOM 4286 C C . SER A 1 562 ? 7.312 82.516 -11.599 1.00 43.60 562 SER A C 1
ATOM 4287 O O . SER A 1 562 ? 7.962 82.805 -10.603 1.00 44.25 562 SER A O 1
ATOM 4290 N N . PRO A 1 563 ? 7.902 82.027 -12.700 1.00 41.25 563 PRO A N 1
ATOM 4291 C CA . PRO A 1 563 ? 9.360 81.899 -12.817 1.00 38.28 563 PRO A CA 1
ATOM 4292 C C . PRO A 1 563 ? 10.000 83.220 -13.168 1.00 36.19 563 PRO A C 1
ATOM 4293 O O . PRO A 1 563 ? 9.334 84.087 -13.713 1.00 36.03 563 PRO A O 1
ATOM 4297 N N . ALA A 1 564 ? 11.300 83.345 -12.912 1.00 33.70 564 ALA A N 1
ATOM 4298 C CA . ALA A 1 564 ? 12.096 84.489 -13.366 1.00 35.05 564 ALA A CA 1
ATOM 4299 C C . ALA A 1 564 ? 11.547 85.844 -12.868 1.00 36.32 564 ALA A C 1
ATOM 4300 O O . ALA A 1 564 ? 11.457 86.817 -13.622 1.00 36.73 564 ALA A O 1
ATOM 4302 N N . ILE A 1 565 ? 11.172 85.862 -11.588 1.00 35.50 565 ILE A N 1
ATOM 4303 C CA . ILE A 1 565 ? 10.815 87.070 -10.861 1.00 35.24 565 ILE A CA 1
ATOM 4304 C C . ILE A 1 565 ? 11.967 87.565 -10.002 1.00 33.24 565 ILE A C 1
ATOM 4305 O O . ILE A 1 565 ? 12.572 86.782 -9.263 1.00 34.44 565 ILE A O 1
ATOM 4310 N N . PHE A 1 566 ? 12.252 88.856 -10.116 1.00 31.98 566 PHE A N 1
ATOM 4311 C CA . PHE A 1 566 ? 13.291 89.543 -9.377 1.00 35.37 566 PHE A CA 1
ATOM 4312 C C . PHE A 1 566 ? 12.711 90.665 -8.512 1.00 36.24 566 PHE A C 1
ATOM 4313 O O . PHE A 1 566 ? 11.764 91.332 -8.929 1.00 40.84 566 PHE A O 1
ATOM 4321 N N . TYR A 1 567 ? 13.274 90.899 -7.335 1.00 33.59 567 TYR A N 1
ATOM 4322 C CA . TYR A 1 567 ? 12.738 91.905 -6.398 1.00 33.24 567 TYR A CA 1
ATOM 4323 C C . TYR A 1 567 ? 13.707 93.074 -6.274 1.00 35.21 567 TYR A C 1
ATOM 4324 O O . TYR A 1 567 ? 14.952 92.909 -6.346 1.00 33.14 567 TYR A O 1
ATOM 4333 N N . ASP A 1 568 ? 13.125 94.259 -6.152 1.00 37.10 568 ASP A N 1
ATOM 4334 C CA . ASP A 1 568 ? 13.825 95.465 -5.726 1.00 39.88 568 ASP A CA 1
ATOM 4335 C C . ASP A 1 568 ? 13.290 95.846 -4.358 1.00 40.63 568 ASP A C 1
ATOM 4336 O O . ASP A 1 568 ? 12.116 95.612 -4.039 1.00 38.90 568 ASP A O 1
ATOM 4341 N N . VAL A 1 569 ? 14.161 96.436 -3.570 1.00 40.21 569 VAL A N 1
ATOM 4342 C CA . VAL A 1 569 ? 13.828 96.977 -2.284 1.00 40.27 569 VAL A CA 1
ATOM 4343 C C . VAL A 1 569 ? 14.007 98.461 -2.386 1.00 41.04 569 VAL A C 1
ATOM 4344 O O . VAL A 1 569 ? 15.056 98.930 -2.857 1.00 39.76 569 VAL A O 1
ATOM 4348 N N . LEU A 1 570 ? 12.983 99.193 -1.964 1.00 43.31 570 LEU A N 1
ATOM 4349 C CA . LEU A 1 570 ? 13.011 100.651 -1.961 1.00 45.82 570 LEU A CA 1
ATOM 4350 C C . LEU A 1 570 ? 12.789 101.231 -0.573 1.00 46.08 570 LEU A C 1
ATOM 4351 O O . LEU A 1 570 ? 12.273 100.581 0.326 1.00 45.11 570 LEU A O 1
ATOM 4356 N N . VAL A 1 571 ? 13.162 102.487 -0.440 1.00 46.87 571 VAL A N 1
ATOM 4357 C CA . VAL A 1 571 ? 13.117 103.187 0.805 1.00 49.76 571 VAL A CA 1
ATOM 4358 C C . VAL A 1 571 ? 12.555 104.578 0.581 1.00 54.27 571 VAL A C 1
ATOM 4359 O O . VAL A 1 571 ? 12.915 105.264 -0.383 1.00 53.81 571 VAL A O 1
ATOM 4363 N N . SER A 1 572 ? 11.662 104.951 1.486 1.00 57.29 572 SER A N 1
ATOM 4364 C CA . SER A 1 572 ? 11.099 106.286 1.584 1.00 62.16 572 SER A CA 1
ATOM 4365 C C . SER A 1 572 ? 11.502 106.873 2.936 1.00 64.67 572 SER A C 1
ATOM 4366 O O . SER A 1 572 ? 11.587 106.169 3.963 1.00 59.09 572 SER A O 1
ATOM 4369 N N . THR A 1 573 ? 11.739 108.177 2.934 1.00 73.33 573 THR A N 1
ATOM 4370 C CA . THR A 1 573 ? 12.032 108.915 4.171 1.00 79.92 573 THR A CA 1
ATOM 4371 C C . THR A 1 573 ? 11.457 110.357 4.062 1.00 80.64 573 THR A C 1
ATOM 4372 O O . THR A 1 573 ? 11.560 110.936 2.990 1.00 82.46 573 THR A O 1
ATOM 4376 N N . ASP A 1 574 ? 10.728 110.929 5.030 1.00 88.55 574 ASP A N 1
ATOM 4377 C CA . ASP A 1 574 ? 9.884 110.288 6.040 1.00 90.40 574 ASP A CA 1
ATOM 4378 C C . ASP A 1 574 ? 8.463 110.321 5.459 1.00 88.08 574 ASP A C 1
ATOM 4379 O O . ASP A 1 574 ? 7.493 110.553 6.185 1.00 95.04 574 ASP A O 1
ATOM 4384 N N . GLY A 1 575 ? 8.343 110.056 4.161 1.00 81.18 575 GLY A N 1
ATOM 4385 C CA . GLY A 1 575 ? 7.200 110.468 3.367 1.00 76.16 575 GLY A CA 1
ATOM 4386 C C . GLY A 1 575 ? 7.599 110.851 1.952 1.00 74.36 575 GLY A C 1
ATOM 4387 O O . GLY A 1 575 ? 6.764 110.834 1.057 1.00 76.51 575 GLY A O 1
ATOM 4388 N N . GLY A 1 576 ? 8.860 111.219 1.732 1.00 76.27 576 GLY A N 1
ATOM 4389 C CA . GLY A 1 576 ? 9.406 111.399 0.370 1.00 77.21 576 GLY A CA 1
ATOM 4390 C C . GLY A 1 576 ? 9.257 110.152 -0.495 1.00 76.48 576 GLY A C 1
ATOM 4391 O O . GLY A 1 576 ? 8.959 109.070 0.008 1.00 75.78 576 GLY A O 1
ATOM 4392 N N . THR A 1 577 ? 9.450 110.282 -1.799 1.00 77.50 577 THR A N 1
ATOM 4393 C CA . THR A 1 577 ? 9.199 109.136 -2.677 1.00 79.94 577 THR A CA 1
ATOM 4394 C C . THR A 1 577 ? 10.257 108.043 -2.516 1.00 72.17 577 THR A C 1
ATOM 4395 O O . THR A 1 577 ? 11.382 108.275 -2.081 1.00 67.03 577 THR A O 1
ATOM 4399 N N . PHE A 1 578 ? 9.847 106.848 -2.890 1.00 69.30 578 PHE A N 1
ATOM 4400 C CA . PHE A 1 578 ? 10.661 105.661 -2.722 1.00 63.58 578 PHE A CA 1
ATOM 4401 C C . PHE A 1 578 ? 11.838 105.659 -3.680 1.00 61.96 578 PHE A C 1
ATOM 4402 O O . PHE A 1 578 ? 11.661 105.893 -4.855 1.00 65.44 578 PHE A O 1
ATOM 4410 N N . GLU A 1 579 ? 13.042 105.436 -3.164 1.00 59.94 579 GLU A N 1
ATOM 4411 C CA . GLU A 1 579 ? 14.230 105.277 -3.995 1.00 60.26 579 GLU A CA 1
ATOM 4412 C C . GLU A 1 579 ? 14.750 103.853 -3.779 1.00 54.42 579 GLU A C 1
ATOM 4413 O O . GLU A 1 579 ? 14.678 103.332 -2.654 1.00 49.85 579 GLU A O 1
ATOM 4419 N N . LYS A 1 580 ? 15.301 103.267 -4.835 1.00 49.06 580 LYS A N 1
ATOM 4420 C CA . LYS A 1 580 ? 15.841 101.918 -4.789 1.00 49.74 580 LYS A CA 1
ATOM 4421 C C . LYS A 1 580 ? 17.098 101.860 -3.975 1.00 48.83 580 LYS A C 1
ATOM 4422 O O . LYS A 1 580 ? 17.951 102.699 -4.103 1.00 51.99 580 LYS A O 1
ATOM 4428 N N . VAL A 1 581 ? 17.202 100.824 -3.166 1.00 47.02 581 VAL A N 1
ATOM 4429 C CA . VAL A 1 581 ? 18.272 100.642 -2.195 1.00 47.47 581 VAL A CA 1
ATOM 4430 C C . VAL A 1 581 ? 18.959 99.245 -2.361 1.00 48.72 581 VAL A C 1
ATOM 4431 O O . VAL A 1 581 ? 20.055 99.024 -1.889 1.00 49.62 581 VAL A O 1
ATOM 4435 N N . SER A 1 582 ? 18.324 98.310 -3.060 1.00 45.13 582 SER A N 1
ATOM 4436 C CA . SER A 1 582 ? 18.952 97.043 -3.394 1.00 43.71 582 SER A CA 1
ATOM 4437 C C . SER A 1 582 ? 19.899 97.273 -4.593 1.00 44.97 582 SER A C 1
ATOM 4438 O O . SER A 1 582 ? 19.648 98.111 -5.450 1.00 48.54 582 SER A O 1
ATOM 4441 N N . SER A 1 583 ? 21.002 96.560 -4.659 1.00 46.50 583 SER A N 1
ATOM 4442 C CA . SER A 1 583 ? 21.993 96.842 -5.715 1.00 49.46 583 SER A CA 1
ATOM 4443 C C . SER A 1 583 ? 21.737 95.876 -6.863 1.00 51.33 583 SER A C 1
ATOM 4444 O O . SER A 1 583 ? 21.359 96.285 -7.945 1.00 66.33 583 SER A O 1
ATOM 4447 N N . ALA A 1 584 ? 21.801 94.598 -6.599 1.00 46.95 584 ALA A N 1
ATOM 4448 C CA . ALA A 1 584 ? 21.501 93.587 -7.610 1.00 45.64 584 ALA A CA 1
ATOM 4449 C C . ALA A 1 584 ? 20.032 93.172 -7.489 1.00 44.67 584 ALA A C 1
ATOM 4450 O O . ALA A 1 584 ? 19.501 93.172 -6.396 1.00 44.24 584 ALA A O 1
ATOM 4452 N N . PRO A 1 585 ? 19.379 92.827 -8.606 1.00 42.50 585 PRO A N 1
ATOM 4453 C CA . PRO A 1 585 ? 18.067 92.169 -8.601 1.00 42.00 585 PRO A CA 1
ATOM 4454 C C . PRO A 1 585 ? 18.061 90.884 -7.782 1.00 39.82 585 PRO A C 1
ATOM 4455 O O . PRO A 1 585 ? 18.985 90.062 -7.898 1.00 38.53 585 PRO A O 1
ATOM 4459 N N . LEU A 1 586 ? 17.064 90.732 -6.927 1.00 35.07 586 LEU A N 1
ATOM 4460 C CA . LEU A 1 586 ? 17.084 89.664 -5.955 1.00 34.24 586 LEU A CA 1
ATOM 4461 C C . LEU A 1 586 ? 16.216 88.572 -6.471 1.00 34.08 586 LEU A C 1
ATOM 4462 O O . LEU A 1 586 ? 15.026 88.809 -6.753 1.00 34.03 586 LEU A O 1
ATOM 4467 N N . ILE A 1 587 ? 16.713 87.354 -6.539 1.00 32.44 587 ILE A N 1
ATOM 4468 C CA . ILE A 1 587 ? 15.782 86.245 -6.800 1.00 34.92 587 ILE A CA 1
ATOM 4469 C C . ILE A 1 587 ? 15.160 85.597 -5.541 1.00 34.07 587 ILE A C 1
ATOM 4470 O O . ILE A 1 587 ? 14.170 84.870 -5.668 1.00 31.69 587 ILE A O 1
ATOM 4475 N N . SER A 1 588 ? 15.750 85.830 -4.377 1.00 31.60 588 SER A N 1
ATOM 4476 C CA . SER A 1 588 ? 15.220 85.336 -3.115 1.00 32.18 588 SER A CA 1
ATOM 4477 C C . SER A 1 588 ? 14.511 86.476 -2.399 1.00 32.22 588 SER A C 1
ATOM 4478 O O . SER A 1 588 ? 14.823 87.638 -2.603 1.00 35.04 588 SER A O 1
ATOM 4481 N N . THR A 1 589 ? 13.588 86.123 -1.526 1.00 31.47 589 THR A N 1
ATOM 4482 C CA . THR A 1 589 ? 12.718 87.084 -0.874 1.00 31.83 589 THR A CA 1
ATOM 4483 C C . THR A 1 589 ? 13.255 87.489 0.470 1.00 32.02 589 THR A C 1
ATOM 4484 O O . THR A 1 589 ? 12.591 87.342 1.474 1.00 30.84 589 THR A O 1
ATOM 4488 N N . ALA A 1 590 ? 14.465 88.047 0.458 1.00 32.75 590 ALA A N 1
ATOM 4489 C CA . ALA A 1 590 ? 15.132 88.481 1.653 1.00 33.48 590 ALA A CA 1
ATOM 4490 C C . ALA A 1 590 ? 16.164 89.547 1.292 1.00 33.75 590 ALA A C 1
ATOM 4491 O O . ALA A 1 590 ? 16.701 89.548 0.196 1.00 33.75 590 ALA A O 1
ATOM 4493 N N . PHE A 1 591 ? 16.356 90.512 2.179 1.00 33.77 591 PHE A N 1
ATOM 4494 C CA . PHE A 1 591 ? 17.312 91.577 1.935 1.00 33.78 591 PHE A CA 1
ATOM 4495 C C . PHE A 1 591 ? 17.797 92.225 3.208 1.00 33.10 591 PHE A C 1
ATOM 4496 O O . PHE A 1 591 ? 17.004 92.621 4.042 1.00 32.69 591 PHE A O 1
ATOM 4504 N N . LEU A 1 592 ? 19.109 92.328 3.360 1.00 33.60 592 LEU A N 1
ATOM 4505 C CA . LEU A 1 592 ? 19.702 93.032 4.474 1.00 33.83 592 LEU A CA 1
ATOM 4506 C C . LEU A 1 592 ? 20.001 94.488 4.076 1.00 35.13 592 LEU A C 1
ATOM 4507 O O . LEU A 1 592 ? 20.775 94.718 3.155 1.00 35.37 592 LEU A O 1
ATOM 4512 N N . HIS A 1 593 ? 19.356 95.471 4.730 1.00 35.25 593 HIS A N 1
ATOM 4513 C CA . HIS A 1 593 ? 19.627 96.888 4.458 1.00 37.79 593 HIS A CA 1
ATOM 4514 C C . HIS A 1 593 ? 20.473 97.519 5.561 1.00 39.01 593 HIS A C 1
ATOM 4515 O O . HIS A 1 593 ? 20.117 97.396 6.733 1.00 40.15 593 HIS A O 1
ATOM 4522 N N . MET A 1 594 ? 21.537 98.209 5.187 1.00 40.72 594 MET A N 1
ATOM 4523 C CA A MET A 1 594 ? 22.474 98.874 6.105 0.50 44.11 594 MET A CA 1
ATOM 4524 C CA B MET A 1 594 ? 22.414 98.878 6.160 0.50 42.06 594 MET A CA 1
ATOM 4525 C C . MET A 1 594 ? 22.100 100.372 6.253 1.00 44.18 594 MET A C 1
ATOM 4526 O O . MET A 1 594 ? 21.772 101.032 5.254 1.00 42.25 594 MET A O 1
ATOM 4535 N N . SER A 1 595 ? 22.164 100.890 7.476 1.00 46.49 595 SER A N 1
ATOM 4536 C CA . SER A 1 595 ? 22.008 102.338 7.762 1.00 48.28 595 SER A CA 1
ATOM 4537 C C . SER A 1 595 ? 20.705 102.927 7.229 1.00 47.13 595 SER A C 1
ATOM 4538 O O . SER A 1 595 ? 20.721 103.744 6.332 1.00 48.72 595 SER A O 1
ATOM 4541 N N . PRO A 1 596 ? 19.570 102.469 7.741 1.00 45.72 596 PRO A N 1
ATOM 4542 C CA . PRO A 1 596 ? 18.334 103.092 7.312 1.00 51.40 596 PRO A CA 1
ATOM 4543 C C . PRO A 1 596 ? 18.286 104.575 7.716 1.00 53.33 596 PRO A C 1
ATOM 4544 O O . PRO A 1 596 ? 18.769 104.913 8.787 1.00 53.34 596 PRO A O 1
ATOM 4548 N N . PRO A 1 597 ? 17.703 105.435 6.874 1.00 58.39 597 PRO A N 1
ATOM 4549 C CA . PRO A 1 597 ? 17.497 106.819 7.309 1.00 59.69 597 PRO A CA 1
ATOM 4550 C C . PRO A 1 597 ? 16.435 106.889 8.408 1.00 61.30 597 PRO A C 1
ATOM 4551 O O . PRO A 1 597 ? 15.802 105.889 8.743 1.00 58.92 597 PRO A O 1
ATOM 4555 N N . GLU A 1 598 ? 16.268 108.058 9.010 1.00 68.68 598 GLU A N 1
ATOM 4556 C CA . GLU A 1 598 ? 15.244 108.240 10.033 1.00 70.56 598 GLU A CA 1
ATOM 4557 C C . GLU A 1 598 ? 13.841 108.202 9.434 1.00 65.52 598 GLU A C 1
ATOM 4558 O O . GLU A 1 598 ? 13.640 108.625 8.297 1.00 66.39 598 GLU A O 1
ATOM 4564 N N . GLY A 1 599 ? 12.893 107.682 10.217 1.00 64.16 599 GLY A N 1
ATOM 4565 C CA . GLY A 1 599 ? 11.506 107.455 9.779 1.00 66.58 599 GLY A CA 1
ATOM 4566 C C . GLY A 1 599 ? 11.472 106.661 8.476 1.00 66.62 599 GLY A C 1
ATOM 4567 O O . GLY A 1 599 ? 10.841 107.091 7.481 1.00 64.94 599 GLY A O 1
ATOM 4568 N N . VAL A 1 600 ? 12.226 105.551 8.462 1.00 64.24 600 VAL A N 1
ATOM 4569 C CA . VAL A 1 600 ? 12.391 104.737 7.236 1.00 59.13 600 VAL A CA 1
ATOM 4570 C C . VAL A 1 600 ? 11.088 103.979 6.947 1.00 53.45 600 VAL A C 1
ATOM 4571 O O . VAL A 1 600 ? 10.513 103.370 7.823 1.00 51.14 600 VAL A O 1
ATOM 4575 N N . ARG A 1 601 ? 10.633 104.044 5.714 1.00 51.90 601 ARG A N 1
ATOM 4576 C CA . ARG A 1 601 ? 9.618 103.122 5.232 1.00 54.42 601 ARG A CA 1
ATOM 4577 C C . ARG A 1 601 ? 10.201 102.298 4.054 1.00 49.57 601 ARG A C 1
ATOM 4578 O O . ARG A 1 601 ? 10.781 102.867 3.113 1.00 48.02 601 ARG A O 1
ATOM 4586 N N . TYR A 1 602 ? 10.005 100.977 4.118 1.00 44.88 602 TYR A N 1
ATOM 4587 C CA . TYR A 1 602 ? 10.468 100.013 3.116 1.00 43.86 602 TYR A CA 1
ATOM 4588 C C . TYR A 1 602 ? 9.336 99.665 2.168 1.00 43.67 602 TYR A C 1
ATOM 4589 O O . TYR A 1 602 ? 8.193 99.681 2.564 1.00 43.64 602 TYR A O 1
ATOM 4598 N N . ALA A 1 603 ? 9.666 99.431 0.907 1.00 42.42 603 ALA A N 1
ATOM 4599 C CA . ALA A 1 603 ? 8.747 98.872 -0.094 1.00 42.88 603 ALA A CA 1
ATOM 4600 C C . ALA A 1 603 ? 9.503 97.790 -0.912 1.00 42.70 603 ALA A C 1
ATOM 4601 O O . ALA A 1 603 ? 10.706 97.934 -1.147 1.00 42.80 603 ALA A O 1
ATOM 4603 N N . VAL A 1 604 ? 8.823 96.697 -1.258 1.00 40.52 604 VAL A N 1
ATOM 4604 C CA . VAL A 1 604 ? 9.377 95.663 -2.111 1.00 41.03 604 VAL A CA 1
ATOM 4605 C C . VAL A 1 604 ? 8.492 95.532 -3.352 1.00 41.35 604 VAL A C 1
ATOM 4606 O O . VAL A 1 604 ? 7.271 95.443 -3.203 1.00 40.25 604 VAL A O 1
ATOM 4610 N N . CYS A 1 605 ? 9.103 95.575 -4.549 1.00 39.64 605 CYS A N 1
ATOM 4611 C CA . CYS A 1 605 ? 8.435 95.416 -5.840 1.00 41.48 605 CYS A CA 1
ATOM 4612 C C . CYS A 1 605 ? 8.913 94.134 -6.491 1.00 40.80 605 CYS A C 1
ATOM 4613 O O . CYS A 1 605 ? 10.078 93.792 -6.365 1.00 38.96 605 CYS A O 1
ATOM 4616 N N . ALA A 1 606 ? 8.035 93.436 -7.200 1.00 39.09 606 ALA A N 1
ATOM 4617 C CA . ALA A 1 606 ? 8.436 92.347 -8.062 1.00 38.80 606 ALA A CA 1
ATOM 4618 C C . ALA A 1 606 ? 8.589 92.893 -9.465 1.00 40.27 606 ALA A C 1
ATOM 4619 O O . ALA A 1 606 ? 7.891 93.851 -9.822 1.00 39.46 606 ALA A O 1
ATOM 4621 N N . ARG A 1 607 ? 9.568 92.349 -10.202 1.00 37.56 607 ARG A N 1
ATOM 4622 C CA . ARG A 1 607 ? 9.821 92.656 -11.609 1.00 40.31 607 ARG A CA 1
ATOM 4623 C C . ARG A 1 607 ? 9.928 91.361 -12.390 1.00 38.24 607 ARG A C 1
ATOM 4624 O O . ARG A 1 607 ? 10.615 90.442 -11.960 1.00 37.27 607 ARG A O 1
ATOM 4632 N N . ASP A 1 608 ? 9.203 91.263 -13.490 1.00 35.26 608 ASP A N 1
ATOM 4633 C CA . ASP A 1 608 ? 9.297 90.095 -14.304 1.00 36.41 608 ASP A CA 1
ATOM 4634 C C . ASP A 1 608 ? 10.446 90.289 -15.298 1.00 37.04 608 ASP A C 1
ATOM 4635 O O . ASP A 1 608 ? 11.052 91.369 -15.383 1.00 35.07 608 ASP A O 1
ATOM 4640 N N . ALA A 1 609 ? 10.705 89.263 -16.075 1.00 37.20 609 ALA A N 1
ATOM 4641 C CA . ALA A 1 609 ? 11.837 89.320 -16.997 1.00 37.88 609 ALA A CA 1
ATOM 4642 C C . ALA A 1 609 ? 11.573 90.245 -18.206 1.00 39.63 609 ALA A C 1
ATOM 4643 O O . ALA A 1 609 ? 12.499 90.585 -18.931 1.00 39.42 609 ALA A O 1
ATOM 4645 N N . PHE A 1 610 ? 10.329 90.706 -18.387 1.00 38.50 610 PHE A N 1
ATOM 4646 C CA . PHE A 1 610 ? 10.016 91.666 -19.426 1.00 38.78 610 PHE A CA 1
ATOM 4647 C C . PHE A 1 610 ? 10.141 93.108 -18.915 1.00 40.93 610 PHE A C 1
ATOM 4648 O O . PHE A 1 610 ? 9.733 93.997 -19.588 1.00 41.79 610 PHE A O 1
ATOM 4656 N N . GLY A 1 611 ? 10.710 93.324 -17.729 1.00 42.43 611 GLY A N 1
ATOM 4657 C CA . GLY A 1 611 ? 10.820 94.635 -17.134 1.00 43.97 611 GLY A CA 1
ATOM 4658 C C . GLY A 1 611 ? 9.553 95.195 -16.457 1.00 44.86 611 GLY A C 1
ATOM 4659 O O . GLY A 1 611 ? 9.588 96.302 -15.987 1.00 45.25 611 GLY A O 1
ATOM 4660 N N . ARG A 1 612 ? 8.456 94.450 -16.366 1.00 42.71 612 ARG A N 1
ATOM 4661 C CA . ARG A 1 612 ? 7.257 95.016 -15.752 1.00 43.88 612 ARG A CA 1
ATOM 4662 C C . ARG A 1 612 ? 7.291 94.906 -14.223 1.00 44.22 612 ARG A C 1
ATOM 4663 O O . ARG A 1 612 ? 7.586 93.852 -13.691 1.00 45.61 612 ARG A O 1
ATOM 4671 N N . ARG A 1 613 ? 6.975 95.997 -13.554 1.00 44.09 613 ARG A N 1
ATOM 4672 C CA . ARG A 1 613 ? 6.869 96.063 -12.103 1.00 47.93 613 ARG A CA 1
ATOM 4673 C C . ARG A 1 613 ? 5.520 95.606 -11.638 1.00 44.27 613 ARG A C 1
ATOM 4674 O O . ARG A 1 613 ? 4.536 95.871 -12.289 1.00 44.35 613 ARG A O 1
ATOM 4682 N N . SER A 1 614 ? 5.460 94.925 -10.502 1.00 43.14 614 SER A N 1
ATOM 4683 C CA . SER A 1 614 ? 4.167 94.564 -9.905 1.00 45.33 614 SER A CA 1
ATOM 4684 C C . SER A 1 614 ? 3.490 95.896 -9.625 1.00 53.94 614 SER A C 1
ATOM 4685 O O . SER A 1 614 ? 4.118 96.762 -9.014 1.00 49.86 614 SER A O 1
ATOM 4688 N N . GLU A 1 615 ? 2.273 96.072 -10.171 1.00 65.72 615 GLU A N 1
ATOM 4689 C CA . GLU A 1 615 ? 1.443 97.316 -10.033 1.00 73.90 615 GLU A CA 1
ATOM 4690 C C . GLU A 1 615 ? 1.336 97.844 -8.577 1.00 72.88 615 GLU A C 1
ATOM 4691 O O . GLU A 1 615 ? 1.298 99.046 -8.320 1.00 76.48 615 GLU A O 1
ATOM 4697 N N . LEU A 1 616 ? 1.322 96.899 -7.654 1.00 68.90 616 LEU A N 1
ATOM 4698 C CA . LEU A 1 616 ? 1.409 97.136 -6.250 1.00 65.85 616 LEU A CA 1
ATOM 4699 C C . LEU A 1 616 ? 2.879 96.791 -5.836 1.00 58.56 616 LEU A C 1
ATOM 4700 O O . LEU A 1 616 ? 3.409 95.742 -6.209 1.00 50.72 616 LEU A O 1
ATOM 4705 N N . CYS A 1 617 ? 3.488 97.688 -5.073 1.00 49.09 617 CYS A N 1
ATOM 4706 C CA . CYS A 1 617 ? 4.561 97.359 -4.169 1.00 52.28 617 CYS A CA 1
ATOM 4707 C C . CYS A 1 617 ? 4.003 96.969 -2.786 1.00 49.09 617 CYS A C 1
ATOM 4708 O O . CYS A 1 617 ? 2.847 97.197 -2.517 1.00 50.72 617 CYS A O 1
ATOM 4711 N N . LEU A 1 618 ? 4.790 96.229 -2.014 1.00 44.12 618 LEU A N 1
ATOM 4712 C CA A LEU A 1 618 ? 4.449 95.785 -0.666 0.50 45.63 618 LEU A CA 1
ATOM 4713 C CA B LEU A 1 618 ? 4.434 95.800 -0.668 0.50 43.29 618 LEU A CA 1
ATOM 4714 C C . LEU A 1 618 ? 5.217 96.678 0.289 1.00 45.04 618 LEU A C 1
ATOM 4715 O O . LEU A 1 618 ? 6.438 96.722 0.211 1.00 44.27 618 LEU A O 1
ATOM 4724 N N . SER A 1 619 ? 4.516 97.362 1.180 1.00 45.31 619 SER A N 1
ATOM 4725 C CA . SER A 1 619 ? 5.099 98.274 2.169 1.00 55.60 619 SER A CA 1
ATOM 4726 C C . SER A 1 619 ? 5.091 97.729 3.590 1.00 63.34 619 SER A C 1
ATOM 4727 O O . SER A 1 619 ? 4.359 96.779 3.891 1.00 62.45 619 SER A O 1
ATOM 4730 N N . ARG A 1 620 ? 5.990 98.307 4.398 1.00 74.58 620 ARG A N 1
ATOM 4731 C CA . ARG A 1 620 ? 5.944 98.380 5.882 1.00 84.25 620 ARG A CA 1
ATOM 4732 C C . ARG A 1 620 ? 7.314 98.801 6.507 1.00 86.37 620 ARG A C 1
ATOM 4733 O O . ARG A 1 620 ? 8.138 99.392 5.804 1.00 74.80 620 ARG A O 1
ATOM 4741 N N . SER A 1 621 ? 7.502 98.614 7.825 1.00 90.82 621 SER A N 1
ATOM 4742 C CA . SER A 1 621 ? 8.821 98.783 8.518 1.00 87.93 621 SER A CA 1
ATOM 4743 C C . SER A 1 621 ? 8.728 98.228 9.942 1.00 82.63 621 SER A C 1
ATOM 4744 O O . SER A 1 621 ? 7.957 97.295 10.182 1.00 75.66 621 SER A O 1
#

InterPro domains:
  IPR000514 Glycoside hydrolase, family 39 [PR00745] (78-94)
  IPR000514 Glycoside hydrolase, family 39 [PR00745] (119-136)
  IPR000514 Glycoside hydrolase, family 39 [PR00745] (136-152)
  IPR000514 Glycoside hydrolase, family 39 [PR00745] (206-220)
  IPR000514 Glycoside hydrolase, family 39 [PR00745] (277-294)
  IPR000514 Glycoside hydrolase, family 39 [PR00745] (445-456)
  IPR017853 Glycoside hydrolase superfamily [SSF51445] (17-320)
  IPR049166 Glycosyl hydrolases family 39, N-terminal catalytic domain [PF01229] (6-497)
  IPR051923 Glycosyl Hydrolase Family 39 [PTHR12631] (4-598)

Organism: Rhizobium leguminosarum bv. trifolii (NCBI:txid386)

CATH classification: 3.20.20.80

Foldseek 3Di:
DAFEKEKEFEQQFFDFWDDLFAQEAEEDALCVLVDVVVLLVLLQSLFFAPSLHAEYEHAALVCQWADDPDLDIDCVSSCSSQVSQVVSNHAYLAELHHDHNVPQDELVPVVSLQSSLQVLLVVLVVVCVVPNVVRQLVYAYEYHAACPPPVVPRDLVSRQSNLLSNQSSCVVPDNSRAYADDNHEDQPDPSLVSNLVCQQANAHPVPRDGHRDHQEYEYAAEQEEDDLDPDFGNLLVSVVSQLVSLVVCVVPRVVCSQHEYERAAYYSYPDQPRFAQCLQAQQRLQSVVLSVQSCCVPPVSVPSYNHRHYYHHQCDADANRGSHQWHKFWDDDDCVQVVDTFIDIFGGSVSQSSSLSSQFATTFTDMAMVVGDDCQPFQWDKGWHAHVVWWIKMKTHRHDRDDPDKDKHKYKYKYANTPAAKKKKWKWKGHCVALRLVNLQQPAWQPVPPVHDVDTGGNHSQDDPVSVLVSNLRNAGDTPDQMDMDRCPRRMDIDMDIQMVGMIMIITIGHDPPDWAAEWADWDWDWHAHPPRWIKIKIHTGGRDNDGAKWKWKWKDPQPHDTDTQRNGTHSTRMDMGTHADPNIKMWMWIAHSVGGINPDIDIDD

Secondary structure (DSSP, 8-state):
--SEEEEEEEEEEEEEE------EEEES-GGGGGSHHHHHHHHHHTTSTTTSS-EEEETTGGGG-EE-SSS-EE-HHHHHHHHHHHHTT-EEEEE----GGG----TTSHHHHHHHHHHHHHHHHHHHHHH-HHHHTT-EEEPPS-SSS---S-HHHHHHHHHHHHHHHHHTT-TTS-EEEEEESSTT-HHHHHHHHHHHS---SSS-SSPPP-SEEEE---SS---SS-PPP-HHHHHHHHHHHHHHHHHH-TTTTTS-EEES---SSS-TTS--GGGGSHHHHHHHHHHHHHHIIIIITTTSS-EEEE----B--B-TTSSBSEEEEES-----TTTSPPEEEEE-HHHHHHHHHTT--SEEEEEEEESPP-HHHH-EEEEEEEPTTS-EEEEEEE--S-TT--EEEEEEEEEE-PPSEEEEEEEEEEBTTBS-HHHHHHTS--TT-TT-TTS-----SS--HHHHHHHHHHTSPEESS--EEEEETTS-EEEEEEEEESEEEEEEEEE--SSPPPPPEEEEEEEEEEGGGEEEEEEEEE-SS--SS-EEEEEEESTTSPPEE--SSPBSSSEEEEESPPTT-EEEEEEE-TTSPBPSSPEEE-

B-factor: mean 47.47, std 17.39, range [26.31, 144.13]

Solvent-accessible surface area: 22999 Å² total; per-residue (Å²): 229,39,159,115,0,116,1,34,0,27,7,82,85,60,89,55,106,10,89,29,8,1,40,0,0,0,2,25,58,0,71,17,4,44,42,28,0,0,66,2,3,0,3,8,0,8,1,8,31,65,76,0,2,45,21,0,3,1,22,91,0,0,65,7,4,49,38,123,88,66,95,29,13,53,28,56,69,0,12,132,0,0,44,12,0,48,83,5,97,1,28,0,7,0,0,0,7,14,15,0,63,44,60,4,97,58,10,100,56,59,103,28,0,91,81,2,64,72,1,0,31,37,2,1,80,84,0,4,90,113,45,31,52,120,38,1,118,58,1,96,0,0,0,15,17,47,7,7,83,74,38,177,114,20,36,79,139,0,2,10,12,2,0,2,0,0,9,20,0,0,54,71,64,10,84,70,0,25,0,0,0,0,0,2,32,139,44,40,6,77,9,1,100,22,1,0,45,23,2,30,80,32,82,8,45,44,81,66,124,27,51,8,56,16,52,8,1,0,6,6,6,20,5,19,102,29,24,166,113,81,69,41,0,103,0,33,29,0,0,67,70,0,39,97,2,1,80,39,0,115,133,94,15,96,150,8,8,58,40,39,2,8,0,1,9,5,1,2,2,76,34,45,42,25,128,1,55,10,2,1,58,10,10,1,0,0,0,10,0,20,5,1,10,1,0,8,74,62,0,47,40,81,174,35,14,71,13,64,28,4,1,5,9,0,2,17,2,11,25,20,17,9,5,0,2,2,0,27,13,33,94,66,121,43,110,127,29,76,187,38,47,47,4,1,1,0,5,1,2,0,1,2,0,1,1,0,0,0,19,5,6,70,16,12,3,79,49,66,18,121,57,96,41,63,16,56,142,19,1,0,4,15,3,10,0,90,10,88,77,23,5,0,0,0,0,0,0,12,1,14,30,24,44,126,118,98,41,147,6,40,2,69,0,30,0,8,33,11,113,84,38,105,2,0,7,0,10,0,3,1,5,122,129,52,4,21,1,11,44,29,35,79,89,9,146,8,102,89,63,81,159,27,101,194,89,88,48,28,32,1,100,71,6,49,75,76,16,0,45,63,0,17,129,16,4,11,4,23,49,23,97,118,50,54,67,52,83,4,121,130,1,119,7,55,32,99,5,70,0,16,19,31,0,0,0,0,0,2,0,6,34,44,109,54,91,41,16,42,18,0,66,53,19,62,27,42,92,5,24,0,30,86,40,38,62,1,41,7,0,13,0,24,48,31,67,119,47,46,10,25,9,6,19,0,30,11,4,63,120,69,41,122,81,126,121,52,5,61,17,55,2,11,5,8,6,22,6,18,20,50,24,51,155,53,24,97,0,3,0,3,0,88,17,6,26,46,58,92,0,149,112,39,32,42,127,55

Radius of gyration: 24.69 Å; Cα contacts (8 Å, |Δi|>4): 1460; chains: 1; bounding box: 56×71×73 Å